Protein AF-0000000071357407 (afdb_homodimer)

Organism: NCBI:txid346377

Sequence (544 aa):
MSDFNTVFEKLPLSNAFIPGATNPLNRGLYFGDGLFETMIFMNGEIRFSAGHQQRINHGLEVLKFNTKSISKITEIERFLRSHYGIHTSLRIRWNIVRSGMGKYTPQENLSYETLHCQDITLGPKAKMEAYISETVTIGPSPWASCKTLNALPYVMANIERQEMEMDEVILTTPDGHLSEAGSANIFWQEKDTFYTPSLKANCIAGVGRKVLIDFLRINGLDIKEGLYAPQDLLKADKIFTTNITGTSYIKKIMGREFSITPIPMIERIFKIMSDFNTVFEKLPLSNAFIPGATNPLNRGLYFGDGLFETMIFMNGEIRFSAGHQQRINHGLEVLKFNTKSISKITEIERFLRSHYGIHTSLRIRWNIVRSGMGKYTPQENLSYETLHCQDITLGPKAKMEAYISETVTIGPSPWASCKTLNALPYVMANIERQEMEMDEVILTTPDGHLSEAGSANIFWQEKDTFYTPSLKANCIAGVGRKVLIDFLRINGLDIKEGLYAPQDLLKADKIFTTNITGTSYIKKIMGREFSITPIPMIERIFKI

Nearest PDB structures (foldseek):
  1i1l-assembly1_A  TM=8.555E-01  e=3.950E-21  Escherichia coli
  1a3g-assembly1_A  TM=8.479E-01  e=5.354E-21  Escherichia coli
  1i1k-assembly1_A  TM=8.499E-01  e=1.046E-20  Escherichia coli
  3lul-assembly1_A  TM=8.713E-01  e=2.822E-18  Legionella pneumophila subsp. pneumophila str. Philadelphia 1
  4jxu-assembly1_A-2  TM=7.982E-01  e=3.388E-18  Sinorhizobium meliloti 1021

Secondary structure (DSSP, 8-state):
-----EEEEE-TT--S-EE------SHHHHH--EEEEEEEEETTEETTHHHHHHHHHHHHHHTT---TTPPPHHHHHHHHHHHH-TT--EEEEEEEEE-S--SSS-S---EEEEEEEE---PPPSEES-EEEEEEEE----TTTTS-BS--HHHHHHHHHHHHTT-SEEEEE-TTS-EEEESSSEEEEEETTEEEEE-GGGT----HHHHHHHHHHHHTT-EEEEE---HHHHHT-SEEEEEETTEEEEE-EETTEE-B----HHHHHHT--/-----EEEEE-TT--S-EE------SHHHHH--EEEEEEEEETTEETTHHHHHHHHHHHHHHTT---TTPPPHHHHHHHHHHHH-TT--EEEEEEEEE-S-BSSSBS---EEEEEEEE---PPPSEES-EEEEEEEE----TTTTS-BS--HHHHHHHHHHHHTT-SEEEEE-TTS-EEEESSSEEEEEETTEEEEE-GGGT----HHHHHHHHHHHHTT-EEEEE---HHHHHT-SEEEEEETTEEEEE-EETTEE-B----HHHHHHT--

Foldseek 3Di:
DPPDWWKWKADFPGQDTDGDDPPPDWCCVQPLAWAKDKFKQAQLATQLLVLVQVQRVVLCVLSVADCVRPDGRVRVSVVCCVVPNRHDIWIKMKMWHAGDHDDPDHPGRTIMIMITIHHDDADDQAWEEEEEDPPQAQEDDSCLQGHTSPLVSLVVQVVVCVVVVGRWYWHFHPVAWTAAISPFFKWFADPQAIEGEDCVRSHHNASLVVLLVVLCVVVPGHYDYHTHHPVVRLNGQWMWTDHLQFIYTYQDYPRGGHDSDDDVVRRVSRDD/DPPAFWKWKADFPGQDTDGDDPPPDACCVVPLAWAKDKFKQAQLATQLLVLVQVQRVVLCVLSVADCVRPDGRVVVSVVCCVVPNRHDIWTKMKMWHAGDDDDPDHPGRTIMIMIGIHHDDADDQAWEEEEEDPPQAQEDDSCLQGHTSPLVSLVVQVVVCVVVVGRWYWHFHPVAWTAAISPFFKWFADPQAIEGEDCVRSHHNASLVVLLVVLCVVVPGHYDYHTHHPVVRLNGQWMWTDHLQFIYTYQDYPRGGHDSDDDVVRRVSRDD

pLDDT: mean 93.37, std 10.53, range [21.39, 98.94]

Radius of gyration: 24.29 Å; Cα contacts (8 Å, |Δi|>4): 1235; chains: 2; bounding box: 52×70×48 Å

Structure (mmCIF, N/CA/C/O backbone):
data_AF-0000000071357407-model_v1
#
loop_
_entity.id
_entity.type
_entity.pdbx_description
1 polymer '4-amino-4-deoxychorismate lyase'
#
loop_
_atom_site.group_PDB
_atom_site.id
_atom_site.type_symbol
_atom_site.label_atom_id
_atom_site.label_alt_id
_atom_site.label_comp_id
_atom_site.label_asym_id
_atom_site.label_entity_id
_atom_site.label_seq_id
_atom_site.pdbx_PDB_ins_code
_atom_site.Cartn_x
_atom_site.Cartn_y
_atom_site.Cartn_z
_atom_site.occupancy
_atom_site.B_iso_or_equiv
_atom_site.auth_seq_id
_atom_site.auth_comp_id
_atom_site.auth_asym_id
_atom_site.auth_atom_id
_atom_site.pdbx_PDB_model_num
ATOM 1 N N . MET A 1 1 ? 30.094 -18.516 1.821 1 21.39 1 MET A N 1
ATOM 2 C CA . MET A 1 1 ? 29.562 -17.594 0.823 1 21.39 1 MET A CA 1
ATOM 3 C C . MET A 1 1 ? 28.062 -17.406 0.989 1 21.39 1 MET A C 1
ATOM 5 O O . MET A 1 1 ? 27.297 -18.359 0.896 1 21.39 1 MET A O 1
ATOM 9 N N . SER A 1 2 ? 27.516 -16.719 1.92 1 30.7 2 SER A N 1
ATOM 10 C CA . SER A 1 2 ? 26.141 -16.828 2.377 1 30.7 2 SER A CA 1
ATOM 11 C C . SER A 1 2 ? 25.172 -16.922 1.199 1 30.7 2 SER A C 1
ATOM 13 O O . SER A 1 2 ? 25.359 -16.266 0.181 1 30.7 2 SER A O 1
ATOM 15 N N . ASP A 1 3 ? 24.781 -18 0.765 1 36.03 3 ASP A N 1
ATOM 16 C CA . ASP A 1 3 ? 23.984 -18.469 -0.364 1 36.03 3 ASP A CA 1
ATOM 17 C C . ASP A 1 3 ? 22.984 -17.391 -0.812 1 36.03 3 ASP A C 1
ATOM 19 O O . ASP A 1 3 ? 21.781 -17.562 -0.65 1 36.03 3 ASP A O 1
ATOM 23 N N . PHE A 1 4 ? 23.141 -16.016 -0.496 1 41.28 4 PHE A N 1
ATOM 24 C CA . PHE A 1 4 ? 22.469 -14.727 -0.443 1 41.28 4 PHE A CA 1
ATOM 25 C C . PHE A 1 4 ? 21.891 -14.359 -1.808 1 41.28 4 PHE A C 1
ATOM 27 O O . PHE A 1 4 ? 22.562 -14.539 -2.83 1 41.28 4 PHE A O 1
ATOM 34 N N . ASN A 1 5 ? 20.5 -14.234 -1.985 1 62.03 5 ASN A N 1
ATOM 35 C CA . ASN A 1 5 ? 19.625 -13.734 -3.049 1 62.03 5 ASN A CA 1
ATOM 36 C C . ASN A 1 5 ? 20.281 -12.578 -3.801 1 62.03 5 ASN A C 1
ATOM 38 O O . ASN A 1 5 ? 21.031 -11.797 -3.221 1 62.03 5 ASN A O 1
ATOM 42 N N . THR A 1 6 ? 20.609 -12.883 -4.977 1 79.19 6 THR A N 1
ATOM 43 C CA . THR A 1 6 ? 21.203 -11.945 -5.922 1 79.19 6 THR A CA 1
ATOM 44 C C . THR A 1 6 ? 20.172 -10.938 -6.41 1 79.19 6 THR A C 1
ATOM 46 O O . THR A 1 6 ? 19.062 -11.312 -6.785 1 79.19 6 THR A O 1
ATOM 49 N N . VAL A 1 7 ? 20.531 -9.789 -6.164 1 79.19 7 VAL A N 1
ATOM 50 C CA . VAL A 1 7 ? 19.656 -8.727 -6.664 1 79.19 7 VAL A CA 1
ATOM 51 C C . VAL A 1 7 ? 20.391 -7.938 -7.754 1 79.19 7 VAL A C 1
ATOM 53 O O . VAL A 1 7 ? 21.562 -7.629 -7.625 1 79.19 7 VAL A O 1
ATOM 56 N N . PHE A 1 8 ? 19.688 -7.77 -8.867 1 81.94 8 PHE A N 1
ATOM 57 C CA . PHE A 1 8 ? 20.125 -6.875 -9.93 1 81.94 8 PHE A CA 1
ATOM 58 C C . PHE A 1 8 ? 19.219 -5.652 -10.016 1 81.94 8 PHE A C 1
ATOM 60 O O . PHE A 1 8 ? 18.047 -5.715 -9.641 1 81.94 8 PHE A O 1
ATOM 67 N N . GLU A 1 9 ? 19.797 -4.551 -10.492 1 83.81 9 GLU A N 1
ATOM 68 C CA . GLU A 1 9 ? 18.984 -3.344 -10.625 1 83.81 9 GLU A CA 1
ATOM 69 C C . GLU A 1 9 ? 19.219 -2.67 -11.977 1 83.81 9 GLU A C 1
ATOM 71 O O . GLU A 1 9 ? 20.297 -2.795 -12.562 1 83.81 9 GLU A O 1
ATOM 76 N N . LYS A 1 10 ? 18.25 -2.086 -12.477 1 80.44 10 LYS A N 1
ATOM 77 C CA . LYS A 1 10 ? 18.297 -1.214 -13.648 1 80.44 10 LYS A CA 1
ATOM 78 C C . LYS A 1 10 ? 17.859 0.207 -13.289 1 80.44 10 LYS A C 1
ATOM 80 O O . LYS A 1 10 ? 16.703 0.447 -12.961 1 80.44 10 LYS A O 1
ATOM 85 N N . LEU A 1 11 ? 18.781 1.14 -13.336 1 79.94 11 LEU A N 1
ATOM 86 C CA . LEU A 1 11 ? 18.562 2.531 -12.953 1 79.94 11 LEU A CA 1
ATOM 87 C C . LEU A 1 11 ? 17.734 3.262 -14.016 1 79.94 11 LEU A C 1
ATOM 89 O O . LEU A 1 11 ? 17.672 2.822 -15.164 1 79.94 11 LEU A O 1
ATOM 93 N N . PRO A 1 12 ? 17.266 4.387 -13.484 1 76.81 12 PRO A N 1
ATOM 94 C CA . PRO A 1 12 ? 16.531 5.18 -14.477 1 76.81 12 PRO A CA 1
ATOM 95 C C . PRO A 1 12 ? 17.422 5.59 -15.656 1 76.81 12 PRO A C 1
ATOM 97 O O . PRO A 1 12 ? 18.594 5.938 -15.469 1 76.81 12 PRO A O 1
ATOM 100 N N . LEU A 1 13 ? 16.969 5.469 -16.844 1 75.31 13 LEU A N 1
ATOM 101 C CA . LEU A 1 13 ? 17.625 5.883 -18.078 1 75.31 13 LEU A CA 1
ATOM 102 C C . LEU A 1 13 ? 18.75 4.93 -18.438 1 75.31 13 LEU A C 1
ATOM 104 O O . LEU A 1 13 ? 19.562 5.227 -19.328 1 75.31 13 LEU A O 1
ATOM 108 N N . SER A 1 14 ? 18.828 3.811 -17.656 1 77.62 14 SER A N 1
ATOM 109 C CA . SER A 1 14 ? 19.781 2.771 -18.031 1 77.62 14 SER A CA 1
ATOM 110 C C . SER A 1 14 ? 19.125 1.695 -18.891 1 77.62 14 SER A C 1
ATOM 112 O O . SER A 1 14 ? 17.906 1.547 -18.875 1 77.62 14 SER A O 1
ATOM 114 N N . ASN A 1 15 ? 20.016 1.032 -19.531 1 77.25 15 ASN A N 1
ATOM 115 C CA . ASN A 1 15 ? 19.469 -0.006 -20.391 1 77.25 15 ASN A CA 1
ATOM 116 C C . ASN A 1 15 ? 19.891 -1.398 -19.938 1 77.25 15 ASN A C 1
ATOM 118 O O . ASN A 1 15 ? 19.625 -2.389 -20.625 1 77.25 15 ASN A O 1
ATOM 122 N N . ALA A 1 16 ? 20.562 -1.384 -18.781 1 81.5 16 ALA A N 1
ATOM 123 C CA . ALA A 1 16 ? 21.094 -2.693 -18.391 1 81.5 16 ALA A CA 1
ATOM 124 C C . ALA A 1 16 ? 20.922 -2.936 -16.891 1 81.5 16 ALA A C 1
ATOM 126 O O . ALA A 1 16 ? 21 -2 -16.094 1 81.5 16 ALA A O 1
ATOM 127 N N . PHE A 1 17 ? 20.734 -4.203 -16.609 1 84.06 17 PHE A N 1
ATOM 128 C CA . PHE A 1 17 ? 20.766 -4.629 -15.211 1 84.06 17 PHE A CA 1
ATOM 129 C C . PHE A 1 17 ? 22.219 -4.746 -14.727 1 84.06 17 PHE A C 1
ATOM 131 O O . PHE A 1 17 ? 23.078 -5.254 -15.445 1 84.06 17 PHE A O 1
ATOM 138 N N . ILE A 1 18 ? 22.484 -4.254 -13.586 1 80.56 18 ILE A N 1
ATOM 139 C CA . ILE A 1 18 ? 23.797 -4.363 -12.961 1 80.56 18 ILE A CA 1
ATOM 140 C C . ILE A 1 18 ? 23.641 -4.945 -11.555 1 80.56 18 ILE A C 1
ATOM 142 O O . ILE A 1 18 ? 22.562 -4.879 -10.961 1 80.56 18 ILE A O 1
ATOM 146 N N . PRO A 1 19 ? 24.734 -5.668 -11.133 1 74.44 19 PRO A N 1
ATOM 147 C CA . PRO A 1 19 ? 24.641 -6.141 -9.75 1 74.44 19 PRO A CA 1
ATOM 148 C C . PRO A 1 19 ? 24.484 -5 -8.742 1 74.44 19 PRO A C 1
ATOM 150 O O . PRO A 1 19 ? 25.109 -3.949 -8.891 1 74.44 19 PRO A O 1
ATOM 153 N N . GLY A 1 20 ? 23.734 -4.922 -7.922 1 64.38 20 GLY A N 1
ATOM 154 C CA . GLY A 1 20 ? 23.656 -3.887 -6.906 1 64.38 20 GLY A CA 1
ATOM 155 C C . GLY A 1 20 ? 22.234 -3.6 -6.457 1 64.38 20 GLY A C 1
ATOM 156 O O . GLY A 1 20 ? 21.266 -4.062 -7.078 1 64.38 20 GLY A O 1
ATOM 157 N N . ALA A 1 21 ? 21.812 -3.307 -5.074 1 58.28 21 ALA A N 1
ATOM 158 C CA . ALA A 1 21 ? 20.656 -2.76 -4.363 1 58.28 21 ALA A CA 1
ATOM 159 C C . ALA A 1 21 ? 21.062 -1.564 -3.504 1 58.28 21 ALA A C 1
ATOM 161 O O . ALA A 1 21 ? 21.344 -1.715 -2.312 1 58.28 21 ALA A O 1
ATOM 162 N N . THR A 1 22 ? 21.453 -0.444 -4.172 1 54.22 22 THR A N 1
ATOM 163 C CA . THR A 1 22 ? 22.062 0.711 -3.521 1 54.22 22 THR A CA 1
ATOM 164 C C . THR A 1 22 ? 21.016 1.78 -3.225 1 54.22 22 THR A C 1
ATOM 166 O O . THR A 1 22 ? 21.266 2.709 -2.457 1 54.22 22 THR A O 1
ATOM 169 N N . ASN A 1 23 ? 19.969 1.658 -4.02 1 56.88 23 ASN A N 1
ATOM 170 C CA . ASN A 1 23 ? 19.188 2.887 -3.885 1 56.88 23 ASN A CA 1
ATOM 171 C C . ASN A 1 23 ? 18.031 2.711 -2.91 1 56.88 23 ASN A C 1
ATOM 173 O O . ASN A 1 23 ? 16.906 2.416 -3.326 1 56.88 23 ASN A O 1
ATOM 177 N N . PRO A 1 24 ? 18.422 2.84 -1.527 1 60.69 24 PRO A N 1
ATOM 178 C CA . PRO A 1 24 ? 17.469 2.5 -0.458 1 60.69 24 PRO A CA 1
ATOM 179 C C . PRO A 1 24 ? 16.25 3.416 -0.433 1 60.69 24 PRO A C 1
ATOM 181 O O . PRO A 1 24 ? 15.195 3.025 0.063 1 60.69 24 PRO A O 1
ATOM 184 N N . LEU A 1 25 ? 16.438 4.59 -1.052 1 72.25 25 LEU A N 1
ATOM 185 C CA . LEU A 1 25 ? 15.336 5.531 -0.915 1 72.25 25 LEU A CA 1
ATOM 186 C C . LEU A 1 25 ? 14.672 5.789 -2.262 1 72.25 25 LEU A C 1
ATOM 188 O O . LEU A 1 25 ? 15.297 6.316 -3.182 1 72.25 25 LEU A O 1
ATOM 192 N N . ASN A 1 26 ? 13.609 5.203 -2.402 1 83.44 26 ASN A N 1
ATOM 193 C CA . ASN A 1 26 ? 12.82 5.371 -3.617 1 83.44 26 ASN A CA 1
ATOM 194 C C . ASN A 1 26 ? 11.328 5.434 -3.311 1 83.44 26 ASN A C 1
ATOM 196 O O . ASN A 1 26 ? 10.914 5.258 -2.162 1 83.44 26 ASN A O 1
ATOM 200 N N . ARG A 1 27 ? 10.617 5.691 -4.332 1 92.88 27 ARG A N 1
ATOM 201 C CA . ARG A 1 27 ? 9.18 5.898 -4.168 1 92.88 27 ARG A CA 1
ATOM 202 C C . ARG A 1 27 ? 8.477 4.582 -3.848 1 92.88 27 ARG A C 1
ATOM 204 O O . ARG A 1 27 ? 7.352 4.586 -3.336 1 92.88 27 ARG A O 1
ATOM 211 N N . GLY A 1 28 ? 9.117 3.412 -4.172 1 93.31 28 GLY A N 1
ATOM 212 C CA . GLY A 1 28 ? 8.578 2.139 -3.725 1 93.31 28 GLY A CA 1
ATOM 213 C C . GLY A 1 28 ? 8.562 1.999 -2.213 1 93.31 28 GLY A C 1
ATOM 214 O O . GLY A 1 28 ? 7.547 1.601 -1.635 1 93.31 28 GLY A O 1
ATOM 215 N N . LEU A 1 29 ? 9.625 2.322 -1.616 1 91.25 29 LEU A N 1
ATOM 216 C CA . LEU A 1 29 ? 9.727 2.252 -0.163 1 91.25 29 LEU A CA 1
ATOM 217 C C . LEU A 1 29 ? 8.828 3.291 0.499 1 91.25 29 LEU A C 1
ATOM 219 O O . LEU A 1 29 ? 8.164 2.998 1.496 1 91.25 29 LEU A O 1
ATOM 223 N N . TYR A 1 30 ? 8.789 4.496 -0.053 1 93.25 30 TYR A N 1
ATOM 224 C CA . TYR A 1 30 ? 8.133 5.613 0.623 1 93.25 30 TYR A CA 1
ATOM 225 C C . TYR A 1 30 ? 6.621 5.543 0.446 1 93.25 30 TYR A C 1
ATOM 227 O O . TYR A 1 30 ? 5.867 5.949 1.334 1 93.25 30 TYR A O 1
ATOM 235 N N . PHE A 1 31 ? 6.199 5.016 -0.73 1 96.94 31 PHE A N 1
ATOM 236 C CA . PHE A 1 31 ? 4.785 5.199 -1.031 1 96.94 31 PHE A CA 1
ATOM 237 C C . PHE A 1 31 ? 4.184 3.916 -1.591 1 96.94 31 PHE A C 1
ATOM 239 O O . PHE A 1 31 ? 2.98 3.855 -1.858 1 96.94 31 PHE A O 1
ATOM 246 N N . GLY A 1 32 ? 4.98 2.859 -1.789 1 96.88 32 GLY A N 1
ATOM 247 C CA . GLY A 1 32 ? 4.496 1.693 -2.514 1 96.88 32 GLY A CA 1
ATOM 248 C C . GLY A 1 32 ? 4.191 1.981 -3.971 1 96.88 32 GLY A C 1
ATOM 249 O O . GLY A 1 32 ? 3.33 1.335 -4.57 1 96.88 32 GLY A O 1
ATOM 250 N N . ASP A 1 33 ? 4.855 2.957 -4.492 1 97.56 33 ASP A N 1
ATOM 251 C CA . ASP A 1 33 ? 4.609 3.432 -5.852 1 97.56 33 ASP A CA 1
ATOM 252 C C . ASP A 1 33 ? 5.27 2.52 -6.883 1 97.56 33 ASP A C 1
ATOM 254 O O . ASP A 1 33 ? 6.273 2.889 -7.492 1 97.56 33 ASP A O 1
ATOM 258 N N . GLY A 1 34 ? 4.609 1.38 -7.098 1 97.75 34 GLY A N 1
ATOM 259 C CA . GLY A 1 34 ? 5.207 0.425 -8.016 1 97.75 34 GLY A CA 1
ATOM 260 C C . GLY A 1 34 ? 4.41 -0.858 -8.148 1 97.75 34 GLY A C 1
ATOM 261 O O . GLY A 1 34 ? 3.324 -0.983 -7.574 1 97.75 34 GLY A O 1
ATOM 262 N N . LEU A 1 35 ? 4.914 -1.722 -8.984 1 98.5 35 LEU A N 1
ATOM 263 C CA . LEU A 1 35 ? 4.371 -3.033 -9.312 1 98.5 35 LEU A CA 1
ATOM 264 C C . LEU A 1 35 ? 5.434 -4.117 -9.156 1 98.5 35 LEU A C 1
ATOM 266 O O . LEU A 1 35 ? 6.625 -3.818 -9.102 1 98.5 35 LEU A O 1
ATOM 270 N N . PHE A 1 36 ? 4.926 -5.398 -9.078 1 97.88 36 PHE A N 1
ATOM 271 C CA . PHE A 1 36 ? 5.902 -6.48 -9.125 1 97.88 36 PHE A CA 1
ATOM 272 C C . PHE A 1 36 ? 5.305 -7.723 -9.766 1 97.88 36 PHE A C 1
ATOM 274 O O . PHE A 1 36 ? 4.086 -7.828 -9.914 1 97.88 36 PHE A O 1
ATOM 281 N N . GLU A 1 37 ? 6.164 -8.555 -10.18 1 98.12 37 GLU A N 1
ATOM 282 C CA . GLU A 1 37 ? 5.848 -9.906 -10.656 1 98.12 37 GLU A CA 1
ATOM 283 C C . GLU A 1 37 ? 6.684 -10.953 -9.93 1 98.12 37 GLU A C 1
ATOM 285 O O . GLU A 1 37 ? 7.867 -10.734 -9.656 1 98.12 37 GLU A O 1
ATOM 290 N N . THR A 1 38 ? 6.086 -11.992 -9.57 1 97.12 38 THR A N 1
ATOM 291 C CA . THR A 1 38 ? 6.785 -13.219 -9.211 1 97.12 38 THR A CA 1
ATOM 292 C C . THR A 1 38 ? 6.691 -14.25 -10.336 1 97.12 38 THR A C 1
ATOM 294 O O . THR A 1 38 ? 5.594 -14.633 -10.742 1 97.12 38 THR A O 1
ATOM 297 N N . MET A 1 39 ? 7.836 -14.672 -10.805 1 97.5 39 MET A N 1
ATOM 298 C CA . MET A 1 39 ? 7.875 -15.492 -12.008 1 97.5 39 MET A CA 1
ATOM 299 C C . MET A 1 39 ? 8.773 -16.703 -11.812 1 97.5 39 MET A C 1
ATOM 301 O O . MET A 1 39 ? 9.703 -16.672 -11 1 97.5 39 MET A O 1
ATOM 305 N N . ILE A 1 40 ? 8.469 -17.766 -12.547 1 96.69 40 ILE A N 1
ATOM 306 C CA . ILE A 1 40 ? 9.297 -18.969 -12.578 1 96.69 40 ILE A CA 1
ATOM 307 C C . ILE A 1 40 ? 10.117 -19 -13.867 1 96.69 40 ILE A C 1
ATOM 309 O O . ILE A 1 40 ? 9.555 -18.969 -14.961 1 96.69 40 ILE A O 1
ATOM 313 N N . PHE A 1 41 ? 11.398 -18.938 -13.773 1 96.94 41 PHE A N 1
ATOM 314 C CA . PHE A 1 41 ? 12.328 -19.109 -14.883 1 96.94 41 PHE A CA 1
ATOM 315 C C . PHE A 1 41 ? 12.789 -20.562 -14.969 1 96.94 41 PHE A C 1
ATOM 317 O O . PHE A 1 41 ? 13.344 -21.109 -14.016 1 96.94 41 PHE A O 1
ATOM 324 N N . MET A 1 42 ? 12.492 -21.203 -16.047 1 96.38 42 MET A N 1
ATOM 325 C CA . MET A 1 42 ? 12.883 -22.578 -16.297 1 96.38 42 MET A CA 1
ATOM 326 C C . MET A 1 42 ? 13.039 -22.844 -17.781 1 96.38 42 MET A C 1
ATOM 328 O O . MET A 1 42 ? 12.289 -22.312 -18.594 1 96.38 42 MET A O 1
ATOM 332 N N . ASN A 1 43 ? 14.062 -23.672 -18.094 1 95.75 43 ASN A N 1
ATOM 333 C CA . ASN A 1 43 ? 14.352 -23.984 -19.484 1 95.75 43 ASN A CA 1
ATOM 334 C C . ASN A 1 43 ? 14.594 -22.734 -20.328 1 95.75 43 ASN A C 1
ATOM 336 O O . ASN A 1 43 ? 14.109 -22.625 -21.453 1 95.75 43 ASN A O 1
ATOM 340 N N . GLY A 1 44 ? 15.125 -21.766 -19.719 1 96.5 44 GLY A N 1
ATOM 341 C CA . GLY A 1 44 ? 15.547 -20.547 -20.391 1 96.5 44 GLY A CA 1
ATOM 342 C C . GLY A 1 44 ? 14.406 -19.578 -20.641 1 96.5 44 GLY A C 1
ATOM 343 O O . GLY A 1 44 ? 14.57 -18.594 -21.375 1 96.5 44 GLY A O 1
ATOM 344 N N . GLU A 1 45 ? 13.281 -19.875 -20.047 1 97.62 45 GLU A N 1
ATOM 345 C CA . GLU A 1 45 ? 12.109 -19.047 -20.281 1 97.62 45 GLU A CA 1
ATOM 346 C C . GLU A 1 45 ? 11.352 -18.797 -18.969 1 97.62 45 GLU A C 1
ATOM 348 O O . GLU A 1 45 ? 11.492 -19.547 -18.016 1 97.62 45 GLU A O 1
ATOM 353 N N . ILE A 1 46 ? 10.633 -17.688 -18.984 1 98.06 46 ILE A N 1
ATOM 354 C CA . ILE A 1 46 ? 9.68 -17.438 -17.906 1 98.06 46 ILE A CA 1
ATOM 355 C C . ILE A 1 46 ? 8.383 -18.203 -18.188 1 98.06 46 ILE A C 1
ATOM 357 O O . ILE A 1 46 ? 7.742 -18 -19.219 1 98.06 46 ILE A O 1
ATOM 361 N N . ARG A 1 47 ? 8.055 -19.094 -17.281 1 97.38 47 ARG A N 1
ATOM 362 C CA . ARG A 1 47 ? 6.797 -19.828 -17.406 1 97.38 47 ARG A CA 1
ATOM 363 C C . ARG A 1 47 ? 5.613 -18.859 -17.422 1 97.38 47 ARG A C 1
ATOM 365 O O . ARG A 1 47 ? 5.535 -17.938 -16.609 1 97.38 47 ARG A O 1
ATOM 372 N N . PHE A 1 48 ? 4.703 -19.016 -18.438 1 97.75 48 PHE A N 1
ATOM 373 C CA . PHE A 1 48 ? 3.52 -18.188 -18.625 1 97.75 48 PHE A CA 1
ATOM 374 C C . PHE A 1 48 ? 3.912 -16.75 -18.953 1 97.75 48 PHE A C 1
ATOM 376 O O . PHE A 1 48 ? 3.275 -15.812 -18.5 1 97.75 48 PHE A O 1
ATOM 383 N N . SER A 1 49 ? 4.938 -16.562 -19.734 1 97.81 49 SER A N 1
ATOM 384 C CA . SER A 1 49 ? 5.539 -15.266 -20.062 1 97.81 49 SER A CA 1
ATOM 385 C C . SER A 1 49 ? 4.504 -14.297 -20.609 1 97.81 49 SER A C 1
ATOM 387 O O . SER A 1 49 ? 4.477 -13.125 -20.234 1 97.81 49 SER A O 1
ATOM 389 N N . ALA A 1 50 ? 3.641 -14.758 -21.484 1 97.62 50 ALA A N 1
ATOM 390 C CA . ALA A 1 50 ? 2.627 -13.891 -22.078 1 97.62 50 ALA A CA 1
ATOM 391 C C . ALA A 1 50 ? 1.679 -13.344 -21.016 1 97.62 50 ALA A C 1
ATOM 393 O O . ALA A 1 50 ? 1.297 -12.172 -21.062 1 97.62 50 ALA A O 1
ATOM 394 N N . GLY A 1 51 ? 1.249 -14.203 -20.125 1 98.19 51 GLY A N 1
ATOM 395 C CA . GLY A 1 51 ? 0.382 -13.781 -19.031 1 98.19 51 GLY A CA 1
ATOM 396 C C . GLY A 1 51 ? 1.019 -12.734 -18.141 1 98.19 51 GLY A C 1
ATOM 397 O O . GLY A 1 51 ? 0.373 -11.758 -17.766 1 98.19 51 GLY A O 1
ATOM 398 N N . HIS A 1 52 ? 2.279 -12.961 -17.781 1 98.75 52 HIS A N 1
ATOM 399 C CA . HIS A 1 52 ? 3.006 -11.992 -16.969 1 98.75 52 HIS A CA 1
ATOM 400 C C . HIS A 1 52 ? 3.141 -10.656 -17.688 1 98.75 52 HIS A C 1
ATOM 402 O O . HIS A 1 52 ? 2.924 -9.602 -17.078 1 98.75 52 HIS A O 1
ATOM 408 N N . GLN A 1 53 ? 3.48 -10.703 -18.953 1 98.38 53 GLN A N 1
ATOM 409 C CA . GLN A 1 53 ? 3.639 -9.484 -19.734 1 98.38 53 GLN A CA 1
ATOM 410 C C . GLN A 1 53 ? 2.33 -8.703 -19.812 1 98.38 53 GLN A C 1
ATOM 412 O O . GLN A 1 53 ? 2.32 -7.48 -19.672 1 98.38 53 GLN A O 1
ATOM 417 N N . GLN A 1 54 ? 1.304 -9.422 -20.031 1 98.25 54 GLN A N 1
ATOM 418 C CA . GLN A 1 54 ? -0.004 -8.781 -20.125 1 98.25 54 GLN A CA 1
ATOM 419 C C . GLN A 1 54 ? -0.378 -8.117 -18.797 1 98.25 54 GLN A C 1
ATOM 421 O O . GLN A 1 54 ? -0.859 -6.977 -18.781 1 98.25 54 GLN A O 1
ATOM 426 N N . ARG A 1 55 ? -0.188 -8.828 -17.719 1 98.31 55 ARG A N 1
ATOM 427 C CA . ARG A 1 55 ? -0.561 -8.273 -16.422 1 98.31 55 ARG A CA 1
ATOM 428 C C . ARG A 1 55 ? 0.272 -7.039 -16.094 1 98.31 55 ARG A C 1
ATOM 430 O O . ARG A 1 55 ? -0.256 -6.039 -15.602 1 98.31 55 ARG A O 1
ATOM 437 N N . ILE A 1 56 ? 1.549 -7.121 -16.328 1 98.19 56 ILE A N 1
ATOM 438 C CA . ILE A 1 56 ? 2.402 -5.988 -15.992 1 98.19 56 ILE A CA 1
ATOM 439 C C . ILE A 1 56 ? 2.053 -4.793 -16.875 1 98.19 56 ILE A C 1
ATOM 441 O O . ILE A 1 56 ? 2.043 -3.65 -16.406 1 98.19 56 ILE A O 1
ATOM 445 N N . ASN A 1 57 ? 1.817 -5.027 -18.156 1 98.25 57 ASN A N 1
ATOM 446 C CA . ASN A 1 57 ? 1.4 -3.945 -19.047 1 98.25 57 ASN A CA 1
ATOM 447 C C . ASN A 1 57 ? 0.135 -3.262 -18.531 1 98.25 57 ASN A C 1
ATOM 449 O O . ASN A 1 57 ? 0.046 -2.031 -18.531 1 98.25 57 ASN A O 1
ATOM 453 N N . HIS A 1 58 ? -0.791 -4.07 -18.141 1 98.31 58 HIS A N 1
ATOM 454 C CA . HIS A 1 58 ? -2.029 -3.529 -17.594 1 98.31 58 HIS A CA 1
ATOM 455 C C . HIS A 1 58 ? -1.764 -2.703 -16.344 1 98.31 58 HIS A C 1
ATOM 457 O O . HIS A 1 58 ? -2.283 -1.593 -16.203 1 98.31 58 HIS A O 1
ATOM 463 N N . GLY A 1 59 ? -1.005 -3.217 -15.43 1 98.62 59 GLY A N 1
ATOM 464 C CA . GLY A 1 59 ? -0.667 -2.488 -14.211 1 98.62 59 GLY A CA 1
ATOM 465 C C . GLY A 1 59 ? 0.023 -1.164 -14.484 1 98.62 59 GLY A C 1
ATOM 466 O O . GLY A 1 59 ? -0.278 -0.157 -13.844 1 98.62 59 GLY A O 1
ATOM 467 N N . LEU A 1 60 ? 0.975 -1.196 -15.445 1 98.19 60 LEU A N 1
ATOM 468 C CA . LEU A 1 60 ? 1.702 0.012 -15.82 1 98.19 60 LEU A CA 1
ATOM 469 C C . LEU A 1 60 ? 0.751 1.07 -16.359 1 98.19 60 LEU A C 1
ATOM 471 O O . LEU A 1 60 ? 0.9 2.258 -16.062 1 98.19 60 LEU A O 1
ATOM 475 N N . GLU A 1 61 ? -0.167 0.654 -17.156 1 98.19 61 GLU A N 1
ATOM 476 C CA . GLU A 1 61 ? -1.17 1.566 -17.703 1 98.19 61 GLU A CA 1
ATOM 477 C C . GLU A 1 61 ? -2.043 2.146 -16.594 1 98.19 61 GLU A C 1
ATOM 479 O O . GLU A 1 61 ? -2.258 3.359 -16.531 1 98.19 61 GLU A O 1
ATOM 484 N N . VAL A 1 62 ? -2.521 1.306 -15.742 1 98.25 62 VAL A N 1
ATOM 485 C CA . VAL A 1 62 ? -3.43 1.704 -14.672 1 98.25 62 VAL A CA 1
ATOM 486 C C . VAL A 1 62 ? -2.729 2.691 -13.742 1 98.25 62 VAL A C 1
ATOM 488 O O . VAL A 1 62 ? -3.326 3.682 -13.312 1 98.25 62 VAL A O 1
ATOM 491 N N . LEU A 1 63 ? -1.459 2.49 -13.477 1 98.25 63 LEU A N 1
ATOM 492 C CA . LEU A 1 63 ? -0.719 3.346 -12.555 1 98.25 63 LEU A CA 1
ATOM 493 C C . LEU A 1 63 ? -0.079 4.516 -13.297 1 98.25 63 LEU A C 1
ATOM 495 O O . LEU A 1 63 ? 0.661 5.301 -12.703 1 98.25 63 LEU A O 1
ATOM 499 N N . LYS A 1 64 ? -0.227 4.578 -14.617 1 97.56 64 LYS A N 1
ATOM 500 C CA . LYS A 1 64 ? 0.182 5.711 -15.445 1 97.56 64 LYS A CA 1
ATOM 501 C C . LYS A 1 64 ? 1.702 5.832 -15.492 1 97.56 64 LYS A C 1
ATOM 503 O O . LYS A 1 64 ? 2.244 6.938 -15.398 1 97.56 64 LYS A O 1
ATOM 508 N N . PHE A 1 65 ? 2.328 4.73 -15.609 1 96.38 65 PHE A N 1
ATOM 509 C CA . PHE A 1 65 ? 3.771 4.715 -15.812 1 96.38 65 PHE A CA 1
ATOM 510 C C . PHE A 1 65 ? 4.117 5.098 -17.25 1 96.38 65 PHE A C 1
ATOM 512 O O . PHE A 1 65 ? 3.398 4.742 -18.188 1 96.38 65 PHE A O 1
ATOM 519 N N . ASN A 1 66 ? 5.223 5.793 -17.375 1 93.31 66 ASN A N 1
ATOM 520 C CA . ASN A 1 66 ? 5.875 5.832 -18.688 1 93.31 66 ASN A CA 1
ATOM 521 C C . ASN A 1 66 ? 6.52 4.492 -19.031 1 93.31 66 ASN A C 1
ATOM 523 O O . ASN A 1 66 ? 7.414 4.027 -18.312 1 93.31 66 ASN A O 1
ATOM 527 N N . THR A 1 67 ? 6.152 3.912 -20.125 1 90.94 67 THR A N 1
ATOM 528 C CA . THR A 1 67 ? 6.523 2.525 -20.375 1 90.94 67 THR A CA 1
ATOM 529 C C . THR A 1 67 ? 7.723 2.455 -21.312 1 90.94 67 THR A C 1
ATOM 531 O O . THR A 1 67 ? 8.188 1.364 -21.656 1 90.94 67 THR A O 1
ATOM 534 N N . LYS A 1 68 ? 8.273 3.586 -21.812 1 85.75 68 LYS A N 1
ATOM 535 C CA . LYS A 1 68 ? 9.281 3.629 -22.859 1 85.75 68 LYS A CA 1
ATOM 536 C C . LYS A 1 68 ? 10.547 2.885 -22.453 1 85.75 68 LYS A C 1
ATOM 538 O O . LYS A 1 68 ? 11.195 2.24 -23.266 1 85.75 68 LYS A O 1
ATOM 543 N N . SER A 1 69 ? 10.883 2.848 -21.203 1 87.19 69 SER A N 1
ATOM 544 C CA . SER A 1 69 ? 12.172 2.289 -20.812 1 87.19 69 SER A CA 1
ATOM 545 C C . SER A 1 69 ? 11.992 1.078 -19.906 1 87.19 69 SER A C 1
ATOM 547 O O . SER A 1 69 ? 12.961 0.579 -19.328 1 87.19 69 SER A O 1
ATOM 549 N N . ILE A 1 70 ? 10.82 0.62 -19.781 1 92.56 70 ILE A N 1
ATOM 550 C CA . ILE A 1 70 ? 10.578 -0.524 -18.906 1 92.56 70 ILE A CA 1
ATOM 551 C C . ILE A 1 70 ? 10.891 -1.818 -19.656 1 92.56 70 ILE A C 1
ATOM 553 O O . ILE A 1 70 ? 10.547 -1.968 -20.828 1 92.56 70 ILE A O 1
ATOM 557 N N . SER A 1 71 ? 11.523 -2.738 -19.062 1 94.88 71 SER A N 1
ATOM 558 C CA . SER A 1 71 ? 11.969 -3.994 -19.656 1 94.88 71 SER A CA 1
ATOM 559 C C . SER A 1 71 ? 10.781 -4.852 -20.094 1 94.88 71 SER A C 1
ATOM 561 O O . SER A 1 71 ? 9.758 -4.887 -19.406 1 94.88 71 SER A O 1
ATOM 563 N N . LYS A 1 72 ? 11.039 -5.57 -21.156 1 95.88 72 LYS A N 1
ATOM 564 C CA . LYS A 1 72 ? 10.125 -6.645 -21.531 1 95.88 72 LYS A CA 1
ATOM 565 C C . LYS A 1 72 ? 10.57 -7.98 -20.938 1 95.88 72 LYS A C 1
ATOM 567 O O . LYS A 1 72 ? 11.742 -8.164 -20.609 1 95.88 72 LYS A O 1
ATOM 572 N N . ILE A 1 73 ? 9.617 -8.883 -20.812 1 97.62 73 ILE A N 1
ATOM 573 C CA . ILE A 1 73 ? 9.93 -10.188 -20.234 1 97.62 73 ILE A CA 1
ATOM 574 C C . ILE A 1 73 ? 11 -10.875 -21.078 1 97.62 73 ILE A C 1
ATOM 576 O O . ILE A 1 73 ? 11.883 -11.547 -20.531 1 97.62 73 ILE A O 1
ATOM 580 N N . THR A 1 74 ? 10.977 -10.695 -22.406 1 97 74 THR A N 1
ATOM 581 C CA . THR A 1 74 ? 11.969 -11.305 -23.281 1 97 74 THR A CA 1
ATOM 582 C C . THR A 1 74 ? 13.367 -10.797 -22.953 1 97 74 THR A C 1
ATOM 584 O O . THR A 1 74 ? 14.344 -11.539 -23.062 1 97 74 THR A O 1
ATOM 587 N N . GLU A 1 75 ? 13.469 -9.555 -22.609 1 95.56 75 GLU A N 1
ATOM 588 C CA . GLU A 1 75 ? 14.758 -8.984 -22.219 1 95.56 75 GLU A CA 1
ATOM 589 C C . GLU A 1 75 ? 15.227 -9.539 -20.875 1 95.56 75 GLU A C 1
ATOM 591 O O . GLU A 1 75 ? 16.422 -9.789 -20.688 1 95.56 75 GLU A O 1
ATOM 596 N N . ILE A 1 76 ? 14.289 -9.727 -20.016 1 96.06 76 ILE A N 1
ATOM 597 C CA . ILE A 1 76 ? 14.609 -10.32 -18.734 1 96.06 76 ILE A CA 1
ATOM 598 C C . ILE A 1 76 ? 15.086 -11.758 -18.922 1 96.06 76 ILE A C 1
ATOM 600 O O . ILE A 1 76 ? 16.078 -12.18 -18.328 1 96.06 76 ILE A O 1
ATOM 604 N N . GLU A 1 77 ? 14.406 -12.484 -19.781 1 97.31 77 GLU A N 1
ATOM 605 C CA . GLU A 1 77 ? 14.812 -13.852 -20.094 1 97.31 77 GLU A CA 1
ATOM 606 C C . GLU A 1 77 ? 16.234 -13.891 -20.641 1 97.31 77 GLU A C 1
ATOM 608 O O . GLU A 1 77 ? 17.047 -14.719 -20.234 1 97.31 77 GLU A O 1
ATOM 613 N N . ARG A 1 78 ? 16.5 -13.016 -21.594 1 96.31 78 ARG A N 1
ATOM 614 C CA . ARG A 1 78 ? 17.828 -12.961 -22.188 1 96.31 78 ARG A CA 1
ATOM 615 C C . ARG A 1 78 ? 18.891 -12.695 -21.125 1 96.31 78 ARG A C 1
ATOM 617 O O . ARG A 1 78 ? 19.938 -13.344 -21.109 1 96.31 78 ARG A O 1
ATOM 624 N N . PHE A 1 79 ? 18.562 -11.789 -20.297 1 94.75 79 PHE A N 1
ATOM 625 C CA . PHE A 1 79 ? 19.469 -11.469 -19.219 1 94.75 79 PHE A CA 1
ATOM 626 C C . PHE A 1 79 ? 19.703 -12.688 -18.328 1 94.75 79 PHE A C 1
ATOM 628 O O . PHE A 1 79 ? 20.844 -13.023 -18 1 94.75 79 PHE A O 1
ATOM 635 N N . LEU A 1 80 ? 18.641 -13.367 -17.922 1 93.81 80 LEU A N 1
ATOM 636 C CA . LEU A 1 80 ? 18.719 -14.516 -17.016 1 93.81 80 LEU A CA 1
ATOM 637 C C . LEU A 1 80 ? 19.469 -15.672 -17.672 1 93.81 80 LEU A C 1
ATOM 639 O O . LEU A 1 80 ? 20.25 -16.359 -17.016 1 93.81 80 LEU A O 1
ATOM 643 N N . ARG A 1 81 ? 19.219 -15.922 -18.969 1 96.25 81 ARG A N 1
ATOM 644 C CA . ARG A 1 81 ? 19.938 -16.953 -19.688 1 96.25 81 ARG A CA 1
ATOM 645 C C . ARG A 1 81 ? 21.438 -16.688 -19.672 1 96.25 81 ARG A C 1
ATOM 647 O O . ARG A 1 81 ? 22.234 -17.594 -19.469 1 96.25 81 ARG A O 1
ATOM 654 N N . SER A 1 82 ? 21.766 -15.461 -19.906 1 94 82 SER A N 1
ATOM 655 C CA . SER A 1 82 ? 23.172 -15.094 -19.969 1 94 82 SER A CA 1
ATOM 656 C C . SER A 1 82 ? 23.859 -15.234 -18.609 1 94 82 SER A C 1
ATOM 658 O O . SER A 1 82 ? 25.031 -15.57 -18.531 1 94 82 SER A O 1
ATOM 660 N N . HIS A 1 83 ? 23.125 -15.016 -17.562 1 90.75 83 HIS A N 1
ATOM 661 C CA . HIS A 1 83 ? 23.719 -14.984 -16.234 1 90.75 83 HIS A CA 1
ATOM 662 C C . HIS A 1 83 ? 23.656 -16.344 -15.562 1 90.75 83 HIS A C 1
ATOM 664 O O . HIS A 1 83 ? 24.562 -16.719 -14.805 1 90.75 83 HIS A O 1
ATOM 670 N N . TYR A 1 84 ? 22.547 -17.109 -15.797 1 92.88 84 TYR A N 1
ATOM 671 C CA . TYR A 1 84 ? 22.328 -18.328 -15.031 1 92.88 84 TYR A CA 1
ATOM 672 C C . TYR A 1 84 ? 22.312 -19.547 -15.945 1 92.88 84 TYR A C 1
ATOM 674 O O . TYR A 1 84 ? 22.391 -20.688 -15.477 1 92.88 84 TYR A O 1
ATOM 682 N N . GLY A 1 85 ? 22.234 -19.344 -17.188 1 93.81 85 GLY A N 1
ATOM 683 C CA . GLY A 1 85 ? 22.141 -20.453 -18.125 1 93.81 85 GLY A CA 1
ATOM 684 C C . GLY A 1 85 ? 20.703 -20.922 -18.359 1 93.81 85 GLY A C 1
ATOM 685 O O . GLY A 1 85 ? 19.812 -20.578 -17.578 1 93.81 85 GLY A O 1
ATOM 686 N N . ILE A 1 86 ? 20.484 -21.766 -19.375 1 94.19 86 ILE A N 1
ATOM 687 C CA . ILE A 1 86 ? 19.156 -22.156 -19.812 1 94.19 86 ILE A CA 1
ATOM 688 C C . ILE A 1 86 ? 18.641 -23.312 -18.953 1 94.19 86 ILE A C 1
ATOM 690 O O . ILE A 1 86 ? 17.438 -23.594 -18.922 1 94.19 86 ILE A O 1
ATOM 694 N N . HIS A 1 87 ? 19.469 -24.047 -18.203 1 94.19 87 HIS A N 1
ATOM 695 C CA . HIS A 1 87 ? 19.062 -25.266 -17.484 1 94.19 87 HIS A CA 1
ATOM 696 C C . HIS A 1 87 ? 18.766 -24.953 -16.016 1 94.19 87 HIS A C 1
ATOM 698 O O . HIS A 1 87 ? 18.344 -25.844 -15.273 1 94.19 87 HIS A O 1
ATOM 704 N N . THR A 1 88 ? 18.969 -23.703 -15.641 1 93.56 88 THR A N 1
ATOM 705 C CA . THR A 1 88 ? 18.703 -23.312 -14.258 1 93.56 88 THR A CA 1
ATOM 706 C C . THR A 1 88 ? 17.234 -22.969 -14.055 1 93.56 88 THR A C 1
ATOM 708 O O . THR A 1 88 ? 16.594 -22.391 -14.938 1 93.56 88 THR A O 1
ATOM 711 N N . SER A 1 89 ? 16.719 -23.391 -12.922 1 94.56 89 SER A N 1
ATOM 712 C CA . SER A 1 89 ? 15.375 -22.984 -12.523 1 94.56 89 SER A CA 1
ATOM 713 C C . SER A 1 89 ? 15.414 -22.016 -11.344 1 94.56 89 SER A C 1
ATOM 715 O O . SER A 1 89 ? 16.109 -22.266 -10.352 1 94.56 89 SER A O 1
ATOM 717 N N . LEU A 1 90 ? 14.688 -20.875 -11.492 1 94.75 90 LEU A N 1
ATOM 718 C CA . LEU A 1 90 ? 14.719 -19.828 -10.484 1 94.75 90 LEU A CA 1
ATOM 719 C C . LEU A 1 90 ? 13.328 -19.234 -10.258 1 94.75 90 LEU A C 1
ATOM 721 O O . LEU A 1 90 ? 12.492 -19.266 -11.164 1 94.75 90 LEU A O 1
ATOM 725 N N . ARG A 1 91 ? 13.07 -18.812 -9.047 1 94.56 91 ARG A N 1
ATOM 726 C CA . ARG A 1 91 ? 11.992 -17.875 -8.75 1 94.56 91 ARG A CA 1
ATOM 727 C C . ARG A 1 91 ? 12.477 -16.422 -8.867 1 94.56 91 ARG A C 1
ATOM 729 O O . ARG A 1 91 ? 13.422 -16.031 -8.18 1 94.56 91 ARG A O 1
ATOM 736 N N . ILE A 1 92 ? 11.852 -15.648 -9.742 1 94.38 92 ILE A N 1
ATOM 737 C CA . ILE A 1 92 ? 12.266 -14.273 -10.016 1 94.38 92 ILE A CA 1
ATOM 738 C C . ILE A 1 92 ? 11.203 -13.305 -9.5 1 94.38 92 ILE A C 1
ATOM 740 O O . ILE A 1 92 ? 10.039 -13.383 -9.898 1 94.38 92 ILE A O 1
ATOM 744 N N . ARG A 1 93 ? 11.594 -12.453 -8.602 1 94.81 93 ARG A N 1
ATOM 745 C CA . ARG A 1 93 ? 10.742 -11.305 -8.305 1 94.81 93 ARG A CA 1
ATOM 746 C C . ARG A 1 93 ? 11.211 -10.07 -9.062 1 94.81 93 ARG A C 1
ATOM 748 O O . ARG A 1 93 ? 12.344 -9.617 -8.875 1 94.81 93 ARG A O 1
ATOM 755 N N . TRP A 1 94 ? 10.43 -9.555 -9.945 1 95.25 94 TRP A N 1
ATOM 756 C CA . TRP A 1 94 ? 10.68 -8.352 -10.734 1 95.25 94 TRP A CA 1
ATOM 757 C C . TRP A 1 94 ? 9.883 -7.172 -10.188 1 95.25 94 TRP A C 1
ATOM 759 O O . TRP A 1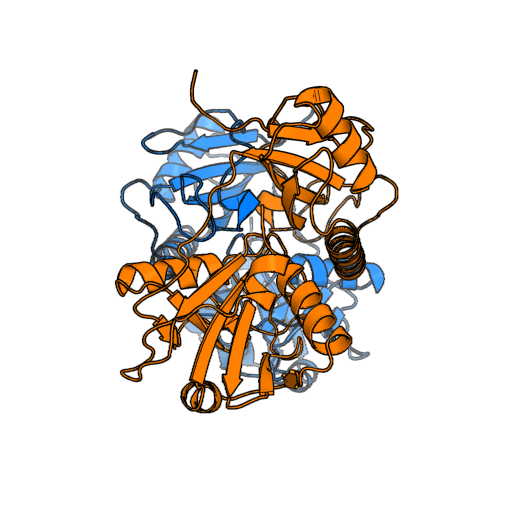 94 ? 8.648 -7.172 -10.227 1 95.25 94 TRP A O 1
ATOM 769 N N . ASN A 1 95 ? 10.586 -6.188 -9.609 1 94.38 95 ASN A N 1
ATOM 770 C CA . ASN A 1 95 ? 9.961 -4.957 -9.125 1 94.38 95 ASN A CA 1
ATOM 771 C C . ASN A 1 95 ? 10.148 -3.811 -10.117 1 94.38 95 ASN A C 1
ATOM 773 O O . ASN A 1 95 ? 11.234 -3.646 -10.688 1 94.38 95 ASN A O 1
ATOM 777 N N . ILE A 1 96 ? 9.125 -3.018 -10.32 1 95 96 ILE A N 1
ATOM 778 C CA . ILE A 1 96 ? 9.156 -1.775 -11.086 1 95 96 ILE A CA 1
ATOM 779 C C . ILE A 1 96 ? 8.672 -0.62 -10.211 1 95 96 ILE A C 1
ATOM 781 O O . ILE A 1 96 ? 7.52 -0.612 -9.773 1 95 96 ILE A O 1
ATOM 785 N N . VAL A 1 97 ? 9.508 0.316 -9.977 1 93.75 97 VAL A N 1
ATOM 786 C CA . VAL A 1 97 ? 9.227 1.442 -9.094 1 93.75 97 VAL A CA 1
ATOM 787 C C . VAL A 1 97 ? 9.328 2.75 -9.875 1 93.75 97 VAL A C 1
ATOM 789 O O . VAL A 1 97 ? 10.25 2.926 -10.688 1 93.75 97 VAL A O 1
ATOM 792 N N . ARG A 1 98 ? 8.352 3.652 -9.688 1 94.5 98 ARG A N 1
ATOM 793 C CA . ARG A 1 98 ? 8.484 4.965 -10.312 1 94.5 98 ARG A CA 1
ATOM 794 C C . ARG A 1 98 ? 9.719 5.695 -9.789 1 94.5 98 ARG A C 1
ATOM 796 O O . ARG A 1 98 ? 10.008 5.664 -8.594 1 94.5 98 ARG A O 1
ATOM 803 N N . SER A 1 99 ? 10.477 6.266 -10.672 1 86.88 99 SER A N 1
ATOM 804 C CA . SER A 1 99 ? 11.719 6.945 -10.312 1 86.88 99 SER A CA 1
ATOM 805 C C . SER A 1 99 ? 11.438 8.297 -9.656 1 86.88 99 SER A C 1
ATOM 807 O O . SER A 1 99 ? 10.305 8.781 -9.68 1 86.88 99 SER A O 1
ATOM 809 N N . GLY A 1 100 ? 12.508 8.812 -9.07 1 83.19 100 GLY A N 1
ATOM 810 C CA . GLY A 1 100 ? 12.406 10.109 -8.43 1 83.19 100 GLY A CA 1
ATOM 811 C C . GLY A 1 100 ? 11.961 10.031 -6.984 1 83.19 100 GLY A C 1
ATOM 812 O O . GLY A 1 100 ? 11.922 8.945 -6.398 1 83.19 100 GLY A O 1
ATOM 813 N N . MET A 1 101 ? 11.766 11.18 -6.398 1 83.69 101 MET A N 1
ATOM 814 C CA . MET A 1 101 ? 11.312 11.273 -5.012 1 83.69 101 MET A CA 1
ATOM 815 C C . MET A 1 101 ? 9.977 12.008 -4.926 1 83.69 101 MET A C 1
ATOM 817 O O . MET A 1 101 ? 8.961 11.516 -5.418 1 83.69 101 MET A O 1
ATOM 821 N N . GLY A 1 102 ? 10.109 13.297 -4.523 1 84.62 102 GLY A N 1
ATOM 822 C CA . GLY A 1 102 ? 8.859 14.008 -4.309 1 84.62 102 GLY A CA 1
ATOM 823 C C . GLY A 1 102 ? 8.109 13.531 -3.078 1 84.62 102 GLY A C 1
ATOM 824 O O . GLY A 1 102 ? 8.695 12.922 -2.186 1 84.62 102 GLY A O 1
ATOM 825 N N . LYS A 1 103 ? 6.906 14.031 -2.982 1 92.94 103 LYS A N 1
ATOM 826 C CA . LYS A 1 103 ? 5.98 13.547 -1.966 1 92.94 103 LYS A CA 1
ATOM 827 C C . LYS A 1 103 ? 4.945 12.602 -2.57 1 92.94 103 LYS A C 1
ATOM 829 O O . LYS A 1 103 ? 5.301 11.672 -3.297 1 92.94 103 LYS A O 1
ATOM 834 N N . TYR A 1 104 ? 3.711 12.734 -2.295 1 96.12 104 TYR A N 1
ATOM 835 C CA . TYR A 1 104 ? 2.727 11.875 -2.945 1 96.12 104 TYR A CA 1
ATOM 836 C C . TYR A 1 104 ? 2.666 12.156 -4.441 1 96.12 104 TYR A C 1
ATOM 838 O O . TYR A 1 104 ? 2.402 11.25 -5.238 1 96.12 104 TYR A O 1
ATOM 846 N N . THR A 1 105 ? 2.982 13.359 -4.828 1 95.62 105 THR A N 1
ATOM 847 C CA . THR A 1 105 ? 3.051 13.711 -6.242 1 95.62 105 THR A CA 1
ATOM 848 C C . THR A 1 105 ? 4.406 13.336 -6.828 1 95.62 105 THR A C 1
ATOM 850 O O . THR A 1 105 ? 5.438 13.883 -6.426 1 95.62 105 THR A O 1
ATOM 853 N N . PRO A 1 106 ? 4.418 12.523 -7.855 1 94.31 106 PRO A N 1
ATOM 854 C CA . PRO A 1 106 ? 5.703 12.203 -8.477 1 94.31 106 PRO A CA 1
ATOM 855 C C . PRO A 1 106 ? 6.305 13.383 -9.234 1 94.31 106 PRO A C 1
ATOM 857 O O . PRO A 1 106 ? 5.578 14.164 -9.859 1 94.31 106 PRO A O 1
ATOM 860 N N . GLN A 1 107 ? 7.613 13.469 -9.203 1 91.38 107 GLN A N 1
ATOM 861 C CA . GLN A 1 107 ? 8.328 14.531 -9.906 1 91.38 107 GLN A CA 1
ATOM 862 C C . GLN A 1 107 ? 8.82 14.047 -11.266 1 91.38 107 GLN A C 1
ATOM 864 O O . GLN A 1 107 ? 9.133 14.852 -12.141 1 91.38 107 GLN A O 1
ATOM 869 N N . GLU A 1 108 ? 8.969 12.758 -11.312 1 90.25 108 GLU A N 1
ATOM 870 C CA . GLU A 1 108 ? 9.383 12.07 -12.531 1 90.25 108 GLU A CA 1
ATOM 871 C C . GLU A 1 108 ? 8.484 10.867 -12.82 1 90.25 108 GLU A C 1
ATOM 873 O O . GLU A 1 108 ? 7.699 10.453 -11.961 1 90.25 108 GLU A O 1
ATOM 878 N N . ASN A 1 109 ? 8.586 10.375 -14 1 92.62 109 ASN A N 1
ATOM 879 C CA . ASN A 1 109 ? 7.781 9.203 -14.336 1 92.62 109 ASN A CA 1
ATOM 880 C C . ASN A 1 109 ? 8.609 8.133 -15.039 1 92.62 109 ASN A C 1
ATOM 882 O O . ASN A 1 109 ? 8.078 7.34 -15.82 1 92.62 109 ASN A O 1
ATOM 886 N N . LEU A 1 110 ? 9.875 8.156 -14.805 1 90.31 110 LEU A N 1
ATOM 887 C CA . LEU A 1 110 ? 10.711 7.047 -15.25 1 90.31 110 LEU A CA 1
ATOM 888 C C . LEU A 1 110 ? 10.594 5.859 -14.297 1 90.31 110 LEU A C 1
ATOM 890 O O . LEU A 1 110 ? 9.727 5.848 -13.422 1 90.31 110 LEU A O 1
ATOM 894 N N . SER A 1 111 ? 11.406 4.812 -14.578 1 90.62 111 SER A N 1
ATOM 895 C CA . SER A 1 111 ? 11.258 3.621 -13.75 1 90.62 111 SER A CA 1
ATOM 896 C C . SER A 1 111 ? 12.609 3.146 -13.219 1 90.62 111 SER A C 1
ATOM 898 O O . SER A 1 111 ? 13.641 3.365 -13.844 1 90.62 111 SER A O 1
ATOM 900 N N . TYR A 1 112 ? 12.57 2.607 -12.062 1 88.19 112 TYR A N 1
ATOM 901 C CA . TYR A 1 112 ? 13.609 1.824 -11.406 1 88.19 112 TYR A CA 1
ATOM 902 C C . TYR A 1 112 ? 13.188 0.368 -11.258 1 88.19 112 TYR A C 1
ATOM 904 O O . TYR A 1 112 ? 12.094 0.08 -10.758 1 88.19 112 TYR A O 1
ATOM 912 N N . GLU A 1 113 ? 14.055 -0.568 -11.805 1 90.94 113 GLU A N 1
ATOM 913 C CA . GLU A 1 113 ? 13.68 -1.979 -11.781 1 90.94 113 GLU A CA 1
ATOM 914 C C . GLU A 1 113 ? 14.672 -2.797 -10.953 1 90.94 113 GLU A C 1
ATOM 916 O O . GLU A 1 113 ? 15.875 -2.525 -10.969 1 90.94 113 GLU A O 1
ATOM 921 N N . THR A 1 114 ? 14.18 -3.801 -10.211 1 89.88 114 THR A N 1
ATOM 922 C CA . THR A 1 114 ? 15.039 -4.781 -9.547 1 89.88 114 THR A CA 1
ATOM 923 C C . THR A 1 114 ? 14.594 -6.199 -9.891 1 89.88 114 THR A C 1
ATOM 925 O O . THR A 1 114 ? 13.398 -6.469 -10.039 1 89.88 114 THR A O 1
ATOM 928 N N . LEU A 1 115 ? 15.555 -7.105 -10.07 1 91.5 115 LEU A N 1
ATOM 929 C CA . LEU A 1 115 ? 15.344 -8.547 -10.18 1 91.5 115 LEU A CA 1
ATOM 930 C C . LEU A 1 115 ? 15.93 -9.266 -8.969 1 91.5 115 LEU A C 1
ATOM 932 O O . LEU A 1 115 ? 17.141 -9.266 -8.758 1 91.5 115 LEU A O 1
ATOM 936 N N . HIS A 1 116 ? 15.07 -9.805 -8.203 1 91.5 116 HIS A N 1
ATOM 937 C CA . HIS A 1 116 ? 15.484 -10.664 -7.102 1 91.5 116 HIS A CA 1
ATOM 938 C C . HIS A 1 116 ? 15.398 -12.133 -7.488 1 91.5 116 HIS A C 1
ATOM 940 O O . HIS A 1 116 ? 14.305 -12.672 -7.668 1 91.5 116 HIS A O 1
ATOM 946 N N . CYS A 1 117 ? 16.516 -12.789 -7.633 1 91.69 117 CYS A N 1
ATOM 947 C CA . CYS A 1 117 ? 16.609 -14.164 -8.102 1 91.69 117 CYS A CA 1
ATOM 948 C C . CYS A 1 117 ? 16.812 -15.125 -6.941 1 91.69 117 CYS A C 1
ATOM 950 O O . CYS A 1 117 ? 17.781 -15.008 -6.191 1 91.69 117 CYS A O 1
ATOM 952 N N . GLN A 1 118 ? 15.891 -16.094 -6.848 1 91.62 118 GLN A N 1
ATOM 953 C CA . GLN A 1 118 ? 15.898 -17.047 -5.738 1 91.62 118 GLN A CA 1
ATOM 954 C C . GLN A 1 118 ? 15.641 -18.469 -6.227 1 91.62 118 GLN A C 1
ATOM 956 O O . GLN A 1 118 ? 15.172 -18.672 -7.348 1 91.62 118 GLN A O 1
ATOM 961 N N . ASP A 1 119 ? 15.961 -19.422 -5.324 1 91.19 119 ASP A N 1
ATOM 962 C CA . ASP A 1 119 ? 15.578 -20.812 -5.609 1 91.19 119 ASP A CA 1
ATOM 963 C C . ASP A 1 119 ? 14.062 -20.969 -5.559 1 91.19 119 ASP A C 1
ATOM 965 O O . ASP A 1 119 ? 13.383 -20.312 -4.773 1 91.19 119 ASP A O 1
ATOM 969 N N . ILE A 1 120 ? 13.594 -21.875 -6.355 1 90.81 120 ILE A N 1
ATOM 970 C CA . ILE A 1 120 ? 12.164 -22.172 -6.34 1 90.81 120 ILE A CA 1
ATOM 971 C C . ILE A 1 120 ? 11.805 -22.922 -5.062 1 90.81 120 ILE A C 1
ATOM 973 O O . ILE A 1 120 ? 12.469 -23.891 -4.695 1 90.81 120 ILE A O 1
ATOM 977 N N . THR A 1 121 ? 10.852 -22.391 -4.43 1 85.81 121 THR A N 1
ATOM 978 C CA . THR A 1 121 ? 10.242 -23.078 -3.301 1 85.81 121 THR A CA 1
ATOM 979 C C . THR A 1 121 ? 8.758 -23.312 -3.561 1 85.81 121 THR A C 1
ATOM 981 O O . THR A 1 121 ? 8.008 -22.375 -3.852 1 85.81 121 THR A O 1
ATOM 984 N N . LEU A 1 122 ? 8.391 -24.578 -3.434 1 86.81 122 LEU A N 1
ATOM 985 C CA . LEU A 1 122 ? 7 -24.922 -3.689 1 86.81 122 LEU A CA 1
ATOM 986 C C . LEU A 1 122 ? 6.203 -24.984 -2.389 1 86.81 122 LEU A C 1
ATOM 988 O O . LEU A 1 122 ? 6.73 -25.391 -1.353 1 86.81 122 LEU A O 1
ATOM 992 N N . GLY A 1 123 ? 4.992 -24.516 -2.469 1 84.69 123 GLY A N 1
ATOM 993 C CA . GLY A 1 123 ? 4.098 -24.656 -1.33 1 84.69 123 GLY A CA 1
ATOM 994 C C . GLY A 1 123 ? 3.557 -26.062 -1.162 1 84.69 123 GLY A C 1
ATOM 995 O O . GLY A 1 123 ? 3.758 -26.922 -2.025 1 84.69 123 GLY A O 1
ATOM 996 N N . PRO A 1 124 ? 2.91 -26.281 -0.045 1 91.69 124 PRO A N 1
ATOM 997 C CA . PRO A 1 124 ? 2.309 -27.594 0.176 1 91.69 124 PRO A CA 1
ATOM 998 C C . PRO A 1 124 ? 1.175 -27.891 -0.802 1 91.69 124 PRO A C 1
ATOM 1000 O O . PRO A 1 124 ? 0.44 -26.984 -1.201 1 91.69 124 PRO A O 1
ATOM 1003 N N . LYS A 1 125 ? 1.025 -29.156 -1.098 1 92.88 125 LYS A N 1
ATOM 1004 C CA . LYS A 1 125 ? -0.031 -29.578 -2.01 1 92.88 125 LYS A CA 1
ATOM 1005 C C . LYS A 1 125 ? -1.398 -29.516 -1.333 1 92.88 125 LYS A C 1
ATOM 1007 O O . LYS A 1 125 ? -2.422 -29.375 -2.004 1 92.88 125 LYS A O 1
ATOM 1012 N N . ALA A 1 126 ? -1.275 -29.656 -0.067 1 96.94 126 ALA A N 1
ATOM 1013 C CA . ALA A 1 126 ? -2.514 -29.609 0.705 1 96.94 126 ALA A CA 1
ATOM 1014 C C . ALA A 1 126 ? -2.35 -28.75 1.956 1 96.94 126 ALA A C 1
ATOM 1016 O O . ALA A 1 126 ? -1.308 -28.797 2.613 1 96.94 126 ALA A O 1
ATOM 1017 N N . LYS A 1 127 ? -3.367 -27.953 2.221 1 98 127 LYS A N 1
ATOM 1018 C CA . LYS A 1 127 ? -3.502 -27.188 3.453 1 98 127 LYS A CA 1
ATOM 1019 C C . LYS A 1 127 ? -4.633 -27.719 4.32 1 98 127 LYS A C 1
ATOM 1021 O O . LYS A 1 127 ? -5.773 -27.828 3.865 1 98 127 LYS A O 1
ATOM 1026 N N . MET A 1 128 ? -4.344 -28.016 5.516 1 97.88 128 MET A N 1
ATOM 1027 C CA . MET A 1 128 ? -5.238 -28.812 6.348 1 97.88 128 MET A CA 1
ATOM 1028 C C . MET A 1 128 ? -6.398 -27.969 6.867 1 97.88 128 MET A C 1
ATOM 1030 O O . MET A 1 128 ? -7.539 -28.422 6.906 1 97.88 128 MET A O 1
ATOM 1034 N N . GLU A 1 129 ? -6.082 -26.75 7.281 1 98.44 129 GLU A N 1
ATOM 1035 C CA . GLU A 1 129 ? -7.129 -25.922 7.867 1 98.44 129 GLU A CA 1
ATOM 1036 C C . GLU A 1 129 ? -7.02 -24.469 7.395 1 98.44 129 GLU A C 1
ATOM 1038 O O . GLU A 1 129 ? -5.945 -23.875 7.477 1 98.44 129 GLU A O 1
ATOM 1043 N N . ALA A 1 130 ? -8.141 -23.969 6.914 1 98.62 130 ALA A N 1
ATOM 1044 C CA . ALA A 1 130 ? -8.266 -22.578 6.5 1 98.62 130 ALA A CA 1
ATOM 1045 C C . ALA A 1 130 ? -9.43 -21.891 7.219 1 98.62 130 ALA A C 1
ATOM 1047 O O . ALA A 1 130 ? -10.219 -22.562 7.898 1 98.62 130 ALA A O 1
ATOM 1048 N N . TYR A 1 131 ? -9.508 -20.594 7.172 1 98.62 131 TYR A N 1
ATOM 1049 C CA . TYR A 1 131 ? -10.602 -19.812 7.73 1 98.62 131 TYR A CA 1
ATOM 1050 C C . TYR A 1 131 ? -10.875 -18.578 6.879 1 98.62 131 TYR A C 1
ATOM 1052 O O . TYR A 1 131 ? -10.078 -18.234 6 1 98.62 131 TYR A O 1
ATOM 1060 N N . ILE A 1 132 ? -11.992 -18.016 7.047 1 98.69 132 ILE A N 1
ATOM 1061 C CA . ILE A 1 132 ? -12.352 -16.766 6.383 1 98.69 132 ILE A CA 1
ATOM 1062 C C . ILE A 1 132 ? -12.148 -15.586 7.34 1 98.69 132 ILE A C 1
ATOM 1064 O O . ILE A 1 132 ? -12.75 -15.547 8.414 1 98.69 132 ILE A O 1
ATOM 1068 N N . SER A 1 133 ? -11.289 -14.656 7 1 98.69 133 SER A N 1
ATOM 1069 C CA . SER A 1 133 ? -10.977 -13.531 7.879 1 98.69 133 SER A CA 1
ATOM 1070 C C . SER A 1 133 ? -12.188 -12.633 8.094 1 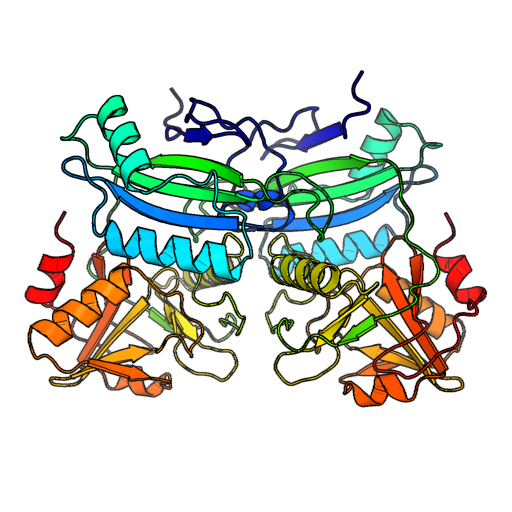98.69 133 SER A C 1
ATOM 1072 O O . SER A 1 133 ? -12.914 -12.328 7.145 1 98.69 133 SER A O 1
ATOM 1074 N N . GLU A 1 134 ? -12.367 -12.188 9.273 1 96.69 134 GLU A N 1
ATOM 1075 C CA . GLU A 1 134 ? -13.414 -11.219 9.602 1 96.69 134 GLU A CA 1
ATOM 1076 C C . GLU A 1 134 ? -12.828 -9.828 9.797 1 96.69 134 GLU A C 1
ATOM 1078 O O . GLU A 1 134 ? -13.57 -8.859 9.992 1 96.69 134 GLU A O 1
ATOM 1083 N N . THR A 1 135 ? -11.531 -9.688 9.719 1 97.25 135 THR A N 1
ATOM 1084 C CA . THR A 1 135 ? -10.867 -8.438 10.07 1 97.25 135 THR A CA 1
ATOM 1085 C C . THR A 1 135 ? -10.219 -7.805 8.844 1 97.25 135 THR A C 1
ATOM 1087 O O . THR A 1 135 ? -10.281 -6.586 8.672 1 97.25 135 THR A O 1
ATOM 1090 N N . VAL A 1 136 ? -9.602 -8.633 8 1 98.5 136 VAL A N 1
ATOM 1091 C CA . VAL A 1 136 ? -8.898 -8.117 6.828 1 98.5 136 VAL A CA 1
ATOM 1092 C C . VAL A 1 136 ? -9.75 -8.328 5.578 1 98.5 136 VAL A C 1
ATOM 1094 O O . VAL A 1 136 ? -10.18 -9.453 5.297 1 98.5 136 VAL A O 1
ATOM 1097 N N . THR A 1 137 ? -10.023 -7.293 4.867 1 98.44 137 THR A N 1
ATOM 1098 C CA . THR A 1 137 ? -10.773 -7.352 3.617 1 98.44 137 THR A CA 1
ATOM 1099 C C . THR A 1 137 ? -9.992 -6.68 2.488 1 98.44 137 THR A C 1
ATOM 1101 O O . THR A 1 137 ? -9.047 -5.93 2.74 1 98.44 137 THR A O 1
ATOM 1104 N N . ILE A 1 138 ? -10.352 -7.012 1.267 1 98.44 138 ILE A N 1
ATOM 1105 C CA . ILE A 1 138 ? -9.742 -6.418 0.082 1 98.44 138 ILE A CA 1
ATOM 1106 C C . ILE A 1 138 ? -10.688 -5.383 -0.521 1 98.44 138 ILE A C 1
ATOM 1108 O O . ILE A 1 138 ? -11.719 -5.734 -1.095 1 98.44 138 ILE A O 1
ATOM 1112 N N . GLY A 1 139 ? -10.328 -4.133 -0.396 1 96.69 139 GLY A N 1
ATOM 1113 C CA . GLY A 1 139 ? -11.18 -3.051 -0.858 1 96.69 139 GLY A CA 1
ATOM 1114 C C . GLY A 1 139 ? -11.055 -2.781 -2.346 1 96.69 139 GLY A C 1
ATOM 1115 O O . GLY A 1 139 ? -10.078 -3.207 -2.975 1 96.69 139 GLY A O 1
ATOM 1116 N N . PRO A 1 140 ? -12.008 -2.043 -2.861 1 96.94 140 PRO A N 1
ATOM 1117 C CA . PRO A 1 140 ? -11.969 -1.71 -4.289 1 96.94 140 PRO A CA 1
ATOM 1118 C C . PRO A 1 140 ? -10.977 -0.597 -4.609 1 96.94 140 PRO A C 1
ATOM 1120 O O . PRO A 1 140 ? -10.734 0.279 -3.777 1 96.94 140 PRO A O 1
ATOM 1123 N N . SER A 1 141 ? -10.438 -0.595 -5.754 1 97.56 141 SER A N 1
ATOM 1124 C CA . SER A 1 141 ? -9.641 0.451 -6.387 1 97.56 141 SER A CA 1
ATOM 1125 C C . SER A 1 141 ? -9.477 0.191 -7.883 1 97.56 141 SER A C 1
ATOM 1127 O O . SER A 1 141 ? -9.656 -0.938 -8.344 1 97.56 141 SER A O 1
ATOM 1129 N N . PRO A 1 142 ? -9.133 1.229 -8.625 1 97.62 142 PRO A N 1
ATOM 1130 C CA . PRO A 1 142 ? -8.844 0.999 -10.047 1 97.62 142 PRO A CA 1
ATOM 1131 C C . PRO A 1 142 ? -7.676 0.037 -10.266 1 97.62 142 PRO A C 1
ATOM 1133 O O . PRO A 1 142 ? -7.535 -0.53 -11.352 1 97.62 142 PRO A O 1
ATOM 1136 N N . TRP A 1 143 ? -6.852 -0.167 -9.227 1 98.38 143 TRP A N 1
ATOM 1137 C CA . TRP A 1 143 ? -5.68 -1.024 -9.367 1 98.38 143 TRP A CA 1
ATOM 1138 C C . TRP A 1 143 ? -5.824 -2.287 -8.531 1 98.38 143 TRP A C 1
ATOM 1140 O O . TRP A 1 143 ? -4.832 -2.951 -8.219 1 98.38 143 TRP A O 1
ATOM 1150 N N . ALA A 1 144 ? -7.004 -2.658 -8.141 1 97.94 144 ALA A N 1
ATOM 1151 C CA . ALA A 1 144 ? -7.215 -3.787 -7.238 1 97.94 144 ALA A CA 1
ATOM 1152 C C . ALA A 1 144 ? -6.695 -5.086 -7.852 1 97.94 144 ALA A C 1
ATOM 1154 O O . ALA A 1 144 ? -6.184 -5.953 -7.141 1 97.94 144 ALA A O 1
ATOM 1155 N N . SER A 1 145 ? -6.809 -5.191 -9.172 1 98.25 145 SER A N 1
ATOM 1156 C CA . SER A 1 145 ? -6.422 -6.441 -9.82 1 98.25 145 SER A CA 1
ATOM 1157 C C . SER A 1 145 ? -4.938 -6.449 -10.164 1 98.25 145 SER A C 1
ATOM 1159 O O . SER A 1 145 ? -4.414 -7.445 -10.664 1 98.25 145 SER A O 1
ATOM 1161 N N . CYS A 1 146 ? -4.277 -5.309 -9.953 1 98.69 146 CYS A N 1
ATOM 1162 C CA . CYS A 1 146 ? -2.842 -5.207 -10.195 1 98.69 146 CYS A CA 1
ATOM 1163 C C . CYS A 1 146 ? -2.049 -5.738 -9.008 1 98.69 146 CYS A C 1
ATOM 1165 O O . CYS A 1 146 ? -2.498 -5.641 -7.867 1 98.69 146 CYS A O 1
ATOM 1167 N N . LYS A 1 147 ? -0.971 -6.34 -9.281 1 98.62 147 LYS A N 1
ATOM 1168 C CA . LYS A 1 147 ? -0.049 -6.77 -8.234 1 98.62 147 LYS A CA 1
ATOM 1169 C C . LYS A 1 147 ? 0.919 -5.648 -7.863 1 98.62 147 LYS A C 1
ATOM 1171 O O . LYS A 1 147 ? 1.986 -5.52 -8.469 1 98.62 147 LYS A O 1
ATOM 1176 N N . THR A 1 148 ? 0.549 -4.859 -6.848 1 98.69 148 THR A N 1
ATOM 1177 C CA . THR A 1 148 ? 1.271 -3.637 -6.516 1 98.69 148 THR A CA 1
ATOM 1178 C C . THR A 1 148 ? 2.168 -3.85 -5.297 1 98.69 148 THR A C 1
ATOM 1180 O O . THR A 1 148 ? 2.119 -4.906 -4.664 1 98.69 148 THR A O 1
ATOM 1183 N N . LEU A 1 149 ? 2.957 -2.814 -5.012 1 97.56 149 LEU A N 1
ATOM 1184 C CA . LEU A 1 149 ? 3.826 -2.834 -3.84 1 97.56 149 LEU A CA 1
ATOM 1185 C C . LEU A 1 149 ? 3.064 -2.408 -2.59 1 97.56 149 LEU A C 1
ATOM 1187 O O . LEU A 1 149 ? 3.633 -2.365 -1.495 1 97.56 149 LEU A O 1
ATOM 1191 N N . ASN A 1 150 ? 1.814 -2.055 -2.68 1 98.31 150 ASN A N 1
ATOM 1192 C CA . ASN A 1 150 ? 0.918 -1.851 -1.547 1 98.31 150 ASN A CA 1
ATOM 1193 C C . ASN A 1 150 ? 0.273 -3.158 -1.099 1 98.31 150 ASN A C 1
ATOM 1195 O O . ASN A 1 150 ? -0.898 -3.41 -1.387 1 98.31 150 ASN A O 1
ATOM 1199 N N . ALA A 1 151 ? 1.008 -3.916 -0.331 1 98.38 151 ALA A N 1
ATOM 1200 C CA . ALA A 1 151 ? 0.595 -5.289 -0.047 1 98.38 151 ALA A CA 1
ATOM 1201 C C . ALA A 1 151 ? 0.312 -5.48 1.44 1 98.38 151 ALA A C 1
ATOM 1203 O O . ALA A 1 151 ? 0.302 -6.609 1.937 1 98.38 151 ALA A O 1
ATOM 1204 N N . LEU A 1 152 ? 0.073 -4.406 2.109 1 98.38 152 LEU A N 1
ATOM 1205 C CA . LEU A 1 152 ? -0.153 -4.48 3.549 1 98.38 152 LEU A CA 1
ATOM 1206 C C . LEU A 1 152 ? -1.348 -5.371 3.869 1 98.38 152 LEU A C 1
ATOM 1208 O O . LEU A 1 152 ? -1.327 -6.113 4.855 1 98.38 152 LEU A O 1
ATOM 1212 N N . PRO A 1 153 ? -2.463 -5.379 3.127 1 98.56 153 PRO A N 1
ATOM 1213 C CA . PRO A 1 153 ? -3.564 -6.293 3.438 1 98.56 153 PRO A CA 1
ATOM 1214 C C . PRO A 1 153 ? -3.123 -7.758 3.48 1 98.56 153 PRO A C 1
ATOM 1216 O O . PRO A 1 153 ? -3.568 -8.516 4.344 1 98.56 153 PRO A O 1
ATOM 1219 N N . TYR A 1 154 ? -2.225 -8.102 2.617 1 98.75 154 TYR A N 1
ATOM 1220 C CA . TYR A 1 154 ? -1.773 -9.484 2.568 1 98.75 154 TYR A CA 1
ATOM 1221 C C . TYR A 1 154 ? -0.81 -9.789 3.709 1 98.75 154 TYR A C 1
ATOM 1223 O O . TYR A 1 154 ? -0.816 -10.891 4.262 1 98.75 154 TYR A O 1
ATOM 1231 N N . VAL A 1 155 ? 0.021 -8.789 4.023 1 98.69 155 VAL A N 1
ATOM 1232 C CA . VAL A 1 155 ? 0.897 -8.938 5.18 1 98.69 155 VAL A CA 1
ATOM 1233 C C . VAL A 1 155 ? 0.06 -9.148 6.441 1 98.69 155 VAL A C 1
ATOM 1235 O O . VAL A 1 155 ? 0.29 -10.094 7.195 1 98.69 155 VAL A O 1
ATOM 1238 N N . MET A 1 156 ? -0.931 -8.32 6.633 1 98.75 156 MET A N 1
ATOM 1239 C CA . MET A 1 156 ? -1.766 -8.375 7.832 1 98.75 156 MET A CA 1
ATOM 1240 C C . MET A 1 156 ? -2.592 -9.656 7.855 1 98.75 156 MET A C 1
ATOM 1242 O O . MET A 1 156 ? -2.777 -10.258 8.914 1 98.75 156 MET A O 1
ATOM 1246 N N . ALA A 1 157 ? -3.105 -10.078 6.738 1 98.81 157 ALA A N 1
ATOM 1247 C CA . ALA A 1 157 ? -3.852 -11.336 6.641 1 98.81 157 ALA A CA 1
ATOM 1248 C C . ALA A 1 157 ? -2.984 -12.523 7.051 1 98.81 157 ALA A C 1
ATOM 1250 O O . ALA A 1 157 ? -3.451 -13.43 7.746 1 98.81 157 ALA A O 1
ATOM 1251 N N . ASN A 1 158 ? -1.753 -12.484 6.617 1 98.62 158 ASN A N 1
ATOM 1252 C CA . ASN A 1 158 ? -0.894 -13.625 6.902 1 98.62 158 ASN A CA 1
ATOM 1253 C C . ASN A 1 158 ? -0.358 -13.586 8.336 1 98.62 158 ASN A C 1
ATOM 1255 O O . ASN A 1 158 ? -0.101 -14.625 8.938 1 98.62 158 ASN A O 1
ATOM 1259 N N . ILE A 1 159 ? -0.188 -12.414 8.883 1 98.44 159 ILE A N 1
ATOM 1260 C CA . ILE A 1 159 ? 0.086 -12.32 10.312 1 98.44 159 ILE A CA 1
ATOM 1261 C C . ILE A 1 159 ? -1.076 -12.922 11.102 1 98.44 159 ILE A C 1
ATOM 1263 O O . ILE A 1 159 ? -0.866 -13.727 12.016 1 98.44 159 ILE A O 1
ATOM 1267 N N . GLU A 1 160 ? -2.322 -12.578 10.758 1 98.56 160 GLU A N 1
ATOM 1268 C CA . GLU A 1 160 ? -3.52 -13.133 11.383 1 98.56 160 GLU A CA 1
ATOM 1269 C C . GLU A 1 160 ? -3.559 -14.648 11.258 1 98.56 160 GLU A C 1
ATOM 1271 O O . GLU A 1 160 ? -3.848 -15.352 12.227 1 98.56 160 GLU A O 1
ATOM 1276 N N . ARG A 1 161 ? -3.314 -15.125 10.086 1 98.56 161 ARG A N 1
ATOM 1277 C CA . ARG A 1 161 ? -3.289 -16.562 9.82 1 98.56 161 ARG A CA 1
ATOM 1278 C C . ARG A 1 161 ? -2.334 -17.281 10.773 1 98.56 161 ARG A C 1
ATOM 1280 O O . ARG A 1 161 ? -2.674 -18.312 11.328 1 98.56 161 ARG A O 1
ATOM 1287 N N . GLN A 1 162 ? -1.112 -16.703 10.922 1 97.75 162 GLN A N 1
ATOM 1288 C CA . GLN A 1 162 ? -0.115 -17.281 11.82 1 97.75 162 GLN A CA 1
ATOM 1289 C C . GLN A 1 162 ? -0.6 -17.266 13.266 1 97.75 162 GLN A C 1
ATOM 1291 O O . GLN A 1 162 ? -0.443 -18.25 13.992 1 97.75 162 GLN A O 1
ATOM 1296 N N . GLU A 1 163 ? -1.137 -16.141 13.688 1 97.5 163 GLU A N 1
ATOM 1297 C CA . GLU A 1 163 ? -1.638 -16 15.055 1 97.5 163 GLU A CA 1
ATOM 1298 C C . GLU A 1 163 ? -2.73 -17.016 15.344 1 97.5 163 GLU A C 1
ATOM 1300 O O . GLU A 1 163 ? -2.834 -17.516 16.469 1 97.5 163 GLU A O 1
ATOM 1305 N N . MET A 1 164 ? -3.5 -17.344 14.352 1 97.69 164 MET A N 1
ATOM 1306 C CA . MET A 1 164 ? -4.605 -18.297 14.508 1 97.69 164 MET A CA 1
ATOM 1307 C C . MET A 1 164 ? -4.133 -19.719 14.305 1 97.69 164 MET A C 1
ATOM 1309 O O . MET A 1 164 ? -4.918 -20.672 14.43 1 97.69 164 MET A O 1
ATOM 1313 N N . GLU A 1 165 ? -2.846 -19.922 13.93 1 97.69 165 GLU A N 1
ATOM 1314 C CA . GLU A 1 165 ? -2.248 -21.219 13.672 1 97.69 165 GLU A CA 1
ATOM 1315 C C . GLU A 1 165 ? -3.014 -21.969 12.586 1 97.69 165 GLU A C 1
ATOM 1317 O O . GLU A 1 165 ? -3.334 -23.156 12.75 1 97.69 165 GLU A O 1
ATOM 1322 N N . MET A 1 166 ? -3.396 -21.297 11.547 1 98.38 166 MET A N 1
ATOM 1323 C CA . MET A 1 166 ? -4.082 -21.859 10.383 1 98.38 166 MET A CA 1
ATOM 1324 C C . MET A 1 166 ? -3.135 -21.969 9.195 1 98.38 166 MET A C 1
ATOM 1326 O O . MET A 1 166 ? -2.08 -21.344 9.172 1 98.38 166 MET A O 1
ATOM 1330 N N . ASP A 1 167 ? -3.514 -22.781 8.258 1 98.31 167 ASP A N 1
ATOM 1331 C CA . ASP A 1 167 ? -2.66 -23.016 7.094 1 98.31 167 ASP A CA 1
ATOM 1332 C C . ASP A 1 167 ? -2.963 -22 5.984 1 98.31 167 ASP A C 1
ATOM 1334 O O . ASP A 1 167 ? -2.105 -21.719 5.145 1 98.31 167 ASP A O 1
ATOM 1338 N N . GLU A 1 168 ? -4.203 -21.5 5.961 1 98.62 168 GLU A N 1
ATOM 1339 C CA . GLU A 1 168 ? -4.617 -20.562 4.922 1 98.62 168 GLU A CA 1
ATOM 1340 C C . GLU A 1 168 ? -5.68 -19.594 5.438 1 98.62 168 GLU A C 1
ATOM 1342 O O . GLU A 1 168 ? -6.438 -19.922 6.352 1 98.62 168 GLU A O 1
ATOM 1347 N N . VAL A 1 169 ? -5.648 -18.438 4.902 1 98.88 169 VAL A N 1
ATOM 1348 C CA . VAL A 1 169 ? -6.684 -17.438 5.156 1 98.88 169 VAL A CA 1
ATOM 1349 C C . VAL A 1 169 ? -7.414 -17.094 3.859 1 98.88 169 VAL A C 1
ATOM 1351 O O . VAL A 1 169 ? -6.793 -16.984 2.801 1 98.88 169 VAL A O 1
ATOM 1354 N N . ILE A 1 170 ? -8.703 -17.047 3.916 1 98.88 170 ILE A N 1
ATOM 1355 C CA . ILE A 1 170 ? -9.547 -16.594 2.814 1 98.88 170 ILE A CA 1
ATOM 1356 C C . ILE A 1 170 ? -10.055 -15.18 3.092 1 98.88 170 ILE A C 1
ATOM 1358 O O . ILE A 1 170 ? -10.547 -14.898 4.188 1 98.88 170 ILE A O 1
ATOM 1362 N N . LEU A 1 171 ? -9.945 -14.32 2.121 1 98.88 171 LEU A N 1
ATOM 1363 C CA . LEU A 1 171 ? -10.297 -12.914 2.266 1 98.88 171 LEU A CA 1
ATOM 1364 C C . LEU A 1 171 ? -11.57 -12.586 1.49 1 98.88 171 LEU A C 1
ATOM 1366 O O . LEU A 1 171 ? -11.859 -13.211 0.471 1 98.88 171 LEU A O 1
ATOM 1370 N N . THR A 1 172 ? -12.266 -11.602 1.973 1 98.81 172 THR A N 1
ATOM 1371 C CA . THR A 1 172 ? -13.5 -11.141 1.347 1 98.81 172 THR A CA 1
ATOM 1372 C C . THR A 1 172 ? -13.414 -9.656 1.016 1 98.81 172 THR A C 1
ATOM 1374 O O . THR A 1 172 ? -12.492 -8.969 1.449 1 98.81 172 THR A O 1
ATOM 1377 N N . THR A 1 173 ? -14.289 -9.227 0.161 1 98.31 173 THR A N 1
ATOM 1378 C CA . THR A 1 173 ? -14.5 -7.789 -0.009 1 98.31 173 THR A CA 1
ATOM 1379 C C . THR A 1 173 ? -15.172 -7.191 1.221 1 98.31 173 THR A C 1
ATOM 1381 O O . THR A 1 173 ? -15.75 -7.918 2.035 1 98.31 173 THR A O 1
ATOM 1384 N N . PRO A 1 174 ? -15.102 -5.867 1.326 1 96.88 174 PRO A N 1
ATOM 1385 C CA . PRO A 1 174 ? -15.758 -5.246 2.48 1 96.88 174 PRO A CA 1
ATOM 1386 C C . PRO A 1 174 ? -17.25 -5.531 2.527 1 96.88 174 PRO A C 1
ATOM 1388 O O . PRO A 1 174 ? -17.844 -5.566 3.609 1 96.88 174 PRO A O 1
ATOM 1391 N N . ASP A 1 175 ? -17.812 -5.801 1.383 1 96.06 175 ASP A N 1
ATOM 1392 C CA . ASP A 1 175 ? -19.25 -6.07 1.34 1 96.06 175 ASP A CA 1
ATOM 1393 C C . ASP A 1 175 ? -19.531 -7.566 1.453 1 96.06 175 ASP A C 1
ATOM 1395 O O . ASP A 1 175 ? -20.672 -7.996 1.337 1 96.06 175 ASP A O 1
ATOM 1399 N N . GLY A 1 176 ? -18.5 -8.43 1.592 1 97.69 176 GLY A N 1
ATOM 1400 C CA . GLY A 1 176 ? -18.703 -9.781 2.09 1 97.69 176 GLY A CA 1
ATOM 1401 C C . GLY A 1 176 ? -18.562 -10.844 1.015 1 97.69 176 GLY A C 1
ATOM 1402 O O . GLY A 1 176 ? -18.828 -12.016 1.258 1 97.69 176 GLY A O 1
ATOM 1403 N N . HIS A 1 177 ? -18.141 -10.5 -0.159 1 98.69 177 HIS A N 1
ATOM 1404 C CA . HIS A 1 177 ? -17.922 -11.484 -1.213 1 98.69 177 HIS A CA 1
ATOM 1405 C C . HIS A 1 177 ? -16.531 -12.102 -1.126 1 98.69 177 HIS A C 1
ATOM 1407 O O . HIS A 1 177 ? -15.57 -11.422 -0.758 1 98.69 177 HIS A O 1
ATOM 1413 N N . LEU A 1 178 ? -16.438 -13.352 -1.529 1 98.88 178 LEU A N 1
ATOM 1414 C CA . LEU A 1 178 ? -15.133 -14.008 -1.611 1 98.88 178 LEU A CA 1
ATOM 1415 C C . LEU A 1 178 ? -14.219 -13.289 -2.602 1 98.88 178 LEU A C 1
ATOM 1417 O O . LEU A 1 178 ? -14.656 -12.922 -3.695 1 98.88 178 LEU A O 1
ATOM 1421 N N . SER A 1 179 ? -13.047 -13.062 -2.205 1 98.81 179 SER A N 1
ATOM 1422 C CA . SER A 1 179 ? -12.086 -12.383 -3.07 1 98.81 179 SER A CA 1
ATOM 1423 C C . SER A 1 179 ? -10.945 -13.312 -3.477 1 98.81 179 SER A C 1
ATOM 1425 O O . SER A 1 179 ? -10.859 -13.734 -4.633 1 98.81 179 SER A O 1
ATOM 1427 N N . GLU A 1 180 ? -10.117 -13.68 -2.537 1 98.88 180 GLU A N 1
ATOM 1428 C CA . GLU A 1 180 ? -8.953 -14.516 -2.783 1 98.88 180 GLU A CA 1
ATOM 1429 C C . GLU A 1 180 ? -8.352 -15.031 -1.477 1 98.88 180 GLU A C 1
ATOM 1431 O O . GLU A 1 180 ? -8.953 -14.875 -0.411 1 98.88 180 GLU A O 1
ATOM 1436 N N . ALA A 1 181 ? -7.266 -15.812 -1.551 1 98.75 181 ALA A N 1
ATOM 1437 C CA . ALA A 1 181 ? -6.562 -16.328 -0.377 1 98.75 181 ALA A CA 1
ATOM 1438 C C . ALA A 1 181 ? -5.43 -15.391 0.036 1 98.75 181 ALA A C 1
ATOM 1440 O O . ALA A 1 181 ? -5.344 -14.258 -0.444 1 98.75 181 ALA A O 1
ATOM 1441 N N . GLY A 1 182 ? -4.664 -15.773 1.006 1 98.31 182 GLY A N 1
ATOM 1442 C CA . GLY A 1 182 ? -3.635 -14.938 1.597 1 98.31 182 GLY A CA 1
ATOM 1443 C C . GLY A 1 182 ? -2.521 -14.586 0.628 1 98.31 182 GLY A C 1
ATOM 1444 O O . GLY A 1 182 ? -1.855 -13.562 0.783 1 98.31 182 GLY A O 1
ATOM 1445 N N . SER A 1 183 ? -2.258 -15.398 -0.335 1 97.81 183 SER A N 1
ATOM 1446 C CA . SER A 1 183 ? -1.186 -15.141 -1.291 1 97.81 183 SER A CA 1
ATOM 1447 C C . SER A 1 183 ? -1.477 -15.797 -2.639 1 97.81 183 SER A C 1
ATOM 1449 O O . SER A 1 183 ? -0.553 -16.156 -3.373 1 97.81 183 SER A O 1
ATOM 1451 N N . ALA A 1 184 ? -2.787 -16.047 -2.92 1 98.38 184 ALA A N 1
ATOM 1452 C CA . ALA A 1 184 ? -3.205 -16.781 -4.109 1 98.38 184 ALA A CA 1
ATOM 1453 C C . ALA A 1 184 ? -4.672 -16.516 -4.43 1 98.38 184 ALA A C 1
ATOM 1455 O O . ALA A 1 184 ? -5.414 -15.992 -3.598 1 98.38 184 ALA A O 1
ATOM 1456 N N . ASN A 1 185 ? -5.027 -16.844 -5.676 1 98.81 185 ASN A N 1
ATOM 1457 C CA . ASN A 1 185 ? -6.449 -16.891 -6.008 1 98.81 185 ASN A CA 1
ATOM 1458 C C . ASN A 1 185 ? -7.105 -18.156 -5.477 1 98.81 185 ASN A C 1
ATOM 1460 O O . ASN A 1 185 ? -6.418 -19.125 -5.129 1 98.81 185 ASN A O 1
ATOM 1464 N N . ILE A 1 186 ? -8.43 -18.141 -5.402 1 98.88 186 ILE A N 1
ATOM 1465 C CA . ILE A 1 186 ? -9.141 -19.297 -4.859 1 98.88 186 ILE A CA 1
ATOM 1466 C C . ILE A 1 186 ? -10.109 -19.844 -5.902 1 98.88 186 ILE A C 1
ATOM 1468 O O . ILE A 1 186 ? -10.742 -19.078 -6.637 1 98.88 186 ILE A O 1
ATOM 1472 N N . PHE A 1 187 ? -10.195 -21.156 -5.996 1 98.88 187 PHE A N 1
ATOM 1473 C CA . PHE A 1 187 ? -11.117 -21.922 -6.84 1 98.88 187 PHE A CA 1
ATOM 1474 C C . PHE A 1 187 ? -11.836 -22.984 -6.031 1 98.88 187 PHE A C 1
ATOM 1476 O O . PHE A 1 187 ? -11.328 -23.453 -5.004 1 98.88 187 PHE A O 1
ATOM 1483 N N . TRP A 1 188 ? -12.984 -23.312 -6.512 1 98.75 188 TRP A N 1
ATOM 1484 C CA . TRP A 1 188 ? -13.617 -24.516 -5.957 1 98.75 188 TRP A CA 1
ATOM 1485 C C . TRP A 1 188 ? -14.453 -25.219 -7.012 1 98.75 188 TRP A C 1
ATOM 1487 O O . TRP A 1 188 ? -14.75 -24.656 -8.062 1 98.75 188 TRP A O 1
ATOM 1497 N N . GLN A 1 189 ? -14.648 -26.5 -6.758 1 98.44 189 GLN A N 1
ATOM 1498 C CA . GLN A 1 189 ? -15.422 -27.359 -7.645 1 98.44 189 GLN A CA 1
ATOM 1499 C C . GLN A 1 189 ? -16.688 -27.859 -6.957 1 98.44 189 GLN A C 1
ATOM 1501 O O . GLN A 1 189 ? -16.641 -28.297 -5.805 1 98.44 189 GLN A O 1
ATOM 1506 N N . GLU A 1 190 ? -17.75 -27.688 -7.52 1 97.56 190 GLU A N 1
ATOM 1507 C CA . GLU A 1 190 ? -19.031 -28.297 -7.145 1 97.56 190 GLU A CA 1
ATOM 1508 C C . GLU A 1 190 ? -19.578 -29.156 -8.281 1 97.56 190 GLU A C 1
ATOM 1510 O O . GLU A 1 190 ? -19.969 -28.641 -9.328 1 97.56 190 GLU A O 1
ATOM 1515 N N . LYS A 1 191 ? -19.578 -30.453 -8.039 1 94.88 191 LYS A N 1
ATOM 1516 C CA . LYS A 1 191 ? -19.906 -31.406 -9.109 1 94.88 191 LYS A CA 1
ATOM 1517 C C . LYS A 1 191 ? -18.984 -31.219 -10.305 1 94.88 191 LYS A C 1
ATOM 1519 O O . LYS A 1 191 ? -17.75 -31.266 -10.156 1 94.88 191 LYS A O 1
ATOM 1524 N N . ASP A 1 192 ? -19.516 -30.828 -11.461 1 94.5 192 ASP A N 1
ATOM 1525 C CA . ASP A 1 192 ? -18.672 -30.766 -12.641 1 94.5 192 ASP A CA 1
ATOM 1526 C C . ASP A 1 192 ? -18.359 -29.312 -13.016 1 94.5 192 ASP A C 1
ATOM 1528 O O . ASP A 1 192 ? -17.844 -29.047 -14.109 1 94.5 192 ASP A O 1
ATOM 1532 N N . THR A 1 193 ? -18.656 -28.453 -12.086 1 98.12 193 THR A N 1
ATOM 1533 C CA . THR A 1 193 ? -18.469 -27.047 -12.383 1 98.12 193 THR A CA 1
ATOM 1534 C C . THR A 1 193 ? -17.422 -26.422 -11.461 1 98.12 193 THR A C 1
ATOM 1536 O O . THR A 1 193 ? -17.422 -26.672 -10.258 1 98.12 193 THR A O 1
ATOM 1539 N N . PHE A 1 194 ? -16.516 -25.672 -12.078 1 98.69 194 PHE A N 1
ATOM 1540 C CA . PHE A 1 194 ? -15.547 -24.891 -11.312 1 98.69 194 PHE A CA 1
ATOM 1541 C C . PHE A 1 194 ? -16.031 -23.469 -11.102 1 98.69 194 PHE A C 1
ATOM 1543 O O . PHE A 1 194 ? -16.766 -22.922 -11.93 1 98.69 194 PHE A O 1
ATOM 1550 N N . TYR A 1 195 ? -15.625 -22.891 -9.961 1 98.88 195 TYR A N 1
ATOM 1551 C CA . TYR A 1 195 ? -15.961 -21.516 -9.609 1 98.88 195 TYR A CA 1
ATOM 1552 C C . TYR A 1 195 ? -14.727 -20.75 -9.133 1 98.88 195 TYR A C 1
ATOM 1554 O O . TYR A 1 195 ? -13.82 -21.344 -8.539 1 98.88 195 TYR A O 1
ATOM 1562 N N . THR A 1 196 ? -14.703 -19.484 -9.398 1 98.94 196 THR A N 1
ATOM 1563 C CA . THR A 1 196 ? -13.711 -18.578 -8.844 1 98.94 196 THR A CA 1
ATOM 1564 C C . THR A 1 196 ? -14.266 -17.156 -8.773 1 98.94 196 THR A C 1
ATOM 1566 O O . THR A 1 196 ? -15.094 -16.766 -9.602 1 98.94 196 THR A O 1
ATOM 1569 N N . PRO A 1 197 ? -13.898 -16.391 -7.84 1 98.88 197 PRO A N 1
ATOM 1570 C CA . PRO A 1 197 ? -14.344 -14.992 -7.816 1 98.88 197 PRO A CA 1
ATOM 1571 C C . PRO A 1 197 ? -13.945 -14.227 -9.078 1 98.88 197 PRO A C 1
ATOM 1573 O O . PRO A 1 197 ? -12.852 -14.43 -9.609 1 98.88 197 PRO A O 1
ATOM 1576 N N . SER A 1 198 ? -14.883 -13.367 -9.578 1 98.69 198 SER A N 1
ATOM 1577 C CA . SER A 1 198 ? -14.5 -12.469 -10.656 1 98.69 198 SER A CA 1
ATOM 1578 C C . SER A 1 198 ? -13.555 -11.375 -10.156 1 98.69 198 SER A C 1
ATOM 1580 O O . SER A 1 198 ? -13.375 -11.219 -8.945 1 98.69 198 SER A O 1
ATOM 1582 N N . LEU A 1 199 ? -12.945 -10.633 -11.055 1 98.56 199 LEU A N 1
ATOM 1583 C CA . LEU A 1 199 ? -12.039 -9.555 -10.68 1 98.56 199 LEU A CA 1
ATOM 1584 C C . LEU A 1 199 ? -12.805 -8.398 -10.047 1 98.56 199 LEU A C 1
ATOM 1586 O O . LEU A 1 199 ? -12.211 -7.527 -9.414 1 98.56 199 LEU A O 1
ATOM 1590 N N . LYS A 1 200 ? -14.133 -8.398 -10.141 1 98.25 200 LYS A N 1
ATOM 1591 C CA . LYS A 1 200 ? -14.969 -7.406 -9.469 1 98.25 200 LYS A CA 1
ATOM 1592 C C . LYS A 1 200 ? -14.938 -7.605 -7.953 1 98.25 200 LYS A C 1
ATOM 1594 O O . LYS A 1 200 ? -15.375 -6.73 -7.199 1 98.25 200 LYS A O 1
ATOM 1599 N N . ALA A 1 201 ? -14.438 -8.734 -7.566 1 98.69 201 ALA A N 1
ATOM 1600 C CA . ALA A 1 201 ? -14.289 -9.016 -6.141 1 98.69 201 ALA A CA 1
ATOM 1601 C C . ALA A 1 201 ? -12.93 -8.547 -5.625 1 98.69 201 ALA A C 1
ATOM 1603 O O . ALA A 1 201 ? -12.461 -9.008 -4.586 1 98.69 201 ALA A O 1
ATOM 1604 N N . ASN A 1 202 ? -12.297 -7.734 -6.328 1 98.5 202 ASN A N 1
ATOM 1605 C CA . ASN A 1 202 ? -11.094 -6.996 -5.934 1 98.5 202 ASN A CA 1
ATOM 1606 C C . ASN A 1 202 ? -9.883 -7.918 -5.809 1 98.5 202 ASN A C 1
ATOM 1608 O O . ASN A 1 202 ? -8.891 -7.562 -5.176 1 98.5 202 ASN A O 1
ATOM 1612 N N . CYS A 1 203 ? -9.93 -9.148 -6.297 1 98.81 203 CYS A N 1
ATOM 1613 C CA . CYS A 1 203 ? -8.766 -10.031 -6.234 1 98.81 203 CYS A CA 1
ATOM 1614 C C . CYS A 1 203 ? -7.75 -9.672 -7.309 1 98.81 203 CYS A C 1
ATOM 1616 O O . CYS A 1 203 ? -8.094 -9.047 -8.312 1 98.81 203 CYS A O 1
ATOM 1618 N N . ILE A 1 204 ? -6.531 -10 -7.086 1 98.81 204 ILE A N 1
ATOM 1619 C CA . ILE A 1 204 ? -5.473 -9.805 -8.07 1 98.81 204 ILE A CA 1
ATOM 1620 C C . ILE A 1 204 ? -5.754 -10.664 -9.305 1 98.81 204 ILE A C 1
ATOM 1622 O O . ILE A 1 204 ? -6.23 -11.797 -9.188 1 98.81 204 ILE A O 1
ATOM 1626 N N . ALA A 1 205 ? -5.441 -10.086 -10.453 1 98.81 205 ALA A N 1
ATOM 1627 C CA . ALA A 1 205 ? -5.531 -10.859 -11.688 1 98.81 205 ALA A CA 1
ATOM 1628 C C . ALA A 1 205 ? -4.344 -11.812 -11.828 1 98.81 205 ALA A C 1
ATOM 1630 O O . ALA A 1 205 ? -3.461 -11.594 -12.656 1 98.81 205 ALA A O 1
ATOM 1631 N N . GLY A 1 206 ? -4.383 -12.852 -11.07 1 98.69 206 GLY A N 1
ATOM 1632 C CA . GLY A 1 206 ? -3.27 -13.781 -11.047 1 98.69 206 GLY A CA 1
ATOM 1633 C C . GLY A 1 206 ? -2.996 -14.422 -12.391 1 98.69 206 GLY A C 1
ATOM 1634 O O . GLY A 1 206 ? -3.928 -14.766 -13.125 1 98.69 206 GLY A O 1
ATOM 1635 N N . VAL A 1 207 ? -1.746 -14.625 -12.68 1 98.56 207 VAL A N 1
ATOM 1636 C CA . VAL A 1 207 ? -1.356 -15.281 -13.922 1 98.56 207 VAL A CA 1
ATOM 1637 C C . VAL A 1 207 ? -1.756 -16.75 -13.875 1 98.56 207 VAL A C 1
ATOM 1639 O O . VAL A 1 207 ? -2.295 -17.281 -14.852 1 98.56 207 VAL A O 1
ATOM 1642 N N . GLY A 1 208 ? -1.493 -17.406 -12.758 1 97.62 208 GLY A N 1
ATOM 1643 C CA . GLY A 1 208 ? -1.967 -18.781 -12.578 1 97.62 208 GLY A CA 1
ATOM 1644 C C . GLY A 1 208 ? -3.471 -18.906 -12.734 1 97.62 208 GLY A C 1
ATOM 1645 O O . GLY A 1 208 ? -3.955 -19.875 -13.328 1 97.62 208 GLY A O 1
ATOM 1646 N N . ARG A 1 209 ? -4.207 -18 -12.172 1 98.5 209 ARG A N 1
ATOM 1647 C CA . ARG A 1 209 ? -5.66 -17.953 -12.312 1 98.5 209 ARG A CA 1
ATOM 1648 C C . ARG A 1 209 ? -6.066 -17.906 -13.781 1 98.5 209 ARG A C 1
ATOM 1650 O O . ARG A 1 209 ? -6.934 -18.672 -14.211 1 98.5 209 ARG A O 1
ATOM 1657 N N . LYS A 1 210 ? -5.453 -16.984 -14.539 1 98.31 210 LYS A N 1
ATOM 1658 C CA . LYS A 1 210 ? -5.773 -16.844 -15.953 1 98.31 210 LYS A CA 1
ATOM 1659 C C . LYS A 1 210 ? -5.484 -18.125 -16.719 1 98.31 210 LYS A C 1
ATOM 1661 O O . LYS A 1 210 ? -6.301 -18.562 -17.531 1 98.31 210 LYS A O 1
ATOM 1666 N N . VAL A 1 211 ? -4.355 -18.703 -16.531 1 97.62 211 VAL A N 1
ATOM 1667 C CA . VAL A 1 211 ? -3.936 -19.922 -17.219 1 97.62 211 VAL A CA 1
ATOM 1668 C C . VAL A 1 211 ? -4.918 -21.047 -16.922 1 97.62 211 VAL A C 1
ATOM 1670 O O . VAL A 1 211 ? -5.312 -21.797 -17.812 1 97.62 211 VAL A O 1
ATOM 1673 N N . LEU A 1 212 ? -5.324 -21.141 -15.688 1 98.12 212 LEU A N 1
ATOM 1674 C CA . LEU A 1 212 ? -6.246 -22.188 -15.281 1 98.12 212 LEU A CA 1
ATOM 1675 C C . LEU A 1 212 ? -7.621 -21.984 -15.906 1 98.12 212 LEU A C 1
ATOM 1677 O O . LEU A 1 212 ? -8.219 -22.938 -16.438 1 98.12 212 LEU A O 1
ATOM 1681 N N . ILE A 1 213 ? -8.133 -20.797 -15.875 1 98.56 213 ILE A N 1
ATOM 1682 C CA . ILE A 1 213 ? -9.43 -20.484 -16.469 1 98.56 213 ILE A CA 1
ATOM 1683 C C . ILE A 1 213 ? -9.398 -20.828 -17.969 1 98.56 213 ILE A C 1
ATOM 1685 O O . ILE A 1 213 ? -10.305 -21.516 -18.469 1 98.56 213 ILE A O 1
ATOM 1689 N N . ASP A 1 214 ? -8.367 -20.391 -18.672 1 97.94 214 ASP A N 1
ATOM 1690 C CA . ASP A 1 214 ? -8.227 -20.672 -20.109 1 97.94 214 ASP A CA 1
ATOM 1691 C C . ASP A 1 214 ? -8.164 -22.172 -20.375 1 97.94 214 ASP A C 1
ATOM 1693 O O . ASP A 1 214 ? -8.797 -22.672 -21.297 1 97.94 214 ASP A O 1
ATOM 1697 N N . PHE A 1 215 ? -7.383 -22.859 -19.578 1 97.38 215 PHE A N 1
ATOM 1698 C CA . PHE A 1 215 ? -7.238 -24.297 -19.719 1 97.38 215 PHE A CA 1
ATOM 1699 C C . PHE A 1 215 ? -8.586 -25 -19.578 1 97.38 215 PHE A C 1
ATOM 1701 O O . PHE A 1 215 ? -8.93 -25.859 -20.391 1 97.38 215 PHE A O 1
ATOM 1708 N N . LEU A 1 216 ? -9.344 -24.609 -18.516 1 97.81 216 LEU A N 1
ATOM 1709 C CA . LEU A 1 216 ? -10.648 -25.219 -18.281 1 97.81 216 LEU A CA 1
ATOM 1710 C C . LEU A 1 216 ? -11.586 -24.984 -19.453 1 97.81 216 LEU A C 1
ATOM 1712 O O . LEU A 1 216 ? -12.25 -25.906 -19.922 1 97.81 216 LEU A O 1
ATOM 1716 N N . ARG A 1 217 ? -11.547 -23.812 -19.969 1 97.62 217 ARG A N 1
ATOM 1717 C CA . ARG A 1 217 ? -12.414 -23.453 -21.094 1 97.62 217 ARG A CA 1
ATOM 1718 C C . ARG A 1 217 ? -12.023 -24.234 -22.344 1 97.62 217 ARG A C 1
ATOM 1720 O O . ARG A 1 217 ? -12.891 -24.781 -23.031 1 97.62 217 ARG A O 1
ATOM 1727 N N . ILE A 1 218 ? -10.789 -24.312 -22.641 1 96.81 218 ILE A N 1
ATOM 1728 C CA . ILE A 1 218 ? -10.281 -24.969 -23.844 1 96.81 218 ILE A CA 1
ATOM 1729 C C . ILE A 1 218 ? -10.609 -26.453 -23.797 1 96.81 218 ILE A C 1
ATOM 1731 O O . ILE A 1 218 ? -10.883 -27.062 -24.828 1 96.81 218 ILE A O 1
ATOM 1735 N N . ASN A 1 219 ? -10.641 -27 -22.578 1 96 219 ASN A N 1
ATOM 1736 C CA . ASN A 1 219 ? -10.883 -28.438 -22.438 1 96 219 ASN A CA 1
ATOM 1737 C C . ASN A 1 219 ? -12.359 -28.734 -22.188 1 96 219 ASN A C 1
ATOM 1739 O O . ASN A 1 219 ? -12.711 -29.844 -21.812 1 96 219 ASN A O 1
ATOM 1743 N N . GLY A 1 220 ? -13.242 -27.75 -22.281 1 95.62 220 GLY A N 1
ATOM 1744 C CA . GLY A 1 220 ? -14.688 -27.938 -22.25 1 95.62 220 GLY A CA 1
ATOM 1745 C C . GLY A 1 220 ? -15.219 -28.125 -20.844 1 95.62 220 GLY A C 1
ATOM 1746 O O . GLY A 1 220 ? -16.297 -28.703 -20.656 1 95.62 220 GLY A O 1
ATOM 1747 N N . LEU A 1 221 ? -14.453 -27.766 -19.859 1 96.25 221 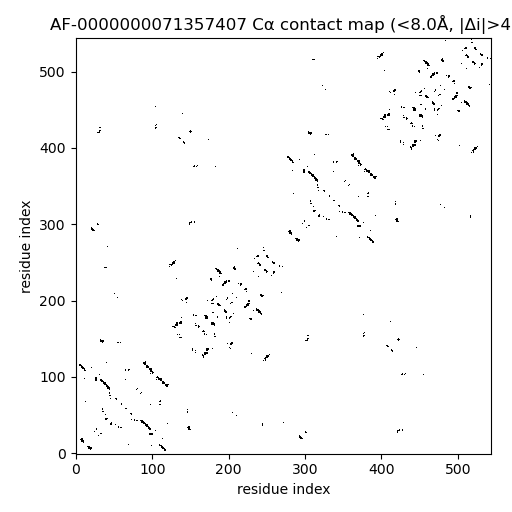LEU A N 1
ATOM 1748 C CA . LEU A 1 221 ? -14.906 -27.844 -18.484 1 96.25 221 LEU A CA 1
ATOM 1749 C C . LEU A 1 221 ? -15.57 -26.531 -18.062 1 96.25 221 LEU A C 1
ATOM 1751 O O . LEU A 1 221 ? -15.125 -25.453 -18.438 1 96.25 221 LEU A O 1
ATOM 1755 N N . ASP A 1 222 ? -16.656 -26.625 -17.328 1 97.75 222 ASP A N 1
ATOM 1756 C CA . ASP A 1 222 ? -17.438 -25.453 -16.938 1 97.75 222 ASP A CA 1
ATOM 1757 C C . ASP A 1 222 ? -16.719 -24.641 -15.852 1 97.75 222 ASP A C 1
ATOM 1759 O O . ASP A 1 222 ? -16.297 -25.203 -14.844 1 97.75 222 ASP A O 1
ATOM 1763 N N . ILE A 1 223 ? -16.578 -23.406 -16.094 1 98.69 223 ILE A N 1
ATOM 1764 C CA . ILE A 1 223 ? -15.992 -22.469 -15.133 1 98.69 223 ILE A CA 1
ATOM 1765 C C . ILE A 1 223 ? -16.828 -21.188 -15.078 1 98.69 223 ILE A C 1
ATOM 1767 O O . ILE A 1 223 ? -17.156 -20.609 -16.109 1 98.69 223 ILE A O 1
ATOM 1771 N N . LYS A 1 224 ? -17.188 -20.781 -13.898 1 98.75 224 LYS A N 1
ATOM 1772 C CA . LYS A 1 224 ? -17.969 -19.562 -13.672 1 98.75 224 LYS A CA 1
ATOM 1773 C C . LYS A 1 224 ? -17.219 -18.578 -12.797 1 98.75 224 LYS A C 1
ATOM 1775 O O . LYS A 1 224 ? -16.641 -18.953 -11.781 1 98.75 224 LYS A O 1
ATOM 1780 N N . GLU A 1 225 ? -17.156 -17.375 -13.273 1 98.81 225 GLU A N 1
ATOM 1781 C CA . GLU A 1 225 ? -16.656 -16.25 -12.492 1 98.81 225 GLU A CA 1
ATOM 1782 C C . GLU A 1 225 ? -17.797 -15.391 -11.969 1 98.81 225 GLU A C 1
ATOM 1784 O O . GLU A 1 225 ? -18.781 -15.164 -12.672 1 98.81 225 GLU A O 1
ATOM 1789 N N . GLY A 1 226 ? -17.703 -14.945 -10.688 1 98.75 226 GLY A N 1
ATOM 1790 C CA . GLY A 1 226 ? -18.766 -14.109 -10.164 1 98.75 226 GLY A CA 1
ATOM 1791 C C . GLY A 1 226 ? -18.5 -13.594 -8.766 1 98.75 226 GLY A C 1
ATOM 1792 O O . GLY A 1 226 ? -17.375 -13.719 -8.258 1 98.75 226 GLY A O 1
ATOM 1793 N N . LEU A 1 227 ? -19.438 -12.914 -8.273 1 98.81 227 LEU A N 1
ATOM 1794 C CA . LEU A 1 227 ? -19.469 -12.5 -6.875 1 98.81 227 LEU A CA 1
ATOM 1795 C C . LEU A 1 227 ? -20.172 -13.555 -6.02 1 98.81 227 LEU A C 1
ATOM 1797 O O . LEU A 1 227 ? -21.359 -13.828 -6.215 1 98.81 227 LEU A O 1
ATOM 1801 N N . TYR A 1 228 ? -19.422 -14.172 -5.129 1 98.81 228 TYR A N 1
ATOM 1802 C CA . TYR A 1 228 ? -19.922 -15.289 -4.336 1 98.81 228 TYR A CA 1
ATOM 1803 C C . TYR A 1 228 ? -19.828 -14.984 -2.846 1 98.81 228 TYR A C 1
ATOM 1805 O O . TYR A 1 228 ? -18.922 -14.273 -2.404 1 98.81 228 TYR A O 1
ATOM 1813 N N . ALA A 1 229 ? -20.734 -15.555 -2.098 1 98.44 229 ALA A N 1
ATOM 1814 C CA . ALA A 1 229 ? -20.703 -15.477 -0.64 1 98.44 229 ALA A CA 1
ATOM 1815 C C . ALA A 1 229 ? -19.875 -16.609 -0.047 1 98.44 229 ALA A C 1
ATOM 1817 O O . ALA A 1 229 ? -19.688 -17.641 -0.689 1 98.44 229 ALA A O 1
ATOM 1818 N N . PRO A 1 230 ? -19.391 -16.406 1.159 1 97.69 230 PRO A N 1
ATOM 1819 C CA . PRO A 1 230 ? -18.641 -17.469 1.835 1 97.69 230 PRO A CA 1
ATOM 1820 C C . PRO A 1 230 ? -19.391 -18.797 1.874 1 97.69 230 PRO A C 1
ATOM 1822 O O . PRO A 1 230 ? -18.797 -19.859 1.765 1 97.69 230 PRO A O 1
ATOM 1825 N N . GLN A 1 231 ? -20.656 -18.734 1.941 1 96.75 231 GLN A N 1
ATOM 1826 C CA . GLN A 1 231 ? -21.484 -19.938 2.018 1 96.75 231 GLN A CA 1
ATOM 1827 C C . GLN A 1 231 ? -21.391 -20.766 0.73 1 96.75 231 GLN A C 1
ATOM 1829 O O . GLN A 1 231 ? -21.547 -21.984 0.75 1 96.75 231 GLN A O 1
ATOM 1834 N N . ASP A 1 232 ? -21.156 -20.109 -0.354 1 97.06 232 ASP A N 1
ATOM 1835 C CA . ASP A 1 232 ? -21 -20.797 -1.63 1 97.06 232 ASP A CA 1
ATOM 1836 C C . ASP A 1 232 ? -19.766 -21.703 -1.614 1 97.06 232 ASP A C 1
ATOM 1838 O O . ASP A 1 232 ? -19.781 -22.781 -2.215 1 97.06 232 ASP A O 1
ATOM 1842 N N . LEU A 1 233 ? -18.797 -21.281 -0.946 1 96.75 233 LEU A N 1
ATOM 1843 C CA . LEU A 1 233 ? -17.547 -22.031 -0.811 1 96.75 233 LEU A CA 1
ATOM 1844 C C . LEU A 1 233 ? -17.781 -23.328 -0.029 1 96.75 233 LEU A C 1
ATOM 1846 O O . LEU A 1 233 ? -17.188 -24.359 -0.327 1 96.75 233 LEU A O 1
ATOM 1850 N N . LEU A 1 234 ? -18.703 -23.266 0.883 1 95.38 234 LEU A N 1
ATOM 1851 C CA . LEU A 1 234 ? -18.938 -24.375 1.795 1 95.38 234 LEU A CA 1
ATOM 1852 C C . LEU A 1 234 ? -19.719 -25.484 1.108 1 95.38 234 LEU A C 1
ATOM 1854 O O . LEU A 1 234 ? -19.781 -26.609 1.608 1 95.38 234 LEU A O 1
ATOM 1858 N N . LYS A 1 235 ? -20.25 -25.234 -0.052 1 96 235 LYS A N 1
ATOM 1859 C CA . LYS A 1 235 ? -21 -26.219 -0.829 1 96 235 LYS A CA 1
ATOM 1860 C C . LYS A 1 235 ? -20.062 -27.016 -1.736 1 96 235 LYS A C 1
ATOM 1862 O O . LYS A 1 235 ? -20.484 -27.969 -2.387 1 96 235 LYS A O 1
ATOM 1867 N N . ALA A 1 236 ? -18.875 -26.734 -1.732 1 98.19 236 ALA A N 1
ATOM 1868 C CA . ALA A 1 236 ? -17.906 -27.266 -2.691 1 98.19 236 ALA A CA 1
ATOM 1869 C C . ALA A 1 236 ? -17.547 -28.719 -2.369 1 98.19 236 ALA A C 1
ATOM 1871 O O . ALA A 1 236 ? -17.641 -29.141 -1.218 1 98.19 236 ALA A O 1
ATOM 1872 N N . ASP A 1 237 ? -17.156 -29.453 -3.402 1 98.31 237 ASP A N 1
ATOM 1873 C CA . ASP A 1 237 ? -16.531 -30.766 -3.248 1 98.31 237 ASP A CA 1
ATOM 1874 C C . ASP A 1 237 ? -15.039 -30.641 -2.969 1 98.31 237 ASP A C 1
ATOM 1876 O O . ASP A 1 237 ? -14.484 -31.406 -2.189 1 98.31 237 ASP A O 1
ATOM 1880 N N . LYS A 1 238 ? -14.438 -29.656 -3.67 1 98.31 238 LYS A N 1
ATOM 1881 C CA . LYS A 1 238 ? -13.016 -29.359 -3.578 1 98.31 238 LYS A CA 1
ATOM 1882 C C . LYS A 1 238 ? -12.766 -27.859 -3.553 1 98.31 238 LYS A C 1
ATOM 1884 O O . LYS A 1 238 ? -13.453 -27.094 -4.238 1 98.31 238 LYS A O 1
ATOM 1889 N N . ILE A 1 239 ? -11.844 -27.484 -2.746 1 98.75 239 ILE A N 1
ATOM 1890 C CA . ILE A 1 239 ? -11.375 -26.109 -2.709 1 98.75 239 ILE A CA 1
ATOM 1891 C C . ILE A 1 239 ? -9.852 -26.078 -2.865 1 98.75 239 ILE A C 1
ATOM 1893 O O . ILE A 1 239 ? -9.141 -26.875 -2.254 1 98.75 239 ILE A O 1
ATOM 1897 N N . PHE A 1 240 ? -9.367 -25.188 -3.732 1 98.56 240 PHE A N 1
ATOM 1898 C CA . PHE A 1 240 ? -7.922 -25.062 -3.848 1 98.56 240 PHE A CA 1
ATOM 1899 C C . PHE A 1 240 ? -7.531 -23.625 -4.191 1 98.56 240 PHE A C 1
ATOM 1901 O O . PHE A 1 240 ? -8.344 -22.859 -4.703 1 98.56 240 PHE A O 1
ATOM 1908 N N . THR A 1 241 ? -6.359 -23.25 -3.854 1 98.38 241 THR A N 1
ATOM 1909 C CA . THR A 1 241 ? -5.766 -21.984 -4.227 1 98.38 241 THR A CA 1
ATOM 1910 C C . THR A 1 241 ? -4.754 -22.156 -5.355 1 98.38 241 THR A C 1
ATOM 1912 O O . THR A 1 241 ? -4.262 -23.266 -5.582 1 98.38 241 THR A O 1
ATOM 1915 N N . THR A 1 242 ? -4.531 -21.062 -6.078 1 97.31 242 THR A N 1
ATOM 1916 C CA . THR A 1 242 ? -3.562 -21.156 -7.164 1 97.31 242 THR A CA 1
ATOM 1917 C C . THR A 1 242 ? -2.74 -19.875 -7.262 1 97.31 242 THR A C 1
ATOM 1919 O O . THR A 1 242 ? -3.264 -18.781 -7.055 1 97.31 242 THR A O 1
ATOM 1922 N N . ASN A 1 243 ? -1.499 -20.016 -7.477 1 95.44 243 ASN A N 1
ATOM 1923 C CA . ASN A 1 243 ? -0.581 -18.969 -7.922 1 95.44 243 ASN A CA 1
ATOM 1924 C C . ASN A 1 243 ? 0.446 -19.516 -8.914 1 95.44 243 ASN A C 1
ATOM 1926 O O . ASN A 1 243 ? 0.257 -20.594 -9.477 1 95.44 243 ASN A O 1
ATOM 1930 N N . ILE A 1 244 ? 1.513 -18.797 -9.188 1 93.94 244 ILE A N 1
ATOM 1931 C CA . ILE A 1 244 ? 2.414 -19.156 -10.281 1 93.94 244 ILE A CA 1
ATOM 1932 C C . ILE A 1 244 ? 3.146 -20.453 -9.945 1 93.94 244 ILE A C 1
ATOM 1934 O O . ILE A 1 244 ? 3.639 -21.141 -10.844 1 93.94 244 ILE A O 1
ATOM 1938 N N . THR A 1 245 ? 3.131 -20.828 -8.688 1 91.69 245 THR A N 1
ATOM 1939 C CA . THR A 1 245 ? 3.877 -22.016 -8.289 1 91.69 245 THR A CA 1
ATOM 1940 C C . THR A 1 245 ? 3.006 -23.266 -8.398 1 91.69 245 THR A C 1
ATOM 1942 O O . THR A 1 245 ? 3.518 -24.391 -8.422 1 91.69 245 THR A O 1
ATOM 1945 N N . GLY A 1 246 ? 1.706 -23.078 -8.336 1 94 246 GLY A N 1
ATOM 1946 C CA . GLY A 1 246 ? 0.853 -24.25 -8.461 1 94 246 GLY A CA 1
ATOM 1947 C C . GLY A 1 246 ? -0.438 -24.141 -7.672 1 94 246 GLY A C 1
ATOM 1948 O O . GLY A 1 246 ? -0.991 -23.047 -7.535 1 94 246 GLY A O 1
ATOM 1949 N N . THR A 1 247 ? -0.936 -25.328 -7.355 1 96.38 247 THR A N 1
ATOM 1950 C CA . THR A 1 247 ? -2.193 -25.422 -6.617 1 96.38 247 THR A CA 1
ATOM 1951 C C . THR A 1 247 ? -1.96 -25.953 -5.207 1 96.38 247 THR A C 1
ATOM 1953 O O . THR A 1 247 ? -0.988 -26.672 -4.961 1 96.38 247 THR A O 1
ATOM 1956 N N . SER A 1 248 ? -2.771 -25.547 -4.312 1 97.81 248 SER A N 1
ATOM 1957 C CA . SER A 1 248 ? -2.84 -26.094 -2.959 1 97.81 248 SER A CA 1
ATOM 1958 C C . SER A 1 248 ? -4.281 -26.359 -2.543 1 97.81 248 SER A C 1
ATOM 1960 O O . SER A 1 248 ? -5.105 -25.453 -2.506 1 97.81 248 SER A O 1
ATOM 1962 N N . TYR A 1 249 ? -4.57 -27.609 -2.264 1 98.62 249 TYR A N 1
ATOM 1963 C CA . TYR A 1 249 ? -5.926 -28 -1.901 1 98.62 249 TYR A CA 1
ATOM 1964 C C . TYR A 1 249 ? -6.184 -27.766 -0.417 1 98.62 249 TYR A C 1
ATOM 1966 O O . TYR A 1 249 ? -5.273 -27.906 0.405 1 98.62 249 TYR A O 1
ATOM 1974 N N . ILE A 1 250 ? -7.41 -27.422 -0.034 1 98.69 250 ILE A N 1
ATOM 1975 C CA . ILE A 1 250 ? -7.77 -27.141 1.349 1 98.69 250 ILE A CA 1
ATOM 1976 C C . ILE A 1 250 ? -8.656 -28.25 1.898 1 98.69 250 ILE A C 1
ATOM 1978 O O . ILE A 1 250 ? -9.688 -28.578 1.304 1 98.69 250 ILE A O 1
ATOM 1982 N N . LYS A 1 251 ? -8.32 -28.766 3.027 1 98.69 251 LYS A N 1
ATOM 1983 C CA . LYS A 1 251 ? -9.016 -29.922 3.594 1 98.69 251 LYS A CA 1
ATOM 1984 C C . LYS A 1 251 ? -10.219 -29.484 4.422 1 98.69 251 LYS A C 1
ATOM 1986 O O . LYS A 1 251 ? -11.242 -30.172 4.441 1 98.69 251 LYS A O 1
ATOM 1991 N N . LYS A 1 252 ? -10.062 -28.359 5.203 1 98.56 252 LYS A N 1
ATOM 1992 C CA . LYS A 1 252 ? -11.109 -28 6.152 1 98.56 252 LYS A CA 1
ATOM 1993 C C . LYS A 1 252 ? -11.25 -26.484 6.254 1 98.56 252 LYS A C 1
ATOM 1995 O O . LYS A 1 252 ? -10.25 -25.766 6.332 1 98.56 252 LYS A O 1
ATOM 2000 N N . ILE A 1 253 ? -12.5 -26.016 6.188 1 98.06 253 ILE A N 1
ATOM 2001 C CA . ILE A 1 253 ? -12.867 -24.641 6.465 1 98.06 253 ILE A CA 1
ATOM 2002 C C . ILE A 1 253 ? -14.086 -24.594 7.387 1 98.06 253 ILE A C 1
ATOM 2004 O O . ILE A 1 253 ? -15.117 -25.219 7.094 1 98.06 253 ILE A O 1
ATOM 2008 N N . MET A 1 254 ? -13.945 -23.906 8.438 1 94.38 254 MET A N 1
ATOM 2009 C CA . MET A 1 254 ? -15.055 -23.703 9.367 1 94.38 254 MET A CA 1
ATOM 2010 C C . MET A 1 254 ? -15.711 -25.047 9.711 1 94.38 254 MET A C 1
ATOM 2012 O O . MET A 1 254 ? -16.938 -25.188 9.633 1 94.38 254 MET A O 1
ATOM 2016 N N . GLY A 1 255 ? -14.953 -26.047 9.883 1 93.94 255 GLY A N 1
ATOM 2017 C CA . GLY A 1 255 ? -15.438 -27.328 10.375 1 93.94 255 GLY A CA 1
ATOM 2018 C C . GLY A 1 255 ? -15.891 -28.25 9.266 1 93.94 255 GLY A C 1
ATOM 2019 O O . GLY A 1 255 ? -16.141 -29.438 9.5 1 93.94 255 GLY A O 1
ATOM 2020 N N . ARG A 1 256 ? -16.031 -27.812 8.078 1 97.12 256 ARG A N 1
ATOM 2021 C CA . ARG A 1 256 ? -16.422 -28.641 6.941 1 97.12 256 ARG A CA 1
ATOM 2022 C C . ARG A 1 256 ? -15.203 -29.188 6.219 1 97.12 256 ARG A C 1
ATOM 2024 O O . ARG A 1 256 ? -14.219 -28.469 6.016 1 97.12 256 ARG A O 1
ATOM 2031 N N . GLU A 1 257 ? -15.305 -30.453 5.77 1 98.12 257 GLU A N 1
ATOM 2032 C CA . GLU A 1 257 ? -14.18 -31.094 5.102 1 98.12 257 GLU A CA 1
ATOM 2033 C C . GLU A 1 257 ? -14.406 -31.156 3.592 1 98.12 257 GLU A C 1
ATOM 2035 O O . GLU A 1 257 ? -15.539 -31.328 3.131 1 98.12 257 GLU A O 1
ATOM 2040 N N . PHE A 1 258 ? -13.344 -31.125 2.861 1 98.5 258 PHE A N 1
ATOM 2041 C CA . PHE A 1 258 ? -13.336 -31.188 1.404 1 98.5 258 PHE A CA 1
ATOM 2042 C C . PHE A 1 258 ? -12.289 -32.188 0.91 1 98.5 258 PHE A C 1
ATOM 2044 O O . PHE A 1 258 ? -11.352 -32.531 1.633 1 98.5 258 PHE A O 1
ATOM 2051 N N . SER A 1 259 ? -12.516 -32.688 -0.297 1 98.12 259 SER A N 1
ATOM 2052 C CA . SER A 1 259 ? -11.531 -33.594 -0.88 1 98.12 259 SER A CA 1
ATOM 2053 C C . SER A 1 259 ? -10.234 -32.875 -1.199 1 98.12 259 SER A C 1
ATOM 2055 O O . SER A 1 259 ? -10.25 -31.766 -1.725 1 98.12 259 SER A O 1
ATOM 2057 N N . ILE A 1 260 ? -9.125 -33.5 -0.932 1 97.81 260 ILE A N 1
ATOM 2058 C CA . ILE A 1 260 ? -7.832 -32.906 -1.254 1 97.81 260 ILE A CA 1
ATOM 2059 C C . ILE A 1 260 ? -7.137 -33.75 -2.322 1 97.81 260 ILE A C 1
ATOM 2061 O O . ILE A 1 260 ? -5.918 -33.656 -2.506 1 97.81 260 ILE A O 1
ATOM 2065 N N . THR A 1 261 ? -7.891 -34.656 -2.916 1 96.94 261 THR A N 1
ATOM 2066 C CA . THR A 1 261 ? -7.34 -35.406 -4.031 1 96.94 261 THR A CA 1
ATOM 2067 C C . THR A 1 261 ? -7.027 -34.5 -5.211 1 96.94 261 THR A C 1
ATOM 2069 O O . THR A 1 261 ? -7.91 -33.812 -5.707 1 96.94 261 THR A O 1
ATOM 2072 N N . PRO A 1 262 ? -5.863 -34.531 -5.645 1 95.56 262 PRO A N 1
ATOM 2073 C CA . PRO A 1 262 ? -5.508 -33.625 -6.734 1 95.56 262 PRO A CA 1
ATOM 2074 C C . PRO A 1 262 ? -6.289 -33.906 -8.016 1 95.56 262 PRO A C 1
ATOM 2076 O O . PRO A 1 262 ? -6.738 -35.031 -8.234 1 95.56 262 PRO A O 1
ATOM 2079 N N . ILE A 1 263 ? -6.469 -32.875 -8.719 1 94.38 263 ILE A N 1
ATOM 2080 C CA . ILE A 1 263 ? -7.027 -33 -10.062 1 94.38 263 ILE A CA 1
ATOM 2081 C C . ILE A 1 263 ? -5.895 -33.062 -11.086 1 94.38 263 ILE A C 1
ATOM 2083 O O . ILE A 1 263 ? -5.273 -32.031 -11.406 1 94.38 263 ILE A O 1
ATOM 2087 N N . PRO A 1 264 ? -5.621 -34.156 -11.648 1 94.12 264 PRO A N 1
ATOM 2088 C CA . PRO A 1 264 ? -4.402 -34.375 -12.43 1 94.12 264 PRO A CA 1
ATOM 2089 C C . PRO A 1 264 ? -4.254 -33.375 -13.586 1 94.12 264 PRO A C 1
ATOM 2091 O O . PRO A 1 264 ? -3.162 -32.875 -13.828 1 94.12 264 PRO A O 1
ATOM 2094 N N . MET A 1 265 ? -5.297 -33.156 -14.305 1 93.69 265 MET A N 1
ATOM 2095 C CA . MET A 1 265 ? -5.195 -32.281 -15.469 1 93.69 265 MET A CA 1
ATOM 2096 C C . MET A 1 265 ? -4.777 -30.859 -15.055 1 93.69 265 MET A C 1
ATOM 2098 O O . MET A 1 265 ? -4.066 -30.172 -15.797 1 93.69 265 MET A O 1
ATOM 2102 N N . ILE A 1 266 ? -5.199 -30.406 -13.898 1 94.31 266 ILE A N 1
ATOM 2103 C CA . ILE A 1 266 ? -4.848 -29.078 -13.398 1 94.31 266 ILE A CA 1
ATOM 2104 C C . ILE A 1 266 ? -3.4 -29.078 -12.922 1 94.31 266 ILE A C 1
ATOM 2106 O O . ILE A 1 266 ? -2.66 -28.125 -13.164 1 94.31 266 ILE A O 1
ATOM 2110 N N . GLU A 1 267 ? -2.971 -30.141 -12.297 1 93.81 267 GLU A N 1
ATOM 2111 C CA . GLU A 1 267 ? -1.604 -30.25 -11.797 1 93.81 267 GLU A CA 1
ATOM 2112 C C . GLU A 1 267 ? -0.591 -30.188 -12.938 1 93.81 267 GLU A C 1
ATOM 2114 O O . GLU A 1 267 ? 0.514 -29.672 -12.758 1 93.81 267 GLU A O 1
ATOM 2119 N N . ARG A 1 268 ? -0.944 -30.656 -14.039 1 92.88 268 ARG A N 1
ATOM 2120 C CA . ARG A 1 268 ? -0.053 -30.703 -15.195 1 92.88 268 ARG A CA 1
ATOM 2121 C C . ARG A 1 268 ? 0.244 -29.297 -15.711 1 92.88 268 ARG A C 1
ATOM 2123 O O . ARG A 1 268 ? 1.31 -29.047 -16.281 1 92.88 268 ARG A O 1
ATOM 2130 N N . ILE A 1 269 ? -0.709 -28.375 -15.461 1 93.56 269 ILE A N 1
ATOM 2131 C CA . ILE A 1 269 ? -0.56 -27 -15.922 1 93.56 269 ILE A CA 1
ATOM 2132 C C . ILE A 1 269 ? 0.676 -26.375 -15.281 1 93.56 269 ILE A C 1
ATOM 2134 O O . ILE A 1 269 ? 1.376 -25.578 -15.906 1 93.56 269 ILE A O 1
ATOM 2138 N N . PHE A 1 270 ? 0.982 -26.812 -14.023 1 91.31 270 PHE A N 1
ATOM 2139 C CA . PHE A 1 270 ? 1.977 -26.094 -13.234 1 91.31 270 PHE A CA 1
ATOM 2140 C C . PHE A 1 270 ? 3.221 -26.953 -13.023 1 91.31 270 PHE A C 1
ATOM 2142 O O . PHE A 1 270 ? 4.047 -26.656 -12.164 1 91.31 270 PHE A O 1
ATOM 2149 N N . LYS A 1 271 ? 3.287 -28 -13.758 1 85.25 271 LYS A N 1
ATOM 2150 C CA . LYS A 1 271 ? 4.434 -28.891 -13.594 1 85.25 271 LYS A CA 1
ATOM 2151 C C . LYS A 1 271 ? 5.742 -28.172 -13.883 1 85.25 271 LYS A C 1
ATOM 2153 O O . LYS A 1 271 ? 5.863 -27.484 -14.898 1 85.25 271 LYS A O 1
ATOM 2158 N N . ILE A 1 272 ? 6.609 -28.156 -12.914 1 74.12 272 ILE A N 1
ATOM 2159 C CA . ILE A 1 272 ? 7.945 -27.578 -13.031 1 74.12 272 ILE A CA 1
ATOM 2160 C C . ILE A 1 272 ? 8.961 -28.688 -13.305 1 74.12 272 ILE A C 1
ATOM 2162 O O . ILE A 1 272 ? 8.844 -29.797 -12.75 1 74.12 272 ILE A O 1
ATOM 2166 N N . MET B 1 1 ? 28.141 18.031 -4.867 1 22.06 1 MET B N 1
ATOM 2167 C CA . MET B 1 1 ? 27.625 17.516 -3.596 1 22.06 1 MET B CA 1
ATOM 2168 C C . MET B 1 1 ? 26.156 17.156 -3.715 1 22.06 1 MET B C 1
ATOM 2170 O O . MET B 1 1 ? 25.297 18.031 -3.885 1 22.06 1 MET B O 1
ATOM 2174 N N . SER B 1 2 ? 25.734 16.203 -4.387 1 31.03 2 SER B N 1
ATOM 2175 C CA . SER B 1 2 ? 24.344 16.078 -4.797 1 31.03 2 SER B CA 1
ATOM 2176 C C . SER B 1 2 ? 23.406 16.375 -3.639 1 31.03 2 SER B C 1
ATOM 2178 O O . SER B 1 2 ? 23.703 16.062 -2.486 1 31.03 2 SER B O 1
ATOM 2180 N N . ASP B 1 3 ? 22.812 17.422 -3.609 1 35.31 3 ASP B N 1
ATOM 2181 C CA . ASP B 1 3 ? 21.938 18.031 -2.611 1 35.31 3 ASP B CA 1
ATOM 2182 C C . ASP B 1 3 ? 21.094 16.984 -1.889 1 35.31 3 ASP B C 1
ATOM 2184 O O . ASP B 1 3 ? 19.906 17.188 -1.649 1 35.31 3 ASP B O 1
ATOM 2188 N N . PHE B 1 4 ? 21.359 15.766 -2.17 1 44.56 4 PHE B N 1
ATOM 2189 C CA . PHE B 1 4 ? 20.578 14.672 -1.583 1 44.56 4 PHE B CA 1
ATOM 2190 C C . PHE B 1 4 ? 20.547 14.797 -0.064 1 44.56 4 PHE B C 1
ATOM 2192 O O . PHE B 1 4 ? 21.562 15.07 0.568 1 44.56 4 PHE B O 1
ATOM 2199 N N . ASN B 1 5 ? 19.375 15.141 0.551 1 62 5 ASN B N 1
ATOM 2200 C CA . ASN B 1 5 ? 18.922 15.086 1.938 1 62 5 ASN B CA 1
ATOM 2201 C C . ASN B 1 5 ? 19.562 13.922 2.691 1 62 5 ASN B C 1
ATOM 2203 O O . ASN B 1 5 ? 20.141 13.023 2.078 1 62 5 ASN B O 1
ATOM 2207 N N . THR B 1 6 ? 20.016 14.195 3.805 1 78.38 6 THR B N 1
ATOM 2208 C CA . THR B 1 6 ? 20.719 13.328 4.746 1 78.38 6 THR B CA 1
ATOM 2209 C C . THR B 1 6 ? 19.781 12.242 5.277 1 78.38 6 THR B C 1
ATOM 2211 O O . THR B 1 6 ? 18.656 12.531 5.688 1 78.38 6 THR B O 1
ATOM 2214 N N . VAL B 1 7 ? 20.172 11.062 4.949 1 79.31 7 VAL B N 1
ATOM 2215 C CA . VAL B 1 7 ? 19.406 9.945 5.496 1 79.31 7 VAL B CA 1
ATOM 2216 C C . VAL B 1 7 ? 20.234 9.211 6.543 1 79.31 7 VAL B C 1
ATOM 2218 O O . VAL B 1 7 ? 21.438 8.984 6.344 1 79.31 7 VAL B O 1
ATOM 2221 N N . PHE B 1 8 ? 19.609 8.977 7.68 1 81.88 8 PHE B N 1
ATOM 2222 C CA . PHE B 1 8 ? 20.172 8.109 8.719 1 81.88 8 PHE B CA 1
ATOM 2223 C C . PHE B 1 8 ? 19.359 6.832 8.852 1 81.88 8 PHE B C 1
ATOM 2225 O O . PHE B 1 8 ? 18.156 6.816 8.539 1 81.88 8 PHE B O 1
ATOM 2232 N N . GLU B 1 9 ? 20.031 5.766 9.266 1 83.94 9 GLU B N 1
ATOM 2233 C CA . GLU B 1 9 ? 19.312 4.504 9.438 1 83.94 9 GLU B CA 1
ATOM 2234 C C . GLU B 1 9 ? 19.672 3.848 10.773 1 83.94 9 GLU B C 1
ATOM 2236 O O . GLU B 1 9 ? 20.766 4.047 11.297 1 83.94 9 GLU B O 1
ATOM 2241 N N . LYS B 1 10 ? 18.766 3.213 11.352 1 80.38 10 LYS B N 1
ATOM 2242 C CA . LYS B 1 10 ? 18.938 2.342 12.508 1 80.38 10 LYS B CA 1
ATOM 2243 C C . LYS B 1 10 ? 18.578 0.896 12.164 1 80.38 10 LYS B C 1
ATOM 2245 O O . LYS B 1 10 ? 17.422 0.578 11.906 1 80.38 10 LYS B O 1
ATOM 2250 N N . LEU B 1 11 ? 19.562 0.014 12.148 1 80.19 11 LEU B N 1
ATOM 2251 C CA . LEU B 1 11 ? 19.422 -1.391 11.781 1 80.19 11 LEU B CA 1
ATOM 2252 C C . LEU B 1 11 ? 18.703 -2.172 12.883 1 80.19 11 LEU B C 1
ATOM 2254 O O . LEU B 1 11 ? 18.672 -1.736 14.031 1 80.19 11 LEU B O 1
ATOM 2258 N N . PRO B 1 12 ? 18.297 -3.328 12.367 1 76.75 12 PRO B N 1
ATOM 2259 C CA . PRO B 1 12 ? 17.672 -4.164 13.406 1 76.75 12 PRO B CA 1
ATOM 2260 C C . PRO B 1 12 ? 18.656 -4.512 14.531 1 76.75 12 PRO B C 1
ATOM 2262 O O . PRO B 1 12 ? 19.828 -4.781 14.281 1 76.75 12 PRO B O 1
ATOM 2265 N N . LEU B 1 13 ? 18.266 -4.441 15.742 1 75.62 13 LEU B N 1
ATOM 2266 C CA . LEU B 1 13 ? 19.016 -4.812 16.938 1 75.62 13 LEU B CA 1
ATOM 2267 C C . LEU B 1 13 ? 20.094 -3.779 17.234 1 75.62 13 LEU B C 1
ATOM 2269 O O . LEU B 1 13 ? 20.969 -4.02 18.078 1 75.62 13 LEU B O 1
ATOM 2273 N N . SER B 1 14 ? 20.047 -2.646 16.438 1 77.75 14 SER B N 1
ATOM 2274 C CA . SER B 1 14 ? 20.953 -1.542 16.766 1 77.75 14 SER B CA 1
ATOM 2275 C C . SER B 1 14 ? 20.266 -0.512 17.656 1 77.75 14 SER B C 1
ATOM 2277 O O . SER B 1 14 ? 19.031 -0.444 17.703 1 77.75 14 SER B O 1
ATOM 2279 N N . ASN B 1 15 ? 21.125 0.212 18.25 1 77.25 15 ASN B N 1
ATOM 2280 C CA . ASN B 1 15 ? 20.562 1.215 19.156 1 77.25 15 ASN B CA 1
ATOM 2281 C C . ASN B 1 15 ? 20.875 2.631 18.672 1 77.25 15 ASN B C 1
ATOM 2283 O O . ASN B 1 15 ? 20.547 3.605 19.359 1 77.25 15 ASN B O 1
ATOM 2287 N N . ALA B 1 16 ? 21.484 2.67 17.484 1 81.19 16 ALA B N 1
ATOM 2288 C CA . ALA B 1 16 ? 21.906 4.008 17.078 1 81.19 16 ALA B CA 1
ATOM 2289 C C . ALA B 1 16 ? 21.625 4.242 15.594 1 81.19 16 ALA B C 1
ATOM 2291 O O . ALA B 1 16 ? 21.719 3.314 14.789 1 81.19 16 ALA B O 1
ATOM 2292 N N . PHE B 1 17 ? 21.328 5.492 15.312 1 84.25 17 PHE B N 1
ATOM 2293 C CA . PHE B 1 17 ? 21.266 5.922 13.922 1 84.25 17 PHE B CA 1
ATOM 2294 C C . PHE B 1 17 ? 22.656 6.133 13.352 1 84.25 17 PHE B C 1
ATOM 2296 O O . PHE B 1 17 ? 23.531 6.703 14.016 1 84.25 17 PHE B O 1
ATOM 2303 N N . ILE B 1 18 ? 22.906 5.668 12.211 1 80.44 18 ILE B N 1
ATOM 2304 C CA . ILE B 1 18 ? 24.172 5.863 11.508 1 80.44 18 ILE B CA 1
ATOM 2305 C C . ILE B 1 18 ? 23.906 6.434 10.117 1 80.44 18 ILE B C 1
ATOM 2307 O O . ILE B 1 18 ? 22.797 6.293 9.586 1 80.44 18 ILE B O 1
ATOM 2311 N N . PRO B 1 19 ? 24.922 7.242 9.641 1 74 19 PRO B N 1
ATOM 2312 C CA . PRO B 1 19 ? 24.719 7.707 8.266 1 74 19 PRO B CA 1
ATOM 2313 C C . PRO B 1 19 ? 24.562 6.559 7.27 1 74 19 PRO B C 1
ATOM 2315 O O . PRO B 1 19 ? 25.281 5.555 7.359 1 74 19 PRO B O 1
ATOM 2318 N N . GLY B 1 20 ? 23.766 6.41 6.52 1 64.94 20 GLY B N 1
ATOM 2319 C CA . GLY B 1 20 ? 23.703 5.344 5.539 1 64.94 20 GLY B CA 1
ATOM 2320 C C . GLY B 1 20 ? 22.281 4.996 5.121 1 64.94 20 GLY B C 1
ATOM 2321 O O . GLY B 1 20 ? 21.312 5.477 5.715 1 64.94 20 GLY B O 1
ATOM 2322 N N . ALA B 1 21 ? 21.828 4.629 3.76 1 58.25 21 ALA B N 1
ATOM 2323 C CA . ALA B 1 21 ? 20.703 3.99 3.084 1 58.25 21 ALA B CA 1
ATOM 2324 C C . ALA B 1 21 ? 21.172 2.816 2.227 1 58.25 21 ALA B C 1
ATOM 2326 O O . ALA B 1 21 ? 21.438 2.979 1.031 1 58.25 21 ALA B O 1
ATOM 2327 N N . THR B 1 22 ? 21.609 1.715 2.906 1 54.28 22 THR B N 1
ATOM 2328 C CA . THR B 1 22 ? 22.281 0.588 2.264 1 54.28 22 THR B CA 1
ATOM 2329 C C . THR B 1 22 ? 21.281 -0.534 1.972 1 54.28 22 THR B C 1
ATOM 2331 O O . THR B 1 22 ? 21.578 -1.425 1.168 1 54.28 22 THR B O 1
ATOM 2334 N N . ASN B 1 23 ? 20.266 -0.49 2.801 1 56.84 23 ASN B N 1
ATOM 2335 C CA . ASN B 1 23 ? 19.562 -1.76 2.684 1 56.84 23 ASN B CA 1
ATOM 2336 C C . ASN B 1 23 ? 18.328 -1.636 1.783 1 56.84 23 ASN B C 1
ATOM 2338 O O . ASN B 1 23 ? 17.219 -1.398 2.268 1 56.84 23 ASN B O 1
ATOM 2342 N N . PRO B 1 24 ? 18.641 -1.745 0.382 1 60.62 24 PRO B N 1
ATOM 2343 C CA . PRO B 1 24 ? 17.609 -1.455 -0.621 1 60.62 24 PRO B CA 1
ATOM 2344 C C . PRO B 1 24 ? 16.453 -2.449 -0.582 1 60.62 24 PRO B C 1
ATOM 2346 O O . PRO B 1 24 ? 15.336 -2.121 -0.997 1 60.62 24 PRO B O 1
ATOM 2349 N N . LEU B 1 25 ? 16.75 -3.611 0.022 1 72.75 25 LEU B N 1
ATOM 2350 C CA . LEU B 1 25 ? 15.711 -4.625 -0.059 1 72.75 25 LEU B CA 1
ATOM 2351 C C . LEU B 1 25 ? 15.133 -4.922 1.321 1 72.75 25 LEU B C 1
ATOM 2353 O O . LEU B 1 25 ? 15.844 -5.41 2.203 1 72.75 25 LEU B O 1
ATOM 2357 N N . ASN B 1 26 ? 14.055 -4.395 1.532 1 83.75 26 ASN B N 1
ATOM 2358 C CA . ASN B 1 26 ? 13.344 -4.621 2.787 1 83.75 26 ASN B CA 1
ATOM 2359 C C . ASN B 1 26 ? 11.844 -4.785 2.562 1 83.75 26 ASN B C 1
ATOM 2361 O O . ASN B 1 26 ? 11.359 -4.641 1.438 1 83.75 26 ASN B O 1
ATOM 2365 N N . ARG B 1 27 ? 11.211 -5.098 3.619 1 92.94 27 ARG B N 1
ATOM 2366 C CA . ARG B 1 27 ? 9.789 -5.402 3.537 1 92.94 27 ARG B CA 1
ATOM 2367 C C . ARG B 1 27 ? 8.977 -4.141 3.256 1 92.94 27 ARG B C 1
ATOM 2369 O O . ARG B 1 27 ? 7.828 -4.223 2.807 1 92.94 27 ARG B O 1
ATOM 2376 N N . GLY B 1 28 ? 9.547 -2.926 3.551 1 93.38 28 GLY B N 1
ATOM 2377 C CA . GLY B 1 28 ? 8.898 -1.69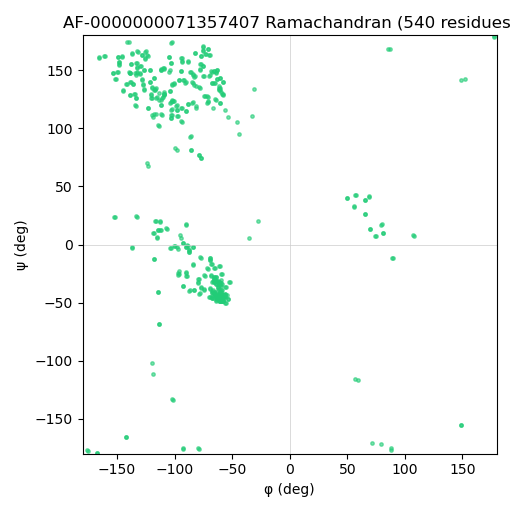2 3.133 1 93.38 28 GLY B CA 1
ATOM 2378 C C . GLY B 1 28 ? 8.789 -1.56 1.625 1 93.38 28 GLY B C 1
ATOM 2379 O O . GLY B 1 28 ? 7.719 -1.231 1.105 1 93.38 28 GLY B O 1
ATOM 2380 N N . LEU B 1 29 ? 9.844 -1.811 0.967 1 91.25 29 LEU B N 1
ATOM 2381 C CA . LEU B 1 29 ? 9.859 -1.735 -0.49 1 91.25 29 LEU B CA 1
ATOM 2382 C C . LEU B 1 29 ? 9 -2.834 -1.102 1 91.25 29 LEU B C 1
ATOM 2384 O O . LEU B 1 29 ? 8.258 -2.59 -2.061 1 91.25 29 LEU B O 1
ATOM 2388 N N . TYR B 1 30 ? 9.078 -4.035 -0.547 1 93.25 30 TYR B N 1
ATOM 2389 C CA . TYR B 1 30 ? 8.461 -5.195 -1.186 1 93.25 30 TYR B CA 1
ATOM 2390 C C . TYR B 1 30 ? 6.957 -5.23 -0.918 1 93.25 30 TYR B C 1
ATOM 2392 O O . TYR B 1 30 ? 6.18 -5.684 -1.762 1 93.25 30 TYR B O 1
ATOM 2400 N N . PHE B 1 31 ? 6.566 -4.73 0.279 1 96.94 31 PHE B N 1
ATOM 2401 C CA . PHE B 1 31 ? 5.188 -5.008 0.663 1 96.94 31 PHE B CA 1
ATOM 2402 C C . PHE B 1 31 ? 4.535 -3.768 1.264 1 96.94 31 PHE B C 1
ATOM 2404 O O . PHE B 1 31 ? 3.352 -3.789 1.608 1 96.94 31 PHE B O 1
ATOM 2411 N N . GLY B 1 32 ? 5.27 -2.662 1.409 1 96.81 32 GLY B N 1
ATOM 2412 C CA . GLY B 1 32 ? 4.754 -1.53 2.162 1 96.81 32 GLY B CA 1
ATOM 2413 C C . GLY B 1 32 ? 4.551 -1.835 3.633 1 96.81 32 GLY B C 1
ATOM 2414 O O . GLY B 1 32 ? 3.682 -1.245 4.281 1 96.81 32 GLY B O 1
ATOM 2415 N N . ASP B 1 33 ? 5.305 -2.762 4.117 1 97.56 33 ASP B N 1
ATOM 2416 C CA . ASP B 1 33 ? 5.168 -3.25 5.484 1 97.56 33 ASP B CA 1
ATOM 2417 C C . ASP B 1 33 ? 5.824 -2.293 6.477 1 97.56 33 ASP B C 1
ATOM 2419 O O . ASP B 1 33 ? 6.887 -2.592 7.027 1 97.56 33 ASP B O 1
ATOM 2423 N N . GLY B 1 34 ? 5.098 -1.196 6.73 1 97.75 34 GLY B N 1
ATOM 2424 C CA . GLY B 1 34 ? 5.684 -0.201 7.617 1 97.75 34 GLY B CA 1
ATOM 2425 C C . GLY B 1 34 ? 4.812 1.027 7.793 1 97.75 34 GLY B C 1
ATOM 2426 O O . GLY B 1 34 ? 3.691 1.078 7.281 1 97.75 34 GLY B O 1
ATOM 2427 N N . LEU B 1 35 ? 5.305 1.923 8.594 1 98.5 35 LEU B N 1
ATOM 2428 C CA . LEU B 1 35 ? 4.691 3.195 8.961 1 98.5 35 LEU B CA 1
ATOM 2429 C C . LEU B 1 35 ? 5.668 4.348 8.742 1 98.5 35 LEU B C 1
ATOM 2431 O O . LEU B 1 35 ? 6.875 4.133 8.617 1 98.5 35 LEU B O 1
ATOM 2435 N N . PHE B 1 36 ? 5.074 5.598 8.703 1 97.94 36 PHE B N 1
ATOM 2436 C CA . PHE B 1 36 ? 5.977 6.746 8.695 1 97.94 36 PHE B CA 1
ATOM 2437 C C . PHE B 1 36 ? 5.332 7.945 9.383 1 97.94 36 PHE B C 1
ATOM 2439 O O . PHE B 1 36 ? 4.117 7.965 9.594 1 97.94 36 PHE B O 1
ATOM 2446 N N . GLU B 1 37 ? 6.145 8.836 9.75 1 98.12 37 GLU B N 1
ATOM 2447 C CA . GLU B 1 37 ? 5.762 10.156 10.242 1 98.12 37 GLU B CA 1
ATOM 2448 C C . GLU B 1 37 ? 6.484 11.258 9.477 1 98.12 37 GLU B C 1
ATOM 2450 O O . GLU B 1 37 ? 7.66 11.117 9.133 1 98.12 37 GLU B O 1
ATOM 2455 N N . THR B 1 38 ? 5.809 12.266 9.156 1 97.12 38 THR B N 1
ATOM 2456 C CA . THR B 1 38 ? 6.398 13.539 8.758 1 97.12 38 THR B CA 1
ATOM 2457 C C . THR B 1 38 ? 6.301 14.555 9.883 1 97.12 38 THR B C 1
ATOM 2459 O O . THR B 1 38 ? 5.203 14.867 10.352 1 97.12 38 THR B O 1
ATOM 2462 N N . MET B 1 39 ? 7.438 15.047 10.281 1 97.44 39 MET B N 1
ATOM 2463 C CA . MET B 1 39 ? 7.492 15.867 11.484 1 97.44 39 MET B CA 1
ATOM 2464 C C . MET B 1 39 ? 8.289 17.141 11.242 1 97.44 39 MET B C 1
ATOM 2466 O O . MET B 1 39 ? 9.164 17.188 10.375 1 97.44 39 MET B O 1
ATOM 2470 N N . ILE B 1 40 ? 7.949 18.172 11.992 1 96.75 40 ILE B N 1
ATOM 2471 C CA . ILE B 1 40 ? 8.695 19.438 11.984 1 96.75 40 ILE B CA 1
ATOM 2472 C C . ILE B 1 40 ? 9.586 19.516 13.219 1 96.75 40 ILE B C 1
ATOM 2474 O O . ILE B 1 40 ? 9.094 19.453 14.352 1 96.75 40 ILE B O 1
ATOM 2478 N N . PHE B 1 41 ? 10.852 19.562 13.055 1 96.94 41 PHE B N 1
ATOM 2479 C CA . PHE B 1 41 ? 11.828 19.797 14.109 1 96.94 41 PHE B CA 1
ATOM 2480 C C . PHE B 1 41 ? 12.195 21.281 14.18 1 96.94 41 PHE B C 1
ATOM 2482 O O . PHE B 1 41 ? 12.656 21.859 13.195 1 96.94 41 PHE B O 1
ATOM 2489 N N . MET B 1 42 ? 11.906 21.891 15.273 1 96.44 42 MET B N 1
ATOM 2490 C CA . MET B 1 42 ? 12.219 23.297 15.508 1 96.44 42 MET B CA 1
ATOM 2491 C C . MET B 1 42 ? 12.438 23.578 16.984 1 96.44 42 MET B C 1
ATOM 2493 O O . MET B 1 42 ? 11.766 22.984 17.844 1 96.44 42 MET B O 1
ATOM 2497 N N . ASN B 1 43 ? 13.414 24.469 17.25 1 95.81 43 ASN B N 1
ATOM 2498 C CA . ASN B 1 43 ? 13.758 24.812 18.625 1 95.81 43 ASN B CA 1
ATOM 2499 C C . ASN B 1 43 ? 14.125 23.562 19.438 1 95.81 43 ASN B C 1
ATOM 2501 O O . ASN B 1 43 ? 13.719 23.438 20.594 1 95.81 43 ASN B O 1
ATOM 2505 N N . GLY B 1 44 ? 14.695 22.641 18.797 1 96.5 44 GLY B N 1
ATOM 2506 C CA . GLY B 1 44 ? 15.242 21.469 19.453 1 96.5 44 GLY B CA 1
ATOM 2507 C C . GLY B 1 44 ? 14.188 20.422 19.766 1 96.5 44 GLY B C 1
ATOM 2508 O O . GLY B 1 44 ? 14.461 19.453 20.469 1 96.5 44 GLY B O 1
ATOM 2509 N N . GLU B 1 45 ? 13.016 20.641 19.234 1 97.62 45 GLU B N 1
ATOM 2510 C CA . GLU B 1 45 ? 11.922 19.719 19.516 1 97.62 45 GLU B CA 1
ATOM 2511 C C . GLU B 1 45 ? 11.109 19.406 18.266 1 97.62 45 GLU B C 1
ATOM 2513 O O . GLU B 1 45 ? 11.141 20.172 17.297 1 97.62 45 GLU B O 1
ATOM 2518 N N . ILE B 1 46 ? 10.477 18.266 18.312 1 98.06 46 ILE B N 1
ATOM 2519 C CA . ILE B 1 46 ? 9.484 17.938 17.297 1 98.06 46 ILE B CA 1
ATOM 2520 C C . ILE B 1 46 ? 8.156 18.609 17.641 1 98.06 46 ILE B C 1
ATOM 2522 O O . ILE B 1 46 ? 7.586 18.359 18.703 1 98.06 46 ILE B O 1
ATOM 2526 N N . ARG B 1 47 ? 7.715 19.5 16.75 1 97.38 47 ARG B N 1
ATOM 2527 C CA . ARG B 1 47 ? 6.418 20.125 16.953 1 97.38 47 ARG B CA 1
ATOM 2528 C C . ARG B 1 47 ? 5.305 19.094 17.031 1 97.38 47 ARG B C 1
ATOM 2530 O O . ARG B 1 47 ? 5.242 18.172 16.219 1 97.38 47 ARG B O 1
ATOM 2537 N N . PHE B 1 48 ? 4.441 19.188 18.094 1 97.75 48 PHE B N 1
ATOM 2538 C CA . PHE B 1 48 ? 3.332 18.266 18.344 1 97.75 48 PHE B CA 1
ATOM 2539 C C . PHE B 1 48 ? 3.842 16.875 18.656 1 97.75 48 PHE B C 1
ATOM 2541 O O . PHE B 1 48 ? 3.246 15.875 18.234 1 97.75 48 PHE B O 1
ATOM 2548 N N . SER B 1 49 ? 4.918 16.75 19.391 1 97.75 49 SER B N 1
ATOM 2549 C CA . SER B 1 49 ? 5.621 15.5 19.656 1 97.75 49 SER B CA 1
ATOM 2550 C C . SER B 1 49 ? 4.688 14.461 20.266 1 97.75 49 SER B C 1
ATOM 2552 O O . SER B 1 49 ? 4.723 13.289 19.891 1 97.75 49 SER B O 1
ATOM 2554 N N . ALA B 1 50 ? 3.85 14.859 21.188 1 97.62 50 ALA B N 1
ATOM 2555 C CA . ALA B 1 50 ? 2.932 13.93 21.844 1 97.62 50 ALA B CA 1
ATOM 2556 C C . ALA B 1 50 ? 1.966 13.32 20.828 1 97.62 50 ALA B C 1
ATOM 2558 O O . ALA B 1 50 ? 1.666 12.125 20.891 1 97.62 50 ALA B O 1
ATOM 2559 N N . GLY B 1 51 ? 1.425 14.141 19.969 1 98.12 51 GLY B N 1
ATOM 2560 C CA . GLY B 1 51 ? 0.531 13.656 18.922 1 98.12 51 GLY B CA 1
ATOM 2561 C C . GLY B 1 51 ? 1.188 12.664 17.984 1 98.12 51 GLY B C 1
ATOM 2562 O O . GLY B 1 51 ? 0.591 11.633 17.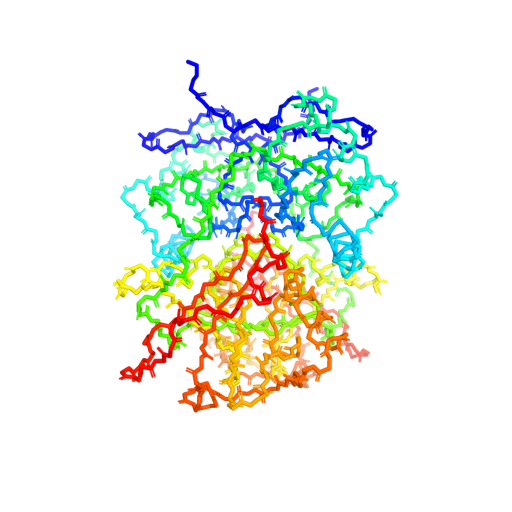641 1 98.12 51 GLY B O 1
ATOM 2563 N N . HIS B 1 52 ? 2.41 12.969 17.562 1 98.75 52 HIS B N 1
ATOM 2564 C CA . HIS B 1 52 ? 3.156 12.055 16.703 1 98.75 52 HIS B CA 1
ATOM 2565 C C . HIS B 1 52 ? 3.418 10.727 17.406 1 98.75 52 HIS B C 1
ATOM 2567 O O . HIS B 1 52 ? 3.242 9.656 16.812 1 98.75 52 HIS B O 1
ATOM 2573 N N . GLN B 1 53 ? 3.826 10.805 18.672 1 98.38 53 GLN B N 1
ATOM 2574 C CA . GLN B 1 53 ? 4.109 9.602 19.438 1 98.38 53 GLN B CA 1
ATOM 2575 C C . GLN B 1 53 ? 2.863 8.734 19.578 1 98.38 53 GLN B C 1
ATOM 2577 O O . GLN B 1 53 ? 2.93 7.512 19.422 1 98.38 53 GLN B O 1
ATOM 2582 N N . GLN B 1 54 ? 1.8 9.375 19.875 1 98.25 54 GLN B N 1
ATOM 2583 C CA . GLN B 1 54 ? 0.546 8.641 20.031 1 98.25 54 GLN B CA 1
ATOM 2584 C C . GLN B 1 54 ? 0.144 7.953 18.734 1 98.25 54 GLN B C 1
ATOM 2586 O O . GLN B 1 54 ? -0.262 6.789 18.734 1 98.25 54 GLN B O 1
ATOM 2591 N N . ARG B 1 55 ? 0.225 8.672 17.641 1 98.25 55 ARG B N 1
ATOM 2592 C CA . ARG B 1 55 ? -0.183 8.094 16.359 1 98.25 55 ARG B CA 1
ATOM 2593 C C . ARG B 1 55 ? 0.714 6.918 15.984 1 98.25 55 ARG B C 1
ATOM 2595 O O . ARG B 1 55 ? 0.23 5.883 15.523 1 98.25 55 ARG B O 1
ATOM 2602 N N . ILE B 1 56 ? 1.993 7.09 16.141 1 98.19 56 ILE B N 1
ATOM 2603 C CA . ILE B 1 56 ? 2.9 6.016 15.758 1 98.19 56 ILE B CA 1
ATOM 2604 C C . ILE B 1 56 ? 2.682 4.805 16.656 1 98.19 56 ILE B C 1
ATOM 2606 O O . ILE B 1 56 ? 2.729 3.662 16.188 1 98.19 56 ILE B O 1
ATOM 2610 N N . ASN B 1 57 ? 2.51 5.027 17.969 1 98.25 57 ASN B N 1
ATOM 2611 C CA . ASN B 1 57 ? 2.215 3.918 18.859 1 98.25 57 ASN B CA 1
ATOM 2612 C C . ASN B 1 57 ? 0.974 3.15 18.422 1 98.25 57 ASN B C 1
ATOM 2614 O O . ASN B 1 57 ? 0.968 1.917 18.422 1 98.25 57 ASN B O 1
ATOM 2618 N N . HIS B 1 58 ? -0.025 3.893 18.078 1 98.31 58 HIS B N 1
ATOM 2619 C CA . HIS B 1 58 ? -1.253 3.266 17.609 1 98.31 58 HIS B CA 1
ATOM 2620 C C . HIS B 1 58 ? -1.003 2.457 16.344 1 98.31 58 HIS B C 1
ATOM 2622 O O . HIS B 1 58 ? -1.455 1.316 16.234 1 98.31 58 HIS B O 1
ATOM 2628 N N . GLY B 1 59 ? -0.339 3.021 15.375 1 98.62 59 GLY B N 1
ATOM 2629 C CA . GLY B 1 59 ? -0.019 2.314 14.148 1 98.62 59 GLY B CA 1
ATOM 2630 C C . GLY B 1 59 ? 0.773 1.042 14.375 1 98.62 59 GLY B C 1
ATOM 2631 O O . GLY B 1 59 ? 0.505 0.015 13.75 1 98.62 59 GLY B O 1
ATOM 2632 N N . LEU B 1 60 ? 1.778 1.145 15.281 1 98.25 60 LEU B N 1
ATOM 2633 C CA . LEU B 1 60 ? 2.605 -0.011 15.609 1 98.25 60 LEU B CA 1
ATOM 2634 C C . LEU B 1 60 ? 1.762 -1.13 16.203 1 98.25 60 LEU B C 1
ATOM 2636 O O . LEU B 1 60 ? 1.974 -2.307 15.898 1 98.25 60 LEU B O 1
ATOM 2640 N N . GLU B 1 61 ? 0.86 -0.774 17.047 1 98.19 61 GLU B N 1
ATOM 2641 C CA . GLU B 1 61 ? -0.046 -1.752 17.641 1 98.19 61 GLU B CA 1
ATOM 2642 C C . GLU B 1 61 ? -0.937 -2.395 16.578 1 98.19 61 GLU B C 1
ATOM 2644 O O . GLU B 1 61 ? -1.071 -3.619 16.531 1 98.19 61 GLU B O 1
ATOM 2649 N N . VAL B 1 62 ? -1.521 -1.597 15.766 1 98.25 62 VAL B N 1
ATOM 2650 C CA . VAL B 1 62 ? -2.457 -2.061 14.742 1 98.25 62 VAL B CA 1
ATOM 2651 C C . VAL B 1 62 ? -1.741 -2.998 13.773 1 98.25 62 VAL B C 1
ATOM 2653 O O . VAL B 1 62 ? -2.291 -4.027 13.375 1 98.25 62 VAL B O 1
ATOM 2656 N N . LEU B 1 63 ? -0.507 -2.703 13.438 1 98.25 63 LEU B N 1
ATOM 2657 C CA . LEU B 1 63 ? 0.238 -3.508 12.477 1 98.25 63 LEU B CA 1
ATOM 2658 C C . LEU B 1 63 ? 0.996 -4.633 13.18 1 98.25 63 LEU B C 1
ATOM 2660 O O . LEU B 1 63 ? 1.756 -5.363 12.539 1 98.25 63 LEU B O 1
ATOM 2664 N N . LYS B 1 64 ? 0.931 -4.707 14.508 1 97.62 64 LYS B N 1
ATOM 2665 C CA . LYS B 1 64 ? 1.461 -5.805 15.305 1 97.62 64 LYS B CA 1
ATOM 2666 C C . LYS B 1 64 ? 2.986 -5.824 15.273 1 97.62 64 LYS B C 1
ATOM 2668 O O . LYS B 1 64 ? 3.598 -6.887 15.156 1 97.62 64 LYS B O 1
ATOM 2673 N N . PHE B 1 65 ? 3.537 -4.688 15.344 1 96.44 65 PHE B N 1
ATOM 2674 C CA . PHE B 1 65 ? 4.984 -4.57 15.469 1 96.44 65 PHE B CA 1
ATOM 2675 C C . PHE B 1 65 ? 5.438 -4.93 16.875 1 96.44 65 PHE B C 1
ATOM 2677 O O . PHE B 1 65 ? 4.754 -4.621 17.859 1 96.44 65 PHE B O 1
ATOM 2684 N N . ASN B 1 66 ? 6.594 -5.543 16.953 1 93.5 66 ASN B N 1
ATOM 2685 C CA . ASN B 1 66 ? 7.32 -5.531 18.219 1 93.5 66 ASN B CA 1
ATOM 2686 C C . ASN B 1 66 ? 7.891 -4.152 18.531 1 93.5 66 ASN B C 1
ATOM 2688 O O . ASN B 1 66 ? 8.711 -3.627 17.766 1 93.5 66 ASN B O 1
ATOM 2692 N N . THR B 1 67 ? 7.547 -3.604 19.641 1 91 67 THR B N 1
ATOM 2693 C CA . THR B 1 67 ? 7.836 -2.193 19.875 1 91 67 THR B CA 1
ATOM 2694 C C . THR B 1 67 ? 9.078 -2.035 20.75 1 91 67 THR B C 1
ATOM 2696 O O . THR B 1 67 ? 9.492 -0.913 21.047 1 91 67 THR B O 1
ATOM 2699 N N . LYS B 1 68 ? 9.719 -3.102 21.203 1 85.44 68 LYS B N 1
ATOM 2700 C CA . LYS B 1 68 ? 10.789 -3.068 22.203 1 85.44 68 LYS B CA 1
ATOM 2701 C C . LYS B 1 68 ? 11.969 -2.24 21.719 1 85.44 68 LYS B C 1
ATOM 2703 O O . LYS B 1 68 ? 12.617 -1.548 22.5 1 85.44 68 LYS B O 1
ATOM 2708 N N . SER B 1 69 ? 12.242 -2.207 20.469 1 87.19 69 SER B N 1
ATOM 2709 C CA . SER B 1 69 ? 13.469 -1.561 20.016 1 87.19 69 SER B CA 1
ATOM 2710 C C . SER B 1 69 ? 13.156 -0.367 19.109 1 87.19 69 SER B C 1
ATOM 2712 O O . SER B 1 69 ? 14.055 0.2 18.484 1 87.19 69 SER B O 1
ATOM 2714 N N . ILE B 1 70 ? 11.953 0.001 19.047 1 92.62 70 ILE B N 1
ATOM 2715 C CA . ILE B 1 70 ? 11.578 1.123 18.203 1 92.62 70 ILE B CA 1
ATOM 2716 C C . ILE B 1 70 ? 11.852 2.438 18.922 1 92.62 70 ILE B C 1
ATOM 2718 O O . ILE B 1 70 ? 11.562 2.566 20.109 1 92.62 70 ILE B O 1
ATOM 2722 N N . SER B 1 71 ? 12.391 3.396 18.297 1 94.94 71 SER B N 1
ATOM 2723 C CA . SER B 1 71 ? 12.781 4.68 18.875 1 94.94 71 SER B CA 1
ATOM 2724 C C . SER B 1 71 ? 11.57 5.453 19.375 1 94.94 71 SER B C 1
ATOM 2726 O O . SER B 1 71 ? 10.5 5.414 18.75 1 94.94 71 SER B O 1
ATOM 2728 N N . LYS B 1 72 ? 11.836 6.195 20.406 1 95.94 72 LYS B N 1
ATOM 2729 C CA . LYS B 1 72 ? 10.875 7.207 20.844 1 95.94 72 LYS B CA 1
ATOM 2730 C C . LYS B 1 72 ? 11.188 8.562 20.219 1 95.94 72 LYS B C 1
ATOM 2732 O O . LYS B 1 72 ? 12.328 8.828 19.828 1 95.94 72 LYS B O 1
ATOM 2737 N N . ILE B 1 73 ? 10.172 9.406 20.172 1 97.62 73 ILE B N 1
ATOM 2738 C CA . ILE B 1 73 ? 10.359 10.727 19.578 1 97.62 73 ILE B CA 1
ATOM 2739 C C . ILE B 1 73 ? 11.422 11.492 20.359 1 97.62 73 ILE B C 1
ATOM 2741 O O . ILE B 1 73 ? 12.227 12.227 19.766 1 97.62 73 ILE B O 1
ATOM 2745 N N . THR B 1 74 ? 11.492 11.312 21.672 1 97.06 74 THR B N 1
ATOM 2746 C CA . THR B 1 74 ? 12.484 11.992 22.5 1 97.06 74 THR B CA 1
ATOM 2747 C C . THR B 1 74 ? 13.891 11.578 22.094 1 97.06 74 THR B C 1
ATOM 2749 O O . THR B 1 74 ? 14.82 12.391 22.141 1 97.06 74 THR B O 1
ATOM 2752 N N . GLU B 1 75 ? 14.062 10.352 21.734 1 95.62 75 GLU B N 1
ATOM 2753 C CA . GLU B 1 75 ? 15.359 9.867 21.281 1 95.62 75 GLU B CA 1
ATOM 2754 C C . GLU B 1 75 ? 15.719 10.461 19.922 1 95.62 75 GLU B C 1
ATOM 2756 O O . GLU B 1 75 ? 16.875 10.789 19.656 1 95.62 75 GLU B O 1
ATOM 2761 N N . ILE B 1 76 ? 14.719 10.578 19.109 1 96.12 76 ILE B N 1
ATOM 2762 C CA . ILE B 1 76 ? 14.93 11.195 17.812 1 96.12 76 ILE B CA 1
ATOM 2763 C C . ILE B 1 76 ? 15.312 12.664 17.984 1 96.12 76 ILE B C 1
ATOM 2765 O O . ILE B 1 76 ? 16.234 13.148 17.328 1 96.12 76 ILE B O 1
ATOM 2769 N N . GLU B 1 77 ? 14.633 13.336 18.891 1 97.31 77 GLU B N 1
ATOM 2770 C CA . GLU B 1 77 ? 14.969 14.727 19.188 1 97.31 77 GLU B CA 1
ATOM 2771 C C . GLU B 1 77 ? 16.422 14.867 19.641 1 97.31 77 GLU B C 1
ATOM 2773 O O . GLU B 1 77 ? 17.141 15.75 19.188 1 97.31 77 GLU B O 1
ATOM 2778 N N . ARG B 1 78 ? 16.781 14.016 20.578 1 96.38 78 ARG B N 1
ATOM 2779 C CA . ARG B 1 78 ? 18.141 14.047 21.078 1 96.38 78 ARG B CA 1
ATOM 2780 C C . ARG B 1 78 ? 19.156 13.859 19.953 1 96.38 78 ARG B C 1
ATOM 2782 O O . ARG B 1 78 ? 20.156 14.578 19.875 1 96.38 78 ARG B O 1
ATOM 2789 N N . PHE B 1 79 ? 18.844 12.93 19.156 1 94.75 79 PHE B N 1
ATOM 2790 C CA . PHE B 1 79 ? 19.719 12.672 18.016 1 94.75 79 PHE B CA 1
ATOM 2791 C C . PHE B 1 79 ? 19.812 13.898 17.125 1 94.75 79 PHE B C 1
ATOM 2793 O O . PHE B 1 79 ? 20.906 14.312 16.734 1 94.75 79 PHE B O 1
ATOM 2800 N N . LEU B 1 80 ? 18.672 14.508 16.766 1 93.94 80 LEU B N 1
ATOM 2801 C CA . LEU B 1 80 ? 18.625 15.648 15.867 1 93.94 80 LEU B CA 1
ATOM 2802 C C . LEU B 1 80 ? 19.328 16.859 16.484 1 93.94 80 LEU B C 1
ATOM 2804 O O . LEU B 1 80 ? 20.031 17.594 15.789 1 93.94 80 LEU B O 1
ATOM 2808 N N . ARG B 1 81 ? 19.141 17.094 17.797 1 96.31 81 ARG B N 1
ATOM 2809 C CA . ARG B 1 81 ? 19.844 18.172 18.484 1 96.31 81 ARG B CA 1
ATOM 2810 C C . ARG B 1 81 ? 21.344 18 18.375 1 96.31 81 ARG B C 1
ATOM 2812 O O . ARG B 1 81 ? 22.078 18.969 18.141 1 96.31 81 ARG B O 1
ATOM 2819 N N . SER B 1 82 ? 21.766 16.812 18.578 1 93.88 82 SER B N 1
ATOM 2820 C CA . SER B 1 82 ? 23.203 16.547 18.562 1 93.88 82 SER B CA 1
ATOM 2821 C C . SER B 1 82 ? 23.797 16.734 17.172 1 93.88 82 SER B C 1
ATOM 2823 O O . SER B 1 82 ? 24.938 17.156 17.031 1 93.88 82 SER B O 1
ATOM 2825 N N . HIS B 1 83 ? 23.031 16.453 16.172 1 90.88 83 HIS B N 1
ATOM 2826 C CA . HIS B 1 83 ? 23.562 16.469 14.812 1 90.88 83 HIS B CA 1
ATOM 2827 C C . HIS B 1 83 ? 23.359 17.828 14.148 1 90.88 83 HIS B C 1
ATOM 2829 O O . HIS B 1 83 ? 24.188 18.25 13.352 1 90.88 83 HIS B O 1
ATOM 2835 N N . TYR B 1 84 ? 22.203 18.5 14.453 1 92.81 84 TYR B N 1
ATOM 2836 C CA . TYR B 1 84 ? 21.859 19.703 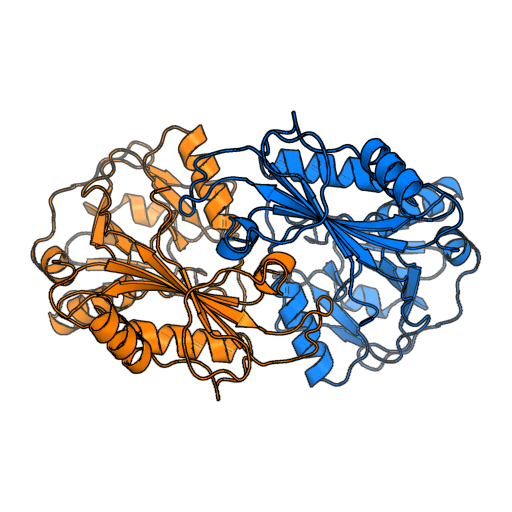13.703 1 92.81 84 TYR B CA 1
ATOM 2837 C C . TYR B 1 84 ? 21.812 20.922 14.617 1 92.81 84 TYR B C 1
ATOM 2839 O O . TYR B 1 84 ? 21.797 22.047 14.141 1 92.81 84 TYR B O 1
ATOM 2847 N N . GLY B 1 85 ? 21.828 20.719 15.875 1 93.81 85 GLY B N 1
ATOM 2848 C CA . GLY B 1 85 ? 21.688 21.812 16.828 1 93.81 85 GLY B CA 1
ATOM 2849 C C . GLY B 1 85 ? 20.25 22.172 17.125 1 93.81 85 GLY B C 1
ATOM 2850 O O . GLY B 1 85 ? 19.344 21.797 16.391 1 93.81 85 GLY B O 1
ATOM 2851 N N . ILE B 1 86 ? 20.016 23 18.156 1 94.12 86 ILE B N 1
ATOM 2852 C CA . ILE B 1 86 ? 18.688 23.312 18.672 1 94.12 86 ILE B CA 1
ATOM 2853 C C . ILE B 1 86 ? 18.062 24.422 17.844 1 94.12 86 ILE B C 1
ATOM 2855 O O . ILE B 1 86 ? 16.844 24.609 17.859 1 94.12 86 ILE B O 1
ATOM 2859 N N . HIS B 1 87 ? 18.797 25.219 17.047 1 94.19 87 HIS B N 1
ATOM 2860 C CA . HIS B 1 87 ? 18.281 26.391 16.359 1 94.19 87 HIS B CA 1
ATOM 2861 C C . HIS B 1 87 ? 17.906 26.062 14.906 1 94.19 87 HIS B C 1
ATOM 2863 O O . HIS B 1 87 ? 17.391 26.922 14.188 1 94.19 87 HIS B O 1
ATOM 2869 N N . THR B 1 88 ? 18.172 24.828 14.508 1 93.56 88 THR B N 1
ATOM 2870 C CA . THR B 1 88 ? 17.875 24.406 13.148 1 93.56 88 THR B CA 1
ATOM 2871 C C . THR B 1 88 ? 16.406 23.969 13.023 1 93.56 88 THR B C 1
ATOM 2873 O O . THR B 1 88 ? 15.867 23.359 13.945 1 93.56 88 THR B O 1
ATOM 2876 N N . SER B 1 89 ? 15.805 24.359 11.922 1 94.56 89 SER B N 1
ATOM 2877 C CA . SER B 1 89 ? 14.461 23.875 11.594 1 94.56 89 SER B CA 1
ATOM 2878 C C . SER B 1 89 ? 14.5 22.906 10.414 1 94.56 89 SER B C 1
ATOM 2880 O O . SER B 1 89 ? 15.117 23.188 9.391 1 94.56 89 SER B O 1
ATOM 2882 N N . LEU B 1 90 ? 13.867 21.719 10.609 1 94.75 90 LEU B N 1
ATOM 2883 C CA . LEU B 1 90 ? 13.914 20.656 9.594 1 94.75 90 LEU B CA 1
ATOM 2884 C C . LEU B 1 90 ? 12.555 19.984 9.453 1 94.75 90 LEU B C 1
ATOM 2886 O O . LEU B 1 90 ? 11.773 19.938 10.406 1 94.75 90 LEU B O 1
ATOM 2890 N N . ARG B 1 91 ? 12.258 19.547 8.25 1 94.56 91 ARG B N 1
ATOM 2891 C CA . ARG B 1 91 ? 11.234 18.531 8.008 1 94.56 91 ARG B CA 1
ATOM 2892 C C . ARG B 1 91 ? 11.82 17.125 8.094 1 94.56 91 ARG B C 1
ATOM 2894 O O . ARG B 1 91 ? 12.758 16.797 7.359 1 94.56 91 ARG B O 1
ATOM 2901 N N . ILE B 1 92 ? 11.305 16.297 9 1 94.44 92 ILE B N 1
ATOM 2902 C CA . ILE B 1 92 ? 11.828 14.961 9.242 1 94.44 92 ILE B CA 1
ATOM 2903 C C . ILE B 1 92 ? 10.805 13.922 8.789 1 94.44 92 ILE B C 1
ATOM 2905 O O . ILE B 1 92 ? 9.664 13.922 9.25 1 94.44 92 ILE B O 1
ATOM 2909 N N . ARG B 1 93 ? 11.195 13.094 7.871 1 94.81 93 ARG B N 1
ATOM 2910 C CA . ARG B 1 93 ? 10.414 11.891 7.621 1 94.81 93 ARG B CA 1
ATOM 2911 C C . ARG B 1 93 ? 11.016 10.688 8.344 1 94.81 93 ARG B C 1
ATOM 2913 O O . ARG B 1 93 ? 12.156 10.312 8.094 1 94.81 93 ARG B O 1
ATOM 2920 N N . TRP B 1 94 ? 10.312 10.133 9.281 1 95.31 94 TRP B N 1
ATOM 2921 C CA . TRP B 1 94 ? 10.688 8.953 10.047 1 95.31 94 TRP B CA 1
ATOM 2922 C C . TRP B 1 94 ? 9.945 7.719 9.539 1 95.31 94 TRP B C 1
ATOM 2924 O O . TRP B 1 94 ? 8.719 7.633 9.648 1 95.31 94 TRP B O 1
ATOM 2934 N N . ASN B 1 95 ? 10.68 6.77 8.914 1 94.44 95 ASN B N 1
ATOM 2935 C CA . ASN B 1 95 ? 10.125 5.5 8.469 1 94.44 95 ASN B CA 1
ATOM 2936 C C . ASN B 1 95 ? 10.445 4.371 9.438 1 94.44 95 ASN B C 1
ATOM 2938 O O . ASN B 1 95 ? 11.562 4.285 9.945 1 94.44 95 ASN B O 1
ATOM 2942 N N . ILE B 1 96 ? 9.484 3.52 9.695 1 95.12 96 ILE B N 1
ATOM 2943 C CA . ILE B 1 96 ? 9.648 2.285 10.453 1 95.12 96 ILE B CA 1
ATOM 2944 C C . ILE B 1 96 ? 9.188 1.097 9.609 1 95.12 96 ILE B C 1
ATOM 2946 O O . ILE B 1 96 ? 8.016 1.007 9.234 1 95.12 96 ILE B O 1
ATOM 2950 N N . VAL B 1 97 ? 10.078 0.212 9.32 1 93.94 97 VAL B N 1
ATOM 2951 C CA . VAL B 1 97 ? 9.82 -0.936 8.461 1 93.94 97 VAL B CA 1
ATOM 2952 C C . VAL B 1 97 ? 10.062 -2.23 9.234 1 93.94 97 VAL B C 1
ATOM 2954 O O . VAL B 1 97 ? 11.031 -2.34 9.984 1 93.94 97 VAL B O 1
ATOM 2957 N N . ARG B 1 98 ? 9.125 -3.197 9.086 1 94.62 98 ARG B N 1
ATOM 2958 C CA . ARG B 1 98 ? 9.383 -4.496 9.703 1 94.62 98 ARG B CA 1
ATOM 2959 C C . ARG B 1 98 ? 10.641 -5.141 9.117 1 94.62 98 ARG B C 1
ATOM 2961 O O . ARG B 1 98 ? 10.859 -5.094 7.906 1 94.62 98 ARG B O 1
ATOM 2968 N N . SER B 1 99 ? 11.484 -5.66 9.961 1 87.19 99 SER B N 1
ATOM 2969 C CA . SER B 1 99 ? 12.75 -6.254 9.539 1 87.19 99 SER B CA 1
ATOM 2970 C C . SER B 1 99 ? 12.531 -7.621 8.906 1 87.19 99 SER B C 1
ATOM 2972 O O . SER B 1 99 ? 11.438 -8.18 8.984 1 87.19 99 SER B O 1
ATOM 2974 N N . GLY B 1 100 ? 13.594 -8.078 8.273 1 83.25 100 GLY B N 1
ATOM 2975 C CA . GLY B 1 100 ? 13.547 -9.391 7.652 1 83.25 100 GLY B CA 1
ATOM 2976 C C . GLY B 1 100 ? 13.016 -9.352 6.23 1 83.25 100 GLY B C 1
ATOM 2977 O O . GLY B 1 100 ? 12.859 -8.281 5.648 1 83.25 100 GLY B O 1
ATOM 2978 N N . MET B 1 101 ? 12.898 -10.516 5.684 1 84.69 101 MET B N 1
ATOM 2979 C CA . MET B 1 101 ? 12.367 -10.672 4.332 1 84.69 101 MET B CA 1
ATOM 2980 C C . MET B 1 101 ? 11.094 -11.523 4.348 1 84.69 101 MET B C 1
ATOM 2982 O O . MET B 1 101 ? 10.102 -11.148 4.984 1 84.69 101 MET B O 1
ATOM 2986 N N . GLY B 1 102 ? 11.227 -12.695 3.779 1 85.31 102 GLY B N 1
ATOM 2987 C CA . GLY B 1 102 ? 10.023 -13.5 3.641 1 85.31 102 GLY B CA 1
ATOM 2988 C C . GLY B 1 102 ? 9.156 -13.07 2.473 1 85.31 102 GLY B C 1
ATOM 2989 O O . GLY B 1 102 ? 9.633 -12.414 1.548 1 85.31 102 GLY B O 1
ATOM 2990 N N . LYS B 1 103 ? 7.996 -13.68 2.459 1 93.06 103 LYS B N 1
ATOM 2991 C CA . LYS B 1 103 ? 6.969 -13.258 1.507 1 93.06 103 LYS B CA 1
ATOM 2992 C C . LYS B 1 103 ? 5.918 -12.383 2.18 1 93.06 103 LYS B C 1
ATOM 2994 O O . LYS B 1 103 ? 6.254 -11.43 2.887 1 93.06 103 LYS B O 1
ATOM 2999 N N . TYR B 1 104 ? 4.688 -12.594 1.977 1 96.31 104 TYR B N 1
ATOM 3000 C CA . TYR B 1 104 ? 3.686 -11.805 2.684 1 96.31 104 TYR B CA 1
ATOM 3001 C C . TYR B 1 104 ? 3.729 -12.086 4.184 1 96.31 104 TYR B C 1
ATOM 3003 O O . TYR B 1 104 ? 3.453 -11.195 4.992 1 96.31 104 TYR B O 1
ATOM 3011 N N . THR B 1 105 ? 4.16 -13.266 4.547 1 95.81 105 THR B N 1
ATOM 3012 C CA . THR B 1 105 ? 4.336 -13.609 5.953 1 95.81 105 THR B CA 1
ATOM 3013 C C . THR B 1 105 ? 5.699 -13.148 6.457 1 95.81 105 THR B C 1
ATOM 3015 O O . THR B 1 105 ? 6.734 -13.625 5.992 1 95.81 105 THR B O 1
ATOM 3018 N N . PRO B 1 106 ? 5.715 -12.32 7.473 1 94.5 106 PRO B N 1
ATOM 3019 C CA . PRO B 1 106 ? 7.012 -11.914 8.016 1 94.5 106 PRO B CA 1
ATOM 3020 C C . PRO B 1 106 ? 7.734 -13.055 8.734 1 94.5 106 PRO B C 1
ATOM 3022 O O . PRO B 1 106 ? 7.098 -13.875 9.406 1 94.5 106 PRO B O 1
ATOM 3025 N N . GLN B 1 107 ? 9.039 -13.055 8.633 1 91.62 107 GLN B N 1
ATOM 3026 C CA . GLN B 1 107 ? 9.867 -14.055 9.297 1 91.62 107 GLN B CA 1
ATOM 3027 C C . GLN B 1 107 ? 10.391 -13.547 10.633 1 91.62 107 GLN B C 1
ATOM 3029 O O . GLN B 1 107 ? 10.805 -14.328 11.484 1 91.62 107 GLN B O 1
ATOM 3034 N N . GLU B 1 108 ? 10.453 -12.25 10.672 1 90.5 108 GLU B N 1
ATOM 3035 C CA . GLU B 1 108 ? 10.883 -11.539 11.867 1 90.5 108 GLU B CA 1
ATOM 3036 C C . GLU B 1 108 ? 9.93 -10.398 12.203 1 90.5 108 GLU B C 1
ATOM 3038 O O . GLU B 1 108 ? 9.062 -10.047 11.398 1 90.5 108 GLU B O 1
ATOM 3043 N N . ASN B 1 109 ? 10.062 -9.891 13.375 1 92.88 109 ASN B N 1
ATOM 3044 C CA . ASN B 1 109 ? 9.203 -8.781 13.766 1 92.88 109 ASN B CA 1
ATOM 3045 C C . ASN B 1 109 ? 9.992 -7.652 14.414 1 92.88 109 ASN B C 1
ATOM 3047 O O . ASN B 1 109 ? 9.453 -6.902 15.234 1 92.88 109 ASN B O 1
ATOM 3051 N N . LEU B 1 110 ? 11.242 -7.586 14.109 1 90.44 110 LEU B N 1
ATOM 3052 C CA . LEU B 1 110 ? 12.023 -6.422 14.516 1 90.44 110 LEU B CA 1
ATOM 3053 C C . LEU B 1 110 ? 11.773 -5.246 13.57 1 90.44 110 LEU B C 1
ATOM 3055 O O . LEU B 1 110 ? 10.859 -5.293 12.742 1 90.44 110 LEU B O 1
ATOM 3059 N N . SER B 1 111 ? 12.531 -4.145 13.812 1 90.69 111 SER B N 1
ATOM 3060 C CA . SER B 1 111 ? 12.258 -2.967 12.992 1 90.69 111 SER B CA 1
ATOM 3061 C C . SER B 1 111 ? 13.539 -2.408 12.383 1 90.69 111 SER B C 1
ATOM 3063 O O . SER B 1 111 ? 14.625 -2.564 12.945 1 90.69 111 SER B O 1
ATOM 3065 N N . TYR B 1 112 ? 13.398 -1.862 11.234 1 88.25 112 TYR B N 1
ATOM 3066 C CA . TYR B 1 112 ? 14.352 -1.013 10.523 1 88.25 112 TYR B CA 1
ATOM 3067 C C . TYR B 1 112 ? 13.828 0.411 10.398 1 88.25 112 TYR B C 1
ATOM 3069 O O . TYR B 1 112 ? 12.695 0.624 9.961 1 88.25 112 TYR B O 1
ATOM 3077 N N . GLU B 1 113 ? 14.656 1.397 10.898 1 91 113 GLU B N 1
ATOM 3078 C CA . GLU B 1 113 ? 14.18 2.779 10.898 1 91 113 GLU B CA 1
ATOM 3079 C C . GLU B 1 113 ? 15.062 3.662 10.023 1 91 113 GLU B C 1
ATOM 3081 O O . GLU B 1 113 ? 16.281 3.471 9.961 1 91 113 GLU B O 1
ATOM 3086 N N . THR B 1 114 ? 14.469 4.633 9.312 1 90 114 THR B N 1
ATOM 3087 C CA . THR B 1 114 ? 15.219 5.668 8.609 1 90 114 THR B CA 1
ATOM 3088 C C . THR B 1 114 ? 14.703 7.059 8.977 1 90 114 THR B C 1
ATOM 3090 O O . THR B 1 114 ? 13.508 7.242 9.195 1 90 114 THR B O 1
ATOM 3093 N N . LEU B 1 115 ? 15.602 8.023 9.109 1 91.56 115 LEU B N 1
ATOM 3094 C CA . LEU B 1 115 ? 15.305 9.445 9.227 1 91.56 115 LEU B CA 1
ATOM 3095 C C . LEU B 1 115 ? 15.758 10.211 7.988 1 91.56 115 LEU B C 1
ATOM 3097 O O . LEU B 1 115 ? 16.953 10.281 7.707 1 91.56 115 LEU B O 1
ATOM 3101 N N . HIS B 1 116 ? 14.828 10.68 7.273 1 91.56 116 HIS B N 1
ATOM 3102 C CA . HIS B 1 116 ? 15.117 11.57 6.148 1 91.56 116 HIS B CA 1
ATOM 3103 C C . HIS B 1 116 ? 14.953 13.031 6.547 1 91.56 116 HIS B C 1
ATOM 3105 O O . HIS B 1 116 ? 13.836 13.492 6.789 1 91.56 116 HIS B O 1
ATOM 3111 N N . CYS B 1 117 ? 16.016 13.766 6.625 1 91.62 117 CYS B N 1
ATOM 3112 C CA . CYS B 1 117 ? 16.047 15.148 7.09 1 91.62 117 CYS B CA 1
ATOM 3113 C C . CYS B 1 117 ? 16.125 16.109 5.918 1 91.62 117 CYS B C 1
ATOM 3115 O O . CYS B 1 117 ? 17.047 16.047 5.109 1 91.62 117 CYS B O 1
ATOM 3117 N N . GLN B 1 118 ? 15.133 17.031 5.879 1 91.62 118 GLN B N 1
ATOM 3118 C CA . GLN B 1 118 ? 15.016 17.969 4.773 1 91.62 118 GLN B CA 1
ATOM 3119 C C . GLN B 1 118 ? 14.688 19.375 5.281 1 91.62 118 GLN B C 1
ATOM 3121 O O . GLN B 1 118 ? 14.266 19.531 6.43 1 91.62 118 GLN B O 1
ATOM 3126 N N . ASP B 1 119 ? 14.891 20.344 4.375 1 91.19 119 ASP B N 1
ATOM 3127 C CA . ASP B 1 119 ? 14.422 21.688 4.688 1 91.19 119 ASP B CA 1
ATOM 3128 C C . ASP B 1 119 ? 12.898 21.75 4.723 1 91.19 119 ASP B C 1
ATOM 3130 O O . ASP B 1 119 ? 12.227 21.047 3.975 1 91.19 119 ASP B O 1
ATOM 3134 N N . ILE B 1 120 ? 12.414 22.609 5.551 1 90.81 120 ILE B N 1
ATOM 3135 C CA . ILE B 1 120 ? 10.977 22.812 5.617 1 90.81 120 ILE B CA 1
ATOM 3136 C C . ILE B 1 120 ? 10.492 23.531 4.359 1 90.81 120 ILE B C 1
ATOM 3138 O O . ILE B 1 120 ? 11.062 24.547 3.959 1 90.81 120 ILE B O 1
ATOM 3142 N N . THR B 1 121 ? 9.547 22.922 3.773 1 85.81 121 THR B N 1
ATOM 3143 C CA . THR B 1 121 ? 8.82 23.578 2.686 1 85.81 121 THR B CA 1
ATOM 3144 C C . THR B 1 121 ? 7.344 23.703 3.031 1 85.81 121 THR B C 1
ATOM 3146 O O . THR B 1 121 ? 6.684 22.719 3.369 1 85.81 121 THR B O 1
ATOM 3149 N N . LEU B 1 122 ? 6.883 24.938 2.93 1 86.94 122 LEU B N 1
ATOM 3150 C CA . LEU B 1 122 ? 5.488 25.188 3.264 1 86.94 122 LEU B CA 1
ATOM 3151 C C . LEU B 1 122 ? 4.617 25.188 2.01 1 86.94 122 LEU B C 1
ATOM 3153 O O . LEU B 1 122 ? 5.059 25.625 0.946 1 86.94 122 LEU B O 1
ATOM 3157 N N . GLY B 1 123 ? 3.445 24.641 2.152 1 84.75 123 GLY B N 1
ATOM 3158 C CA . GLY B 1 123 ? 2.48 24.719 1.065 1 84.75 123 GLY B CA 1
ATOM 3159 C C . GLY B 1 123 ? 1.841 26.078 0.928 1 84.75 123 GLY B C 1
ATOM 3160 O O . GLY B 1 123 ? 2.043 26.953 1.773 1 84.75 123 GLY B O 1
ATOM 3161 N N . PRO B 1 124 ? 1.116 26.25 -0.143 1 91.69 124 PRO B N 1
ATOM 3162 C CA . PRO B 1 124 ? 0.416 27.531 -0.328 1 91.69 124 PRO B CA 1
ATOM 3163 C C . PRO B 1 124 ? -0.676 27.75 0.714 1 91.69 124 PRO B C 1
ATOM 3165 O O . PRO B 1 124 ? -1.325 26.797 1.154 1 91.69 124 PRO B O 1
ATOM 3168 N N . LYS B 1 125 ? -0.889 29 1.021 1 92.88 125 LYS B N 1
ATOM 3169 C CA . LYS B 1 125 ? -1.918 29.359 1.992 1 92.88 125 LYS B CA 1
ATOM 3170 C C . LYS B 1 125 ? -3.314 29.203 1.396 1 92.88 125 LYS B C 1
ATOM 3172 O O . LYS B 1 125 ? -4.289 29 2.125 1 92.88 125 LYS B O 1
ATOM 3177 N N . ALA B 1 126 ? -3.273 29.344 0.12 1 96.88 126 ALA B N 1
ATOM 3178 C CA . ALA B 1 126 ? -4.551 29.203 -0.579 1 96.88 126 ALA B CA 1
ATOM 3179 C C . ALA B 1 126 ? -4.402 28.359 -1.84 1 96.88 126 ALA B C 1
ATOM 3181 O O . ALA B 1 126 ? -3.404 28.484 -2.559 1 96.88 126 ALA B O 1
ATOM 3182 N N . LYS B 1 127 ? -5.375 27.5 -2.041 1 97.94 127 LYS B N 1
ATOM 3183 C CA . LYS B 1 127 ? -5.531 26.719 -3.266 1 97.94 127 LYS B CA 1
ATOM 3184 C C . LYS B 1 127 ? -6.746 27.188 -4.062 1 97.94 127 LYS B C 1
ATOM 3186 O O . LYS B 1 127 ? -7.859 27.219 -3.541 1 97.94 127 LYS B O 1
ATOM 3191 N N . MET B 1 128 ? -6.539 27.484 -5.297 1 97.88 128 MET B N 1
ATOM 3192 C CA . MET B 1 128 ? -7.539 28.219 -6.07 1 97.88 128 MET B CA 1
ATOM 3193 C C . MET B 1 128 ? -8.664 27.297 -6.52 1 97.88 128 MET B C 1
ATOM 3195 O O . MET B 1 128 ? -9.836 27.672 -6.484 1 97.88 128 MET B O 1
ATOM 3199 N N . GLU B 1 129 ? -8.281 26.109 -6.961 1 98.44 129 GLU B N 1
ATOM 3200 C CA . GLU B 1 129 ? -9.305 25.203 -7.488 1 98.44 129 GLU B CA 1
ATOM 3201 C C . GLU B 1 129 ? -9.07 23.781 -7.023 1 98.44 129 GLU B C 1
ATOM 3203 O O . GLU B 1 129 ? -7.965 23.25 -7.172 1 98.44 129 GLU B O 1
ATOM 3208 N N . ALA B 1 130 ? -10.133 23.188 -6.473 1 98.62 130 ALA B N 1
ATOM 3209 C CA . ALA B 1 130 ? -10.141 21.797 -6.055 1 98.62 130 ALA B CA 1
ATOM 3210 C C . ALA B 1 130 ? -11.297 21.031 -6.703 1 98.62 130 ALA B C 1
ATOM 3212 O O . ALA B 1 130 ? -12.172 21.641 -7.324 1 98.62 130 ALA B O 1
ATOM 3213 N N . TYR B 1 131 ? -11.273 19.734 -6.66 1 98.62 131 TYR B N 1
ATOM 3214 C CA . TYR B 1 131 ? -12.336 18.875 -7.156 1 98.62 131 TYR B CA 1
ATOM 3215 C C . TYR B 1 131 ? -12.477 17.625 -6.293 1 98.62 131 TYR B C 1
ATOM 3217 O O . TYR B 1 131 ? -11.617 17.344 -5.457 1 98.62 131 TYR B O 1
ATOM 3225 N N . ILE B 1 132 ? -13.562 17 -6.398 1 98.62 132 ILE B N 1
ATOM 3226 C CA . ILE B 1 132 ? -13.797 15.727 -5.719 1 98.62 132 ILE B CA 1
ATOM 3227 C C . ILE B 1 132 ? -13.562 14.57 -6.684 1 98.62 132 ILE B C 1
ATOM 3229 O O . ILE B 1 132 ? -14.219 14.477 -7.727 1 98.62 132 ILE B O 1
ATOM 3233 N N . SER B 1 133 ? -12.633 13.688 -6.391 1 98.69 133 SER B N 1
ATOM 3234 C CA . SER B 1 133 ? -12.289 12.586 -7.289 1 98.69 133 SER B CA 1
ATOM 3235 C C . SER B 1 133 ? -13.453 11.609 -7.43 1 98.69 133 SER B C 1
ATOM 3237 O O . SER B 1 133 ? -14.094 11.258 -6.441 1 98.69 133 SER B O 1
ATOM 3239 N N . GLU B 1 134 ? -13.68 11.156 -8.602 1 96.62 134 GLU B N 1
ATOM 3240 C CA . GLU B 1 134 ? -14.672 10.117 -8.875 1 96.62 134 GLU B CA 1
ATOM 3241 C C . GLU B 1 134 ? -14.008 8.766 -9.109 1 96.62 134 GLU B C 1
ATOM 3243 O O . GLU B 1 134 ? -14.695 7.75 -9.258 1 96.62 134 GLU B O 1
ATOM 3248 N N . THR B 1 135 ? -12.711 8.711 -9.102 1 97.19 135 THR B N 1
ATOM 3249 C CA . THR B 1 135 ? -11.984 7.508 -9.5 1 97.19 135 THR B CA 1
ATOM 3250 C C . THR B 1 135 ? -11.219 6.918 -8.312 1 97.19 135 THR B C 1
ATOM 3252 O O . THR B 1 135 ? -11.18 5.699 -8.133 1 97.19 135 THR B O 1
ATOM 3255 N N . VAL B 1 136 ? -10.609 7.793 -7.492 1 98.5 136 VAL B N 1
ATOM 3256 C CA . VAL B 1 136 ? -9.805 7.328 -6.367 1 98.5 136 VAL B CA 1
ATOM 3257 C C . VAL B 1 136 ? -10.594 7.484 -5.07 1 98.5 136 VAL B C 1
ATOM 3259 O O . VAL B 1 136 ? -11.086 8.57 -4.758 1 98.5 136 VAL B O 1
ATOM 3262 N N . THR B 1 137 ? -10.758 6.43 -4.352 1 98.44 137 THR B N 1
ATOM 3263 C CA . THR B 1 137 ? -11.43 6.438 -3.059 1 98.44 137 THR B CA 1
ATOM 3264 C C . THR B 1 137 ? -10.547 5.82 -1.979 1 98.44 137 THR B C 1
ATOM 3266 O O . THR B 1 137 ? -9.57 5.129 -2.289 1 98.44 137 THR B O 1
ATOM 3269 N N . ILE B 1 138 ? -10.852 6.137 -0.738 1 98.5 138 ILE B N 1
ATOM 3270 C CA . ILE B 1 138 ? -10.141 5.582 0.407 1 98.5 138 ILE B CA 1
ATOM 3271 C C . ILE B 1 138 ? -10.977 4.488 1.06 1 98.5 138 ILE B C 1
ATOM 3273 O O . ILE B 1 138 ? -12 4.773 1.691 1 98.5 138 ILE B O 1
ATOM 3277 N N . GLY B 1 139 ? -10.547 3.27 0.914 1 96.69 139 GLY B N 1
ATOM 3278 C CA . GLY B 1 139 ? -11.297 2.133 1.422 1 96.69 139 GLY B CA 1
ATOM 3279 C C . GLY B 1 139 ? -11.07 1.876 2.898 1 96.69 139 GLY B C 1
ATOM 3280 O O . GLY B 1 139 ? -10.094 2.367 3.473 1 96.69 139 GLY B O 1
ATOM 3281 N N . PRO B 1 140 ? -11.938 1.075 3.475 1 96.94 140 PRO B N 1
ATOM 3282 C CA . PRO B 1 140 ? -11.805 0.748 4.895 1 96.94 140 PRO B CA 1
ATOM 3283 C C . PRO B 1 140 ? -10.719 -0.294 5.16 1 96.94 140 PRO B C 1
ATOM 3285 O O . PRO B 1 140 ? -10.469 -1.157 4.316 1 96.94 140 PRO B O 1
ATOM 3288 N N . SER B 1 141 ? -10.109 -0.263 6.266 1 97.56 141 SER B N 1
ATOM 3289 C CA . SER B 1 141 ? -9.211 -1.251 6.848 1 97.56 141 SER B CA 1
ATOM 3290 C C . SER B 1 141 ? -8.977 -0.978 8.328 1 97.56 141 SER B C 1
ATOM 3292 O O . SER B 1 141 ? -9.195 0.137 8.805 1 97.56 141 SER B O 1
ATOM 3294 N N . PRO B 1 142 ? -8.508 -1.98 9.055 1 97.62 142 PRO B N 1
ATOM 3295 C CA . PRO B 1 142 ? -8.156 -1.728 10.453 1 97.62 142 PRO B CA 1
ATOM 3296 C C . PRO B 1 142 ? -7.047 -0.688 10.602 1 97.62 142 PRO B C 1
ATOM 3298 O O . PRO B 1 142 ? -6.879 -0.107 11.68 1 97.62 142 PRO B O 1
ATOM 3301 N N . TRP B 1 143 ? -6.301 -0.436 9.516 1 98.38 143 TRP B N 1
ATOM 3302 C CA . TRP B 1 143 ? -5.18 0.498 9.594 1 98.38 143 TRP B CA 1
ATOM 3303 C C . TRP B 1 143 ? -5.457 1.747 8.758 1 98.38 143 TRP B C 1
ATOM 3305 O O . TRP B 1 143 ? -4.531 2.475 8.391 1 98.38 143 TRP B O 1
ATOM 3315 N N . ALA B 1 144 ? -6.684 2.039 8.438 1 97.94 144 ALA B N 1
ATOM 3316 C CA . ALA B 1 144 ? -7.023 3.15 7.555 1 97.94 144 ALA B CA 1
ATOM 3317 C C . ALA B 1 144 ? -6.559 4.48 8.141 1 97.94 144 ALA B C 1
ATOM 3319 O O . ALA B 1 144 ? -6.148 5.383 7.406 1 97.94 144 ALA B O 1
ATOM 3320 N N . SER B 1 145 ? -6.605 4.582 9.477 1 98.25 145 SER B N 1
ATOM 3321 C CA . SER B 1 145 ? -6.27 5.855 10.102 1 98.25 145 SER B CA 1
ATOM 3322 C C . SER B 1 145 ? -4.77 5.965 10.359 1 98.25 145 SER B C 1
ATOM 3324 O O . SER B 1 145 ? -4.293 6.996 10.844 1 98.25 145 SER B O 1
ATOM 3326 N N . CYS B 1 146 ? -4.043 4.871 10.102 1 98.69 146 CYS B N 1
ATOM 3327 C CA . CYS B 1 146 ? -2.594 4.867 10.266 1 98.69 146 CYS B CA 1
ATOM 3328 C C . CYS B 1 146 ? -1.907 5.449 9.039 1 98.69 146 CYS B C 1
ATOM 3330 O O . CYS B 1 146 ? -2.408 5.312 7.918 1 98.69 146 CYS B O 1
ATOM 3332 N N . LYS B 1 147 ? -0.862 6.133 9.258 1 98.62 147 LYS B N 1
ATOM 3333 C CA . LYS B 1 147 ? -0.031 6.621 8.156 1 98.62 147 LYS B CA 1
ATOM 3334 C C . LYS B 1 147 ? 0.988 5.566 7.73 1 98.62 147 LYS B C 1
ATOM 3336 O O . LYS B 1 147 ? 2.09 5.5 8.281 1 98.62 147 LYS B O 1
ATOM 3341 N N . THR B 1 148 ? 0.621 4.766 6.727 1 98.69 148 THR B N 1
ATOM 3342 C CA . THR B 1 148 ? 1.4 3.592 6.352 1 98.69 148 THR B CA 1
ATOM 3343 C C . THR B 1 148 ? 2.211 3.861 5.09 1 98.69 148 THR B C 1
ATOM 3345 O O . THR B 1 148 ? 2.061 4.91 4.461 1 98.69 148 THR B O 1
ATOM 3348 N N . LEU B 1 149 ? 3.057 2.879 4.754 1 97.56 149 LEU B N 1
ATOM 3349 C CA . LEU B 1 149 ? 3.855 2.955 3.535 1 97.56 149 LEU B CA 1
ATOM 3350 C C . LEU B 1 149 ? 3.055 2.475 2.328 1 97.56 149 LEU B C 1
ATOM 3352 O O . LEU B 1 149 ? 3.559 2.473 1.204 1 97.56 149 LEU B O 1
ATOM 3356 N N . ASN B 1 150 ? 1.832 2.031 2.49 1 98.31 150 ASN B N 1
ATOM 3357 C CA . ASN B 1 150 ? 0.888 1.766 1.41 1 98.31 150 ASN B CA 1
ATOM 3358 C C . ASN B 1 150 ? 0.13 3.025 1.004 1 98.31 150 ASN B C 1
ATOM 3360 O O . ASN B 1 150 ? -1.035 3.199 1.367 1 98.31 150 ASN B O 1
ATOM 3364 N N . ALA B 1 151 ? 0.763 3.828 0.195 1 98.38 151 ALA B N 1
ATOM 3365 C CA . ALA B 1 151 ? 0.24 5.168 -0.061 1 98.38 151 ALA B CA 1
ATOM 3366 C C . ALA B 1 151 ? -0.138 5.34 -1.529 1 98.38 151 ALA B C 1
ATOM 3368 O O . ALA B 1 151 ? -0.251 6.465 -2.021 1 98.38 151 ALA B O 1
ATOM 3369 N N . LEU B 1 152 ? -0.338 4.25 -2.189 1 98.38 152 LEU B N 1
ATOM 3370 C CA . LEU B 1 152 ? -0.647 4.301 -3.615 1 98.38 152 LEU B CA 1
ATOM 3371 C C . LEU B 1 152 ? -1.915 5.109 -3.867 1 98.38 152 LEU B C 1
ATOM 3373 O O . LEU B 1 152 ? -1.999 5.852 -4.848 1 98.38 152 LEU B O 1
ATOM 3377 N N . PRO B 1 153 ? -2.988 5.047 -3.062 1 98.56 153 PRO B N 1
ATOM 3378 C CA . PRO B 1 153 ? -4.164 5.883 -3.311 1 98.56 153 PRO B CA 1
ATOM 3379 C C . PRO B 1 153 ? -3.83 7.371 -3.371 1 98.56 153 PRO B C 1
ATOM 3381 O O . PRO B 1 153 ? -4.375 8.094 -4.211 1 98.56 153 PRO B O 1
ATOM 3384 N N . TYR B 1 154 ? -2.91 7.777 -2.559 1 98.75 154 TYR B N 1
ATOM 3385 C CA . TYR B 1 154 ? -2.551 9.188 -2.529 1 98.75 154 TYR B CA 1
ATOM 3386 C C . TYR B 1 154 ? -1.675 9.555 -3.723 1 98.75 154 TYR B C 1
ATOM 3388 O O . TYR B 1 154 ? -1.782 10.656 -4.266 1 98.75 154 TYR B O 1
ATOM 3396 N N . VAL B 1 155 ? -0.808 8.617 -4.086 1 98.69 155 VAL B N 1
ATOM 3397 C CA . VAL B 1 155 ? -0.011 8.828 -5.293 1 98.69 155 VAL B CA 1
ATOM 3398 C C . VAL B 1 155 ? -0.932 8.977 -6.5 1 98.69 155 VAL B C 1
ATOM 3400 O O . VAL B 1 155 ? -0.812 9.938 -7.266 1 98.69 155 VAL B O 1
ATOM 3403 N N . MET B 1 156 ? -1.867 8.078 -6.637 1 98.75 156 MET B N 1
ATOM 3404 C CA . MET B 1 156 ? -2.773 8.078 -7.781 1 98.75 156 MET B CA 1
ATOM 3405 C C . MET B 1 156 ? -3.682 9.297 -7.758 1 98.75 156 MET B C 1
ATOM 3407 O O . MET B 1 156 ? -3.969 9.883 -8.805 1 98.75 156 MET B O 1
ATOM 3411 N N . ALA B 1 157 ? -4.156 9.695 -6.617 1 98.81 157 ALA B N 1
ATOM 3412 C CA . ALA B 1 157 ? -4.98 10.891 -6.477 1 98.81 157 ALA B CA 1
ATOM 3413 C C . ALA B 1 157 ? -4.223 12.133 -6.93 1 98.81 157 ALA B C 1
ATOM 3415 O O . ALA B 1 157 ? -4.789 13.008 -7.594 1 98.81 157 ALA B O 1
ATOM 3416 N N . ASN B 1 158 ? -2.971 12.18 -6.57 1 98.56 158 ASN B N 1
ATOM 3417 C CA . ASN B 1 158 ? -2.211 13.383 -6.906 1 98.56 158 ASN B CA 1
ATOM 3418 C C . ASN B 1 158 ? -1.755 13.367 -8.359 1 98.56 158 ASN B C 1
ATOM 3420 O O . ASN B 1 158 ? -1.604 14.422 -8.977 1 98.56 158 ASN B O 1
ATOM 3424 N N . ILE B 1 159 ? -1.534 12.211 -8.922 1 98.38 159 ILE B N 1
ATOM 3425 C CA . ILE B 1 159 ? -1.34 12.133 -10.367 1 98.38 159 ILE B CA 1
ATOM 3426 C C . ILE B 1 159 ? -2.584 12.656 -11.086 1 98.38 159 ILE B C 1
ATOM 3428 O O . ILE B 1 159 ? -2.482 13.469 -12 1 98.38 159 ILE B O 1
ATOM 3432 N N . GLU B 1 160 ? -3.773 12.227 -10.664 1 98.56 160 GLU B N 1
ATOM 3433 C CA . GLU B 1 160 ? -5.039 12.695 -11.219 1 98.56 160 GLU B CA 1
ATOM 3434 C C . GLU B 1 160 ? -5.176 14.203 -11.086 1 98.56 160 GLU B C 1
ATOM 3436 O O . GLU B 1 160 ? -5.57 14.883 -12.031 1 98.56 160 GLU B O 1
ATOM 3441 N N . ARG B 1 161 ? -4.898 14.695 -9.938 1 98.56 161 ARG B N 1
ATOM 3442 C CA . ARG B 1 161 ? -4.953 16.125 -9.664 1 98.56 161 ARG B CA 1
ATOM 3443 C C . ARG B 1 161 ? -4.113 16.906 -10.672 1 98.56 161 ARG B C 1
ATOM 3445 O O . ARG B 1 161 ? -4.559 17.922 -11.203 1 98.56 161 ARG B O 1
ATOM 3452 N N . GLN B 1 162 ? -2.873 16.422 -10.898 1 97.69 162 GLN B N 1
ATOM 3453 C CA . GLN B 1 162 ? -1.973 17.062 -11.859 1 97.69 162 GLN B CA 1
ATOM 3454 C C . GLN B 1 162 ? -2.541 17 -13.273 1 97.69 162 GLN B C 1
ATOM 3456 O O . GLN B 1 162 ? -2.496 17.984 -14.008 1 97.69 162 GLN B O 1
ATOM 3461 N N . GLU B 1 163 ? -3.023 15.852 -13.656 1 97.5 163 GLU B N 1
ATOM 3462 C CA . GLU B 1 163 ? -3.598 15.672 -14.984 1 97.5 163 GLU B CA 1
ATOM 3463 C C . GLU B 1 163 ? -4.77 16.625 -15.211 1 97.5 163 GLU B C 1
ATOM 3465 O O . GLU B 1 163 ? -4.973 17.109 -16.328 1 97.5 163 GLU B O 1
ATOM 3470 N N . MET B 1 164 ? -5.492 16.891 -14.18 1 97.62 164 MET B N 1
ATOM 3471 C CA . MET B 1 164 ? -6.668 17.75 -14.266 1 97.62 164 MET B CA 1
ATOM 3472 C C . MET B 1 164 ? -6.281 19.219 -14.086 1 97.62 164 MET B C 1
ATOM 3474 O O . MET B 1 164 ? -7.137 20.109 -14.164 1 97.62 164 MET B O 1
ATOM 3478 N N . GLU B 1 165 ? -4.988 19.5 -13.789 1 97.62 165 GLU B N 1
ATOM 3479 C CA . GLU B 1 165 ? -4.465 20.844 -13.555 1 97.62 165 GLU B CA 1
ATOM 3480 C C . GLU B 1 165 ? -5.215 21.531 -12.43 1 97.62 165 GLU B C 1
ATOM 3482 O O . GLU B 1 165 ? -5.625 22.688 -12.57 1 97.62 165 GLU B O 1
ATOM 3487 N N . MET B 1 166 ? -5.488 20.828 -11.367 1 98.38 166 MET B N 1
ATOM 3488 C CA . MET B 1 166 ? -6.145 21.344 -10.164 1 98.38 166 MET B CA 1
ATOM 3489 C C . MET B 1 166 ? -5.137 21.531 -9.031 1 98.38 166 MET B C 1
ATOM 3491 O O . MET B 1 166 ? -4.039 20.969 -9.078 1 98.38 166 MET B O 1
ATOM 3495 N N . ASP B 1 167 ? -5.523 22.312 -8.07 1 98.31 167 ASP B N 1
ATOM 3496 C CA . ASP B 1 167 ? -4.621 22.594 -6.965 1 98.31 167 ASP B CA 1
ATOM 3497 C C . ASP B 1 167 ? -4.789 21.578 -5.84 1 98.31 167 ASP B C 1
ATOM 3499 O O . ASP B 1 167 ? -3.867 21.359 -5.055 1 98.31 167 ASP B O 1
ATOM 3503 N N . GLU B 1 168 ? -5.992 21 -5.742 1 98.56 168 GLU B N 1
ATOM 3504 C CA . GLU B 1 168 ? -6.281 20.031 -4.684 1 98.56 168 GLU B CA 1
ATOM 3505 C C . GLU B 1 168 ? -7.301 19 -5.141 1 98.56 168 GLU B C 1
ATOM 3507 O O . GLU B 1 168 ? -8.141 19.281 -6 1 98.56 168 GLU B O 1
ATOM 3512 N N . VAL B 1 169 ? -7.156 17.844 -4.613 1 98.81 169 VAL B N 1
ATOM 3513 C CA . VAL B 1 169 ? -8.133 16.766 -4.809 1 98.81 169 VAL B CA 1
ATOM 3514 C C . VAL B 1 169 ? -8.766 16.391 -3.471 1 98.81 169 VAL B C 1
ATOM 3516 O O . VAL B 1 169 ? -8.078 16.328 -2.449 1 98.81 169 VAL B O 1
ATOM 3519 N N . ILE B 1 170 ? -10.039 16.25 -3.455 1 98.88 170 ILE B N 1
ATOM 3520 C CA . ILE B 1 170 ? -10.789 15.75 -2.307 1 98.88 170 ILE B CA 1
ATOM 3521 C C . ILE B 1 170 ? -11.219 14.305 -2.557 1 98.88 170 ILE B C 1
ATOM 3523 O O . ILE B 1 170 ? -11.75 13.984 -3.621 1 98.88 170 ILE B O 1
ATOM 3527 N N . LEU B 1 171 ? -10.992 13.453 -1.593 1 98.88 171 LEU B N 1
ATOM 3528 C CA . LEU B 1 171 ? -11.25 12.023 -1.72 1 98.88 171 LEU B CA 1
ATOM 3529 C C . LEU B 1 171 ? -12.453 11.617 -0.875 1 98.88 171 LEU B C 1
ATOM 3531 O O . LEU B 1 171 ? -12.727 12.227 0.16 1 98.88 171 LEU B O 1
ATOM 3535 N N . THR B 1 172 ? -13.109 10.594 -1.327 1 98.81 172 THR B N 1
ATOM 3536 C CA . THR B 1 172 ? -14.273 10.047 -0.633 1 98.81 172 THR B CA 1
ATOM 3537 C C . THR B 1 172 ? -14.07 8.57 -0.312 1 98.81 172 THR B C 1
ATOM 3539 O O . THR B 1 172 ? -13.117 7.949 -0.799 1 98.81 172 THR B O 1
ATOM 3542 N N . THR B 1 173 ? -14.867 8.086 0.593 1 98.31 173 THR B N 1
ATOM 3543 C CA . THR B 1 173 ? -14.961 6.637 0.772 1 98.31 173 THR B CA 1
ATOM 3544 C C . THR B 1 173 ? -15.664 5.992 -0.418 1 98.31 173 THR B C 1
ATOM 3546 O O . THR B 1 173 ? -16.328 6.676 -1.196 1 98.31 173 THR B O 1
ATOM 3549 N N . PRO B 1 174 ? -15.492 4.676 -0.537 1 96.88 174 PRO B N 1
ATOM 3550 C CA . PRO B 1 174 ? -16.172 4.012 -1.65 1 96.88 174 PRO B CA 1
ATOM 3551 C C . PRO B 1 174 ? -17.688 4.191 -1.609 1 96.88 174 PRO B C 1
ATOM 3553 O O . PRO B 1 174 ? -18.344 4.184 -2.654 1 96.88 174 PRO B O 1
ATOM 3556 N N . ASP B 1 175 ? -18.203 4.422 -0.43 1 96.06 175 ASP B N 1
ATOM 3557 C CA . ASP B 1 175 ? -19.656 4.59 -0.304 1 96.06 175 ASP B CA 1
ATOM 3558 C C . ASP B 1 175 ? -20.047 6.062 -0.399 1 96.06 175 ASP B C 1
ATOM 3560 O O . ASP B 1 175 ? -21.203 6.414 -0.212 1 96.06 175 ASP B O 1
ATOM 3564 N N . GLY B 1 176 ? -19.078 6.996 -0.602 1 97.69 176 GLY B N 1
ATOM 3565 C CA . GLY B 1 176 ? -19.406 8.328 -1.085 1 97.69 176 GLY B CA 1
ATOM 3566 C C . GLY B 1 176 ? -19.281 9.398 -0.019 1 97.69 176 GLY B C 1
ATOM 3567 O O . GLY B 1 176 ? -19.641 10.555 -0.245 1 97.69 176 GLY B O 1
ATOM 3568 N N . HIS B 1 177 ? -18.766 9.086 1.13 1 98.62 177 HIS B N 1
ATOM 3569 C CA . HIS B 1 177 ? -18.562 10.094 2.172 1 98.62 177 HIS B CA 1
ATOM 3570 C C . HIS B 1 177 ? -17.219 10.797 2.004 1 98.62 177 HIS B C 1
ATOM 3572 O O . HIS B 1 177 ? -16.234 10.188 1.583 1 98.62 177 HIS B O 1
ATOM 3578 N N . LEU B 1 178 ? -17.188 12.062 2.4 1 98.88 178 LEU B N 1
ATOM 3579 C CA . LEU B 1 178 ? -15.93 12.805 2.41 1 98.88 178 LEU B CA 1
ATOM 3580 C C . LEU B 1 178 ? -14.914 12.156 3.346 1 98.88 178 LEU B C 1
ATOM 3582 O O . LEU B 1 178 ? -15.258 11.758 4.461 1 98.88 178 LEU B O 1
ATOM 3586 N N . SER B 1 179 ? -13.758 12.008 2.887 1 98.81 179 SER B N 1
ATOM 3587 C CA . SER B 1 179 ? -12.703 11.391 3.693 1 98.81 179 SER B CA 1
ATOM 3588 C C . SER B 1 179 ? -11.609 12.398 4.035 1 98.81 179 SER B C 1
ATOM 3590 O O . SER B 1 179 ? -11.484 12.812 5.188 1 98.81 179 SER B O 1
ATOM 3592 N N . GLU B 1 180 ? -10.867 12.82 3.062 1 98.88 180 GLU B N 1
ATOM 3593 C CA . GLU B 1 180 ? -9.742 13.734 3.242 1 98.88 180 GLU B CA 1
ATOM 3594 C C . GLU B 1 180 ? -9.258 14.289 1.905 1 98.88 180 GLU B C 1
ATOM 3596 O O . GLU B 1 180 ? -9.906 14.094 0.876 1 98.88 180 GLU B O 1
ATOM 3601 N N . ALA B 1 181 ? -8.219 15.133 1.925 1 98.75 181 ALA B N 1
ATOM 3602 C CA . ALA B 1 181 ? -7.625 15.695 0.714 1 98.75 181 ALA B CA 1
ATOM 3603 C C . ALA B 1 181 ? -6.453 14.836 0.235 1 98.75 181 ALA B C 1
ATOM 3605 O O . ALA B 1 181 ? -6.254 13.719 0.717 1 98.75 181 ALA B O 1
ATOM 3606 N N . GLY B 1 182 ? -5.777 15.273 -0.787 1 98.25 182 GLY B N 1
ATOM 3607 C CA . GLY B 1 182 ? -4.727 14.508 -1.438 1 98.25 182 GLY B CA 1
ATOM 3608 C C . GLY B 1 182 ? -3.537 14.242 -0.538 1 98.25 182 GLY B C 1
ATOM 3609 O O . GLY B 1 182 ? -2.809 13.266 -0.735 1 98.25 182 GLY B O 1
ATOM 3610 N N . SER B 1 183 ? -3.273 15.078 0.409 1 97.81 183 SER B N 1
ATOM 3611 C CA . SER B 1 183 ? -2.131 14.898 1.3 1 97.81 183 SER B CA 1
ATOM 3612 C C . SER B 1 183 ? -2.389 15.523 2.664 1 97.81 183 SER B C 1
ATOM 3614 O O . SER B 1 183 ? -1.452 15.953 3.342 1 97.81 183 SER B O 1
ATOM 3616 N N . ALA B 1 184 ? -3.703 15.68 3.029 1 98.38 184 ALA B N 1
ATOM 3617 C CA . ALA B 1 184 ? -4.102 16.391 4.242 1 98.38 184 ALA B CA 1
ATOM 3618 C C . ALA B 1 184 ? -5.527 16.031 4.648 1 98.38 184 ALA B C 1
ATOM 3620 O O . ALA B 1 184 ? -6.273 15.438 3.861 1 98.38 184 ALA B O 1
ATOM 3621 N N . ASN B 1 185 ? -5.828 16.328 5.906 1 98.81 185 ASN B N 1
ATOM 3622 C CA . ASN B 1 185 ? -7.23 16.281 6.316 1 98.81 185 ASN B CA 1
ATOM 3623 C C . ASN B 1 185 ? -8 17.5 5.832 1 98.81 185 ASN B C 1
ATOM 3625 O O . ASN B 1 185 ? -7.402 18.5 5.449 1 98.81 185 ASN B O 1
ATOM 3629 N N . ILE B 1 186 ? -9.32 17.391 5.832 1 98.88 186 ILE B N 1
ATOM 3630 C CA . ILE B 1 186 ? -10.141 18.5 5.332 1 98.88 186 ILE B CA 1
ATOM 3631 C C . ILE B 1 186 ? -11.086 18.969 6.434 1 98.88 186 ILE B C 1
ATOM 3633 O O . ILE B 1 186 ? -11.617 18.172 7.199 1 98.88 186 ILE B O 1
ATOM 3637 N N . PHE B 1 187 ? -11.258 20.281 6.527 1 98.88 187 PHE B N 1
ATOM 3638 C CA . PHE B 1 187 ? -12.172 20.984 7.426 1 98.88 187 PHE B CA 1
ATOM 3639 C C . PHE B 1 187 ? -13.008 22 6.664 1 98.88 187 PHE B C 1
ATOM 3641 O O . PHE B 1 187 ? -12.594 22.484 5.609 1 98.88 187 PHE B O 1
ATOM 3648 N N . TRP B 1 188 ? -14.141 22.25 7.207 1 98.75 188 TRP B N 1
ATOM 3649 C CA . TRP B 1 188 ? -14.883 23.391 6.691 1 98.75 188 TRP B CA 1
ATOM 3650 C C . TRP B 1 188 ? -15.703 24.047 7.797 1 98.75 188 TRP B C 1
ATOM 3652 O O . TRP B 1 188 ? -15.898 23.453 8.867 1 98.75 188 TRP B O 1
ATOM 3662 N N . GLN B 1 189 ? -16 25.297 7.555 1 98.44 189 GLN B N 1
ATOM 3663 C CA . GLN B 1 189 ? -16.781 26.109 8.492 1 98.44 189 GLN B CA 1
ATOM 3664 C C . GLN B 1 189 ? -18.109 26.531 7.875 1 98.44 189 GLN B C 1
ATOM 3666 O O . GLN B 1 189 ? -18.156 26.953 6.723 1 98.44 189 GLN B O 1
ATOM 3671 N N . GLU B 1 190 ? -19.141 26.281 8.492 1 97.44 190 GLU B N 1
ATOM 3672 C CA . GLU B 1 190 ? -20.469 26.797 8.195 1 97.44 190 GLU B CA 1
ATOM 3673 C C . GLU B 1 190 ? -21.016 27.625 9.359 1 97.44 190 GLU B C 1
ATOM 3675 O O . GLU B 1 190 ? -21.312 27.078 10.422 1 97.44 190 GLU B O 1
ATOM 3680 N N . LYS B 1 191 ? -21.094 28.922 9.133 1 94.75 191 LYS B N 1
ATOM 3681 C CA . LYS B 1 191 ? -21.438 29.828 10.219 1 94.75 191 LYS B CA 1
ATOM 3682 C C . LYS B 1 191 ? -20.438 29.719 11.359 1 94.75 191 LYS B C 1
ATOM 3684 O O . LYS B 1 191 ? -19.219 29.844 11.148 1 94.75 191 LYS B O 1
ATOM 3689 N N . ASP B 1 192 ? -20.875 29.281 12.547 1 94.44 192 ASP B N 1
ATOM 3690 C CA . ASP B 1 192 ? -19.969 29.281 13.68 1 94.44 192 ASP B CA 1
ATOM 3691 C C . ASP B 1 192 ? -19.547 27.859 14.031 1 94.44 192 ASP B C 1
ATOM 3693 O O . ASP B 1 192 ? -18.953 27.625 15.086 1 94.44 192 ASP B O 1
ATOM 3697 N N . THR B 1 193 ? -19.828 26.984 13.109 1 98.06 193 THR B N 1
ATOM 3698 C CA . THR B 1 193 ? -19.531 25.594 13.391 1 98.06 193 THR B CA 1
ATOM 3699 C C . THR B 1 193 ? -18.5 25.031 12.414 1 98.06 193 THR B C 1
ATOM 3701 O O . THR B 1 193 ? -18.594 25.281 11.211 1 98.06 193 THR B O 1
ATOM 3704 N N . PHE B 1 194 ? -17.516 24.344 12.977 1 98.62 194 PHE B N 1
ATOM 3705 C CA . PHE B 1 194 ? -16.531 23.641 12.156 1 98.62 194 PHE B CA 1
ATOM 3706 C C . PHE B 1 194 ? -16.938 22.188 11.969 1 98.62 194 PHE B C 1
ATOM 3708 O O . PHE B 1 194 ? -17.578 21.594 12.836 1 98.62 194 PHE B O 1
ATOM 3715 N N . TYR B 1 195 ? -16.547 21.641 10.805 1 98.88 195 TYR B N 1
ATOM 3716 C CA . TYR B 1 195 ? -16.797 20.234 10.469 1 98.88 195 TYR B CA 1
ATOM 3717 C C . TYR B 1 195 ? -15.547 19.562 9.922 1 98.88 195 TYR B C 1
ATOM 3719 O O . TYR B 1 195 ? -14.711 20.219 9.289 1 98.88 195 TYR B O 1
ATOM 3727 N N . THR B 1 196 ? -15.422 18.312 10.18 1 98.94 196 THR B N 1
ATOM 3728 C CA . THR B 1 196 ? -14.406 17.453 9.562 1 98.94 196 THR B CA 1
ATOM 3729 C C . THR B 1 196 ? -14.867 16 9.523 1 98.94 196 THR B C 1
ATOM 3731 O O . THR B 1 196 ? -15.617 15.562 10.391 1 98.94 196 THR B O 1
ATOM 3734 N N . PRO B 1 197 ? -14.5 15.273 8.562 1 98.88 197 PRO B N 1
ATOM 3735 C CA . PRO B 1 197 ? -14.852 13.852 8.57 1 98.88 197 PRO B CA 1
ATOM 3736 C C . PRO B 1 197 ? -14.328 13.117 9.805 1 98.88 197 PRO B C 1
ATOM 3738 O O . PRO B 1 197 ? -13.227 13.391 10.273 1 98.88 197 PRO B O 1
ATOM 3741 N N . SER B 1 198 ? -15.18 12.195 10.352 1 98.69 198 SER B N 1
ATOM 3742 C CA . SER B 1 198 ? -14.672 11.32 11.406 1 98.69 198 SER B CA 1
ATOM 3743 C C . SER B 1 198 ? -13.688 10.297 10.844 1 98.69 198 SER B C 1
ATOM 3745 O O . SER B 1 198 ? -13.57 10.141 9.625 1 98.69 198 SER B O 1
ATOM 3747 N N . LEU B 1 199 ? -12.977 9.594 11.711 1 98.56 199 LEU B N 1
ATOM 3748 C CA . LEU B 1 199 ? -12.023 8.578 11.281 1 98.56 199 LEU B CA 1
ATOM 3749 C C . LEU B 1 199 ? -12.742 7.375 10.688 1 98.56 199 LEU B C 1
ATOM 3751 O O . LEU B 1 199 ? -12.125 6.547 10.016 1 98.56 199 LEU B O 1
ATOM 3755 N N . LYS B 1 200 ? -14.055 7.293 10.859 1 98.25 200 LYS B N 1
ATOM 3756 C CA . LYS B 1 200 ? -14.859 6.25 10.234 1 98.25 200 LYS B CA 1
ATOM 3757 C C . LYS B 1 200 ? -14.938 6.445 8.727 1 98.25 200 LYS B C 1
ATOM 3759 O O . LYS B 1 200 ? -15.352 5.539 7.996 1 98.25 200 LYS B O 1
ATOM 3764 N N . ALA B 1 201 ? -14.539 7.602 8.312 1 98.69 201 ALA B N 1
ATOM 3765 C CA . ALA B 1 201 ? -14.492 7.887 6.879 1 98.69 201 ALA B CA 1
ATOM 3766 C C . ALA B 1 201 ? -13.141 7.508 6.289 1 98.69 201 ALA B C 1
ATOM 3768 O O . ALA B 1 201 ? -12.766 7.996 5.219 1 98.69 201 ALA B O 1
ATOM 3769 N N . ASN B 1 202 ? -12.406 6.738 6.945 1 98.5 202 ASN B N 1
ATOM 3770 C CA . ASN B 1 202 ? -11.188 6.082 6.488 1 98.5 202 ASN B CA 1
ATOM 3771 C C . ASN B 1 202 ? -10.047 7.078 6.297 1 98.5 202 ASN B C 1
ATOM 3773 O O . ASN B 1 202 ? -9.07 6.785 5.605 1 98.5 202 ASN B O 1
ATOM 3777 N N . CYS B 1 203 ? -10.148 8.312 6.789 1 98.81 203 CYS B N 1
ATOM 3778 C CA . CYS B 1 203 ? -9.055 9.273 6.664 1 98.81 203 CYS B CA 1
ATOM 3779 C C . CYS B 1 203 ? -7.953 8.977 7.676 1 98.81 203 CYS B C 1
ATOM 3781 O O . CYS B 1 203 ? -8.195 8.328 8.695 1 98.81 203 CYS B O 1
ATOM 3783 N N . ILE B 1 204 ? -6.777 9.391 7.379 1 98.81 204 ILE B N 1
ATOM 3784 C CA . ILE B 1 204 ? -5.652 9.273 8.305 1 98.81 204 ILE B CA 1
ATOM 3785 C C . ILE B 1 204 ? -5.926 10.109 9.555 1 98.81 204 ILE B C 1
ATOM 3787 O O . ILE B 1 204 ? -6.488 11.203 9.461 1 98.81 204 ILE B O 1
ATOM 3791 N N . ALA B 1 205 ? -5.512 9.562 10.68 1 98.81 205 ALA B N 1
ATOM 3792 C CA . ALA B 1 205 ? -5.582 10.336 11.922 1 98.81 205 ALA B CA 1
ATOM 3793 C C . ALA B 1 205 ? -4.461 11.367 11.992 1 98.81 205 ALA B C 1
ATOM 3795 O O . ALA B 1 205 ? -3.525 11.219 12.781 1 98.81 205 ALA B O 1
ATOM 3796 N N . GLY B 1 206 ? -4.602 12.391 11.242 1 98.69 206 GLY B N 1
ATOM 3797 C CA . GLY B 1 206 ? -3.561 13.398 11.156 1 98.69 206 GLY B CA 1
ATOM 3798 C C . GLY B 1 206 ? -3.256 14.055 12.492 1 98.69 206 GLY B C 1
ATOM 3799 O O . GLY B 1 206 ? -4.168 14.344 13.266 1 98.69 206 GLY B O 1
ATOM 3800 N N . VAL B 1 207 ? -2.008 14.352 12.703 1 98.56 207 VAL B N 1
ATOM 3801 C CA . VAL B 1 207 ? -1.595 15.031 13.922 1 98.56 207 VAL B CA 1
ATOM 3802 C C . VAL B 1 207 ? -2.098 16.469 13.906 1 98.56 207 VAL B C 1
ATOM 3804 O O . VAL B 1 207 ? -2.615 16.969 14.914 1 98.56 207 VAL B O 1
ATOM 3807 N N . GLY B 1 208 ? -1.938 17.141 12.781 1 97.56 208 GLY B N 1
ATOM 3808 C CA . GLY B 1 208 ? -2.514 18.469 12.633 1 97.56 208 GLY B CA 1
ATOM 3809 C C . GLY B 1 208 ? -4.012 18.5 12.875 1 97.56 208 GLY B C 1
ATOM 3810 O O . GLY B 1 208 ? -4.527 19.438 13.492 1 97.56 208 GLY B O 1
ATOM 3811 N N . ARG B 1 209 ? -4.711 17.531 12.359 1 98.5 209 ARG B N 1
ATOM 3812 C CA . ARG B 1 209 ? -6.148 17.391 12.578 1 98.5 209 ARG B CA 1
ATOM 3813 C C . ARG B 1 209 ? -6.473 17.328 14.062 1 98.5 209 ARG B C 1
ATOM 3815 O O . ARG B 1 209 ? -7.363 18.031 14.539 1 98.5 209 ARG B O 1
ATOM 3822 N N . LYS B 1 210 ? -5.758 16.453 14.781 1 98.25 210 LYS B N 1
ATOM 3823 C CA . LYS B 1 210 ? -5.992 16.297 16.219 1 98.25 210 LYS B CA 1
ATOM 3824 C C . LYS B 1 210 ? -5.746 17.594 16.969 1 98.25 210 LYS B C 1
ATOM 3826 O O . LYS B 1 210 ? -6.547 17.984 17.812 1 98.25 210 LYS B O 1
ATOM 3831 N N . VAL B 1 211 ? -4.672 18.25 16.703 1 97.56 211 VAL B N 1
ATOM 3832 C CA . VAL B 1 211 ? -4.301 19.484 17.375 1 97.56 211 VAL B CA 1
ATOM 3833 C C . VAL B 1 211 ? -5.375 20.547 17.141 1 97.56 211 VAL B C 1
ATOM 3835 O O . VAL B 1 211 ? -5.766 21.266 18.062 1 97.56 211 VAL B O 1
ATOM 3838 N N . LEU B 1 212 ? -5.844 20.609 15.938 1 98.12 212 LEU B N 1
ATOM 3839 C CA . LEU B 1 212 ? -6.859 21.594 15.578 1 98.12 212 LEU B CA 1
ATOM 3840 C C . LEU B 1 212 ? -8.18 21.297 16.281 1 98.12 212 LEU B C 1
ATOM 3842 O O . LEU B 1 212 ? -8.812 22.188 16.844 1 98.12 212 LEU B O 1
ATOM 3846 N N . ILE B 1 213 ? -8.617 20.062 16.281 1 98.56 213 ILE B N 1
ATOM 3847 C CA . ILE B 1 213 ? -9.852 19.672 16.953 1 98.56 213 ILE B CA 1
ATOM 3848 C C . ILE B 1 213 ? -9.766 20.031 18.438 1 98.56 213 ILE B C 1
ATOM 3850 O O . ILE B 1 213 ? -10.688 20.641 18.984 1 98.56 213 ILE B O 1
ATOM 3854 N N . ASP B 1 214 ? -8.664 19.672 19.094 1 97.88 214 ASP B N 1
ATOM 3855 C CA . ASP B 1 214 ? -8.469 19.953 20.5 1 97.88 214 ASP B CA 1
ATOM 3856 C C . ASP B 1 214 ? -8.492 21.453 20.766 1 97.88 214 ASP B C 1
ATOM 3858 O O . ASP B 1 214 ? -9.109 21.906 21.734 1 97.88 214 ASP B O 1
ATOM 3862 N N . PHE B 1 215 ? -7.812 22.188 19.938 1 97.38 215 PHE B N 1
ATOM 3863 C CA . PHE B 1 215 ? -7.758 23.641 20.078 1 97.38 215 PHE B CA 1
ATOM 3864 C C . PHE B 1 215 ? -9.156 24.234 20.016 1 97.38 215 PHE B C 1
ATOM 3866 O O . PHE B 1 215 ? -9.508 25.094 20.844 1 97.38 215 PHE B O 1
ATOM 3873 N N . LEU B 1 216 ? -9.93 23.812 18.984 1 97.81 216 LEU B N 1
ATOM 3874 C CA . LEU B 1 216 ? -11.281 24.328 18.828 1 97.81 216 LEU B CA 1
ATOM 3875 C C . LEU B 1 216 ? -12.141 24.016 20.047 1 97.81 216 LEU B C 1
ATOM 3877 O O . LEU B 1 216 ? -12.836 24.906 20.562 1 97.81 216 LEU B O 1
ATOM 3881 N N . ARG B 1 217 ? -12 22.859 20.562 1 97.56 217 ARG B N 1
ATOM 3882 C CA . ARG B 1 217 ? -12.781 22.453 21.734 1 97.56 217 ARG B CA 1
ATOM 3883 C C . ARG B 1 217 ? -12.375 23.25 22.969 1 97.56 217 ARG B C 1
ATOM 3885 O O . ARG B 1 217 ? -13.234 23.75 23.703 1 97.56 217 ARG B O 1
ATOM 3892 N N . ILE B 1 218 ? -11.125 23.422 23.188 1 96.81 2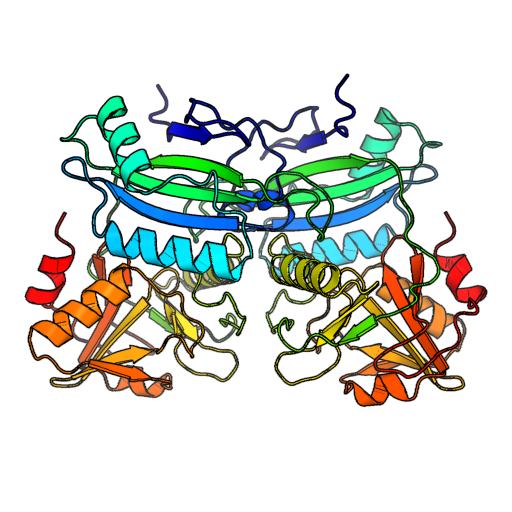18 ILE B N 1
ATOM 3893 C CA . ILE B 1 218 ? -10.609 24.109 24.359 1 96.81 218 ILE B CA 1
ATOM 3894 C C . ILE B 1 218 ? -11.031 25.578 24.344 1 96.81 2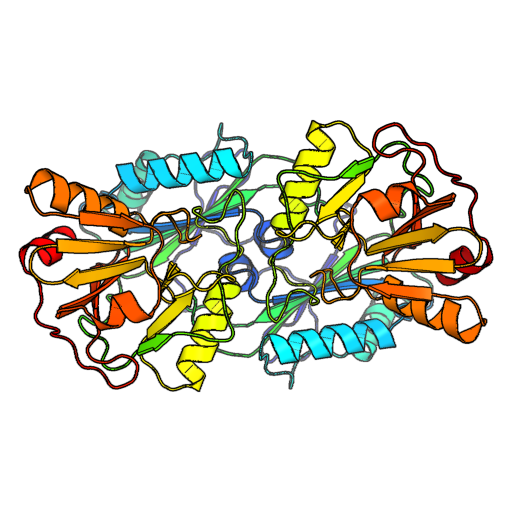18 ILE B C 1
ATOM 3896 O O . ILE B 1 218 ? -11.297 26.172 25.391 1 96.81 218 ILE B O 1
ATOM 3900 N N . ASN B 1 219 ? -11.164 26.109 23.141 1 95.94 219 ASN B N 1
ATOM 3901 C CA . ASN B 1 219 ? -11.508 27.516 23 1 95.94 219 ASN B CA 1
ATOM 3902 C C . ASN B 1 219 ? -13.016 27.719 22.844 1 95.94 219 ASN B C 1
ATOM 3904 O O . ASN B 1 219 ? -13.469 28.797 22.469 1 95.94 219 ASN B O 1
ATOM 3908 N N . GLY B 1 220 ? -13.828 26.672 22.969 1 95.56 220 GLY B N 1
ATOM 3909 C CA . GLY B 1 220 ? -15.281 26.75 23.016 1 95.56 220 GLY B CA 1
ATOM 3910 C C . GLY B 1 220 ? -15.906 26.906 21.641 1 95.56 220 GLY B C 1
ATOM 3911 O O . GLY B 1 220 ? -17.031 27.406 21.516 1 95.56 220 GLY B O 1
ATOM 3912 N N . LEU B 1 221 ? -15.164 26.594 20.625 1 96.25 221 LEU B N 1
ATOM 3913 C CA . LEU B 1 221 ? -15.703 26.625 19.266 1 96.25 221 LEU B CA 1
ATOM 3914 C C . LEU B 1 221 ? -16.297 25.281 18.891 1 96.25 221 LEU B C 1
ATOM 3916 O O . LEU B 1 221 ? -15.758 24.234 19.234 1 96.25 221 LEU B O 1
ATOM 3920 N N . ASP B 1 222 ? -17.438 25.297 18.203 1 97.75 222 ASP B N 1
ATOM 3921 C CA . ASP B 1 222 ? -18.156 24.078 17.859 1 97.75 222 ASP B CA 1
ATOM 3922 C C . ASP B 1 222 ? -17.438 23.328 16.734 1 97.75 222 ASP B C 1
ATOM 3924 O O . ASP B 1 222 ? -17.109 23.906 15.703 1 97.75 222 ASP B O 1
ATOM 3928 N N . ILE B 1 223 ? -17.188 22.094 16.969 1 98.69 223 ILE B N 1
ATOM 3929 C CA . ILE B 1 223 ? -16.594 21.203 15.984 1 98.69 223 ILE B CA 1
ATOM 3930 C C . ILE B 1 223 ? -17.344 19.875 15.969 1 98.69 223 ILE B C 1
ATOM 3932 O O . ILE B 1 223 ? -17.578 19.266 17.016 1 98.69 223 ILE B O 1
ATOM 3936 N N . LYS B 1 224 ? -17.734 19.438 14.82 1 98.75 224 LYS B N 1
ATOM 3937 C CA . LYS B 1 224 ? -18.453 18.172 14.633 1 98.75 224 LYS B CA 1
ATOM 3938 C C . LYS B 1 224 ? -17.672 17.234 13.719 1 98.75 224 LYS B C 1
ATOM 3940 O O . LYS B 1 224 ? -17.172 17.656 12.672 1 98.75 224 LYS B O 1
ATOM 3945 N N . GLU B 1 225 ? -17.5 16.047 14.188 1 98.75 225 GLU B N 1
ATOM 3946 C CA . GLU B 1 225 ? -16.969 14.953 13.383 1 98.75 225 GLU B CA 1
ATOM 3947 C C . GLU B 1 225 ? -18.062 14.008 12.922 1 98.75 225 GLU B C 1
ATOM 3949 O O . GLU B 1 225 ? -19 13.711 13.68 1 98.75 225 GLU B O 1
ATOM 3954 N N . GLY B 1 226 ? -18.016 13.578 11.633 1 98.75 226 GLY B N 1
ATOM 3955 C CA . GLY B 1 226 ? -19.062 12.672 11.172 1 98.75 226 GLY B CA 1
ATOM 3956 C C . GLY B 1 226 ? -18.844 12.172 9.758 1 98.75 226 GLY B C 1
ATOM 3957 O O . GLY B 1 226 ? -17.766 12.367 9.188 1 98.75 226 GLY B O 1
ATOM 3958 N N . LEU B 1 227 ? -19.766 11.422 9.32 1 98.81 227 LEU B N 1
ATOM 3959 C CA . LEU B 1 227 ? -19.844 11.008 7.918 1 98.81 227 LEU B CA 1
ATOM 3960 C C . LEU B 1 227 ? -20.672 12.008 7.105 1 98.81 227 LEU B C 1
ATOM 3962 O O . LEU B 1 227 ? -21.844 12.211 7.375 1 98.81 227 LEU B O 1
ATOM 3966 N N . TYR B 1 228 ? -20.016 12.68 6.164 1 98.81 228 TYR B N 1
ATOM 3967 C CA . TYR B 1 228 ? -20.641 13.758 5.402 1 98.81 228 TYR B CA 1
ATOM 3968 C C . TYR B 1 228 ? -20.609 13.461 3.908 1 98.81 228 TYR B C 1
ATOM 3970 O O . TYR B 1 228 ? -19.688 12.812 3.418 1 98.81 228 TYR B O 1
ATOM 3978 N N . ALA B 1 229 ? -21.594 13.961 3.219 1 98.44 229 ALA B N 1
ATOM 3979 C CA . ALA B 1 229 ? -21.625 13.883 1.761 1 98.44 229 ALA B CA 1
ATOM 3980 C C . ALA B 1 229 ? -20.906 15.07 1.127 1 98.44 229 ALA B C 1
ATOM 3982 O O . ALA B 1 229 ? -20.75 16.125 1.761 1 98.44 229 ALA B O 1
ATOM 3983 N N . PRO B 1 230 ? -20.484 14.898 -0.109 1 97.69 230 PRO B N 1
ATOM 3984 C CA . PRO B 1 230 ? -19.844 16.016 -0.822 1 97.69 230 PRO B CA 1
ATOM 3985 C C . PRO B 1 230 ? -20.703 17.281 -0.814 1 97.69 230 PRO B C 1
ATOM 3987 O O . PRO B 1 230 ? -20.156 18.391 -0.737 1 97.69 230 PRO B O 1
ATOM 3990 N N . GLN B 1 231 ? -21.953 17.141 -0.815 1 96.69 231 GLN B N 1
ATOM 3991 C CA . GLN B 1 231 ? -22.859 18.281 -0.84 1 96.69 231 GLN B CA 1
ATOM 3992 C C . GLN B 1 231 ? -22.75 19.109 0.44 1 96.69 231 GLN B C 1
ATOM 3994 O O . GLN B 1 231 ? -22.984 20.312 0.431 1 96.69 231 GLN B O 1
ATOM 3999 N N . ASP B 1 232 ? -22.422 18.469 1.506 1 96.94 232 ASP B N 1
ATOM 4000 C CA . ASP B 1 232 ? -22.234 19.172 2.771 1 96.94 232 ASP B CA 1
ATOM 4001 C C . ASP B 1 232 ? -21.062 20.156 2.689 1 96.94 232 ASP B C 1
ATOM 4003 O O . ASP B 1 232 ? -21.109 21.219 3.289 1 96.94 232 ASP B O 1
ATOM 4007 N N . LEU B 1 233 ? -20.109 19.797 1.972 1 96.62 233 LEU B N 1
ATOM 4008 C CA . LEU B 1 233 ? -18.938 20.641 1.769 1 96.62 233 LEU B CA 1
ATOM 4009 C C . LEU B 1 233 ? -19.297 21.906 1.004 1 96.62 233 LEU B C 1
ATOM 4011 O O . LEU B 1 233 ? -18.75 22.984 1.268 1 96.62 233 LEU B O 1
ATOM 4015 N N . LEU B 1 234 ? -20.25 21.781 0.151 1 95.38 234 LEU B N 1
ATOM 4016 C CA . LEU B 1 234 ? -20.609 22.875 -0.743 1 95.38 234 LEU B CA 1
ATOM 4017 C C . LEU B 1 234 ? -21.422 23.938 -0.01 1 95.38 234 LEU B C 1
ATOM 4019 O O . LEU B 1 234 ? -21.594 25.047 -0.501 1 95.38 234 LEU B O 1
ATOM 4023 N N . LYS B 1 235 ? -21.875 23.641 1.183 1 95.88 235 LYS B N 1
ATOM 4024 C CA . LYS B 1 235 ? -22.641 24.594 2.002 1 95.88 235 LYS B CA 1
ATOM 4025 C C . LYS B 1 235 ? -21.703 25.438 2.859 1 95.88 235 LYS B C 1
ATOM 4027 O O . LYS B 1 235 ? -22.156 26.375 3.535 1 95.88 235 LYS B O 1
ATOM 4032 N N . ALA B 1 236 ? -20.516 25.234 2.783 1 98.19 236 ALA B N 1
ATOM 4033 C CA . ALA B 1 236 ? -19.531 25.828 3.689 1 98.19 236 ALA B CA 1
ATOM 4034 C C . ALA B 1 236 ? -19.297 27.297 3.354 1 98.19 236 ALA B C 1
ATOM 4036 O O . ALA B 1 236 ? -19.484 27.719 2.211 1 98.19 236 ALA B O 1
ATOM 4037 N N . ASP B 1 237 ? -18.891 28.078 4.359 1 98.25 237 ASP B N 1
ATOM 4038 C CA . ASP B 1 237 ? -18.375 29.422 4.176 1 98.25 237 ASP B CA 1
ATOM 4039 C C . ASP B 1 237 ? -16.891 29.391 3.814 1 98.25 237 ASP B C 1
ATOM 4041 O O . ASP B 1 237 ? -16.422 30.203 3.006 1 98.25 237 ASP B O 1
ATOM 4045 N N . LYS B 1 238 ? -16.188 28.469 4.48 1 98.31 238 LYS B N 1
ATOM 4046 C CA . LYS B 1 238 ? -14.75 28.266 4.305 1 98.31 238 LYS B CA 1
ATOM 4047 C C . LYS B 1 238 ? -14.406 26.781 4.262 1 98.31 238 LYS B C 1
ATOM 4049 O O . LYS B 1 238 ? -14.992 25.969 4.988 1 98.31 238 LYS B O 1
ATOM 4054 N N . ILE B 1 239 ? -13.508 26.469 3.4 1 98.75 239 ILE B N 1
ATOM 4055 C CA . ILE B 1 239 ? -12.945 25.125 3.33 1 98.75 239 ILE B CA 1
ATOM 4056 C C . ILE B 1 239 ? -11.422 25.188 3.4 1 98.75 239 ILE B C 1
ATOM 4058 O O . ILE B 1 239 ? -10.805 26.031 2.75 1 98.75 239 ILE B O 1
ATOM 4062 N N . PHE B 1 240 ? -10.836 24.344 4.234 1 98.56 240 PHE B N 1
ATOM 4063 C CA . PHE B 1 240 ? -9.375 24.312 4.266 1 98.56 240 PHE B CA 1
ATOM 4064 C C . PHE B 1 240 ? -8.867 22.922 4.586 1 98.56 240 PHE B C 1
ATOM 4066 O O . PHE B 1 240 ? -9.602 22.094 5.141 1 98.56 240 PHE B O 1
ATOM 4073 N N . THR B 1 241 ? -7.688 22.625 4.172 1 98.38 241 THR B N 1
ATOM 4074 C CA . THR B 1 241 ? -6.984 21.391 4.504 1 98.38 241 THR B CA 1
ATOM 4075 C C . THR B 1 241 ? -5.926 21.656 5.578 1 98.38 241 THR B C 1
ATOM 4077 O O . THR B 1 241 ? -5.496 22.797 5.773 1 98.38 241 THR B O 1
ATOM 4080 N N . THR B 1 242 ? -5.598 20.578 6.285 1 97.31 242 THR B N 1
ATOM 4081 C CA . THR B 1 242 ? -4.578 20.719 7.316 1 97.31 242 THR B CA 1
ATOM 4082 C C . THR B 1 242 ? -3.662 19.5 7.359 1 97.31 242 THR B C 1
ATOM 4084 O O . THR B 1 242 ? -4.121 18.375 7.184 1 97.31 242 THR B O 1
ATOM 4087 N N . ASN B 1 243 ? -2.416 19.734 7.508 1 95.38 243 ASN B N 1
ATOM 4088 C CA . ASN B 1 243 ? -1.403 18.75 7.898 1 95.38 243 ASN B CA 1
ATOM 4089 C C . ASN B 1 243 ? -0.362 19.375 8.828 1 95.38 243 ASN B C 1
ATOM 4091 O O . ASN B 1 243 ? -0.591 20.438 9.406 1 95.38 243 ASN B O 1
ATOM 4095 N N . ILE B 1 244 ? 0.77 18.734 9.047 1 93.75 244 ILE B N 1
ATOM 4096 C CA . ILE B 1 244 ? 1.707 19.156 10.078 1 93.75 244 ILE B CA 1
ATOM 4097 C C . ILE B 1 244 ? 2.326 20.5 9.711 1 93.75 244 ILE B C 1
ATOM 4099 O O . ILE B 1 244 ? 2.818 21.219 10.578 1 93.75 244 ILE B O 1
ATOM 4103 N N . THR B 1 245 ? 2.209 20.875 8.461 1 91.69 245 THR B N 1
ATOM 4104 C CA . THR B 1 245 ? 2.844 22.109 8.023 1 91.69 245 THR B CA 1
ATOM 4105 C C . THR B 1 245 ? 1.896 23.297 8.195 1 91.69 245 THR B C 1
ATOM 4107 O O . THR B 1 245 ? 2.328 24.453 8.195 1 91.69 245 THR B O 1
ATOM 4110 N N . GLY B 1 246 ? 0.607 23.031 8.203 1 94 246 GLY B N 1
ATOM 4111 C CA . GLY B 1 246 ? -0.318 24.141 8.375 1 94 246 GLY B CA 1
ATOM 4112 C C . GLY B 1 246 ? -1.641 23.922 7.664 1 94 246 GLY B C 1
ATOM 4113 O O . GLY B 1 246 ? -2.127 22.797 7.562 1 94 246 GLY B O 1
ATOM 4114 N N . THR B 1 247 ? -2.232 25.078 7.371 1 96.38 247 THR B N 1
ATOM 4115 C CA . THR B 1 247 ? -3.531 25.078 6.711 1 96.38 247 THR B CA 1
ATOM 4116 C C . THR B 1 247 ? -3.418 25.609 5.289 1 96.38 247 THR B C 1
ATOM 4118 O O . THR B 1 247 ? -2.514 26.391 4.988 1 96.38 247 THR B O 1
ATOM 4121 N N . SER B 1 248 ? -4.25 25.156 4.438 1 97.81 248 SER B N 1
ATOM 4122 C CA . SER B 1 248 ? -4.434 25.703 3.092 1 97.81 248 SER B CA 1
ATOM 4123 C C . SER B 1 248 ? -5.914 25.859 2.764 1 97.81 248 SER B C 1
ATOM 4125 O O . SER B 1 248 ? -6.672 24.891 2.777 1 97.81 248 SER B O 1
ATOM 4127 N N . TYR B 1 249 ? -6.297 27.078 2.494 1 98.62 249 TYR B N 1
ATOM 4128 C CA . TYR B 1 249 ? -7.695 27.391 2.211 1 98.62 249 TYR B CA 1
ATOM 4129 C C . TYR B 1 249 ? -8.023 27.141 0.743 1 98.62 249 TYR B C 1
ATOM 4131 O O . TYR B 1 249 ? -7.172 27.328 -0.129 1 98.62 249 TYR B O 1
ATOM 4139 N N . ILE B 1 250 ? -9.242 26.703 0.431 1 98.69 250 ILE B N 1
ATOM 4140 C CA . ILE B 1 250 ? -9.656 26.391 -0.929 1 98.69 250 ILE B CA 1
ATOM 4141 C C . ILE B 1 250 ? -10.648 27.438 -1.426 1 98.69 250 ILE B C 1
ATOM 4143 O O . ILE B 1 250 ? -11.664 27.703 -0.772 1 98.69 250 ILE B O 1
ATOM 4147 N N . LYS B 1 251 ? -10.406 27.984 -2.578 1 98.69 251 LYS B N 1
ATOM 4148 C CA . LYS B 1 251 ? -11.211 29.078 -3.102 1 98.69 251 LYS B CA 1
ATOM 4149 C C . LYS B 1 251 ? -12.43 28.562 -3.861 1 98.69 251 LYS B C 1
ATOM 4151 O O . LYS B 1 251 ? -13.5 29.172 -3.82 1 98.69 251 LYS B O 1
ATOM 4156 N N . LYS B 1 252 ? -12.234 27.438 -4.648 1 98.56 252 LYS B N 1
ATOM 4157 C CA . LYS B 1 252 ? -13.305 27 -5.539 1 98.56 252 LYS B CA 1
ATOM 4158 C C . LYS B 1 252 ? -13.352 25.484 -5.633 1 98.56 252 LYS B C 1
ATOM 4160 O O . LYS B 1 252 ? -12.312 24.828 -5.77 1 98.56 252 LYS B O 1
ATOM 4165 N N . ILE B 1 253 ? -14.57 24.938 -5.492 1 98 253 ILE B N 1
ATOM 4166 C CA . ILE B 1 253 ? -14.859 23.531 -5.75 1 98 253 ILE B CA 1
ATOM 4167 C C . ILE B 1 253 ? -16.125 23.406 -6.605 1 98 253 ILE B C 1
ATOM 4169 O O . ILE B 1 253 ? -17.172 23.953 -6.25 1 98 253 ILE B O 1
ATOM 4173 N N . MET B 1 254 ? -15.984 22.734 -7.656 1 94.31 254 MET B N 1
ATOM 4174 C CA . MET B 1 254 ? -17.125 22.469 -8.523 1 94.31 254 MET B CA 1
ATOM 4175 C C . MET B 1 254 ? -17.891 23.75 -8.828 1 94.31 254 MET B C 1
ATOM 4177 O O . MET B 1 254 ? -19.109 23.797 -8.68 1 94.31 254 MET B O 1
ATOM 4181 N N . GLY B 1 255 ? -17.219 24.797 -9.047 1 93.88 255 GLY B N 1
ATOM 4182 C CA . GLY B 1 255 ? -17.812 26.047 -9.5 1 93.88 255 GLY B CA 1
ATOM 4183 C C . GLY B 1 255 ? -18.266 26.938 -8.367 1 93.88 255 GLY B C 1
ATOM 4184 O O . GLY B 1 255 ? -18.594 28.109 -8.578 1 93.88 255 GLY B O 1
ATOM 4185 N N . ARG B 1 256 ? -18.312 26.484 -7.172 1 97.06 256 ARG B N 1
ATOM 4186 C CA . ARG B 1 256 ? -18.703 27.281 -6.012 1 97.06 256 ARG B CA 1
ATOM 4187 C C . ARG B 1 256 ? -17.469 27.906 -5.359 1 97.06 256 ARG B C 1
ATOM 4189 O O . ARG B 1 256 ? -16.438 27.266 -5.219 1 97.06 256 ARG B O 1
ATOM 4196 N N . GLU B 1 257 ? -17.641 29.156 -4.895 1 98.12 257 GLU B N 1
ATOM 4197 C CA . GLU B 1 257 ? -16.531 29.891 -4.289 1 98.12 257 GLU B CA 1
ATOM 4198 C C . GLU B 1 257 ? -16.672 29.953 -2.771 1 98.12 257 GLU B C 1
ATOM 4200 O O . GLU B 1 257 ? -17.781 30.031 -2.248 1 98.12 257 GLU B O 1
ATOM 4205 N N . PHE B 1 258 ? -15.562 29.984 -2.105 1 98.5 258 PHE B N 1
ATOM 4206 C CA . PHE B 1 258 ? -15.477 30.047 -0.651 1 98.5 258 PHE B CA 1
ATOM 4207 C C . PHE B 1 258 ? -14.477 31.125 -0.216 1 98.5 258 PHE B C 1
ATOM 4209 O O . PHE B 1 258 ? -13.609 31.516 -0.993 1 98.5 258 PHE B O 1
ATOM 4216 N N . SER B 1 259 ? -14.672 31.609 1 1 98.12 259 SER B N 1
ATOM 4217 C CA . SER B 1 259 ? -13.727 32.594 1.529 1 98.12 259 SER B CA 1
ATOM 4218 C C . SER B 1 259 ? -12.359 31.953 1.772 1 98.12 259 SER B C 1
ATOM 4220 O O . SER B 1 259 ? -12.266 30.844 2.303 1 98.12 259 SER B O 1
ATOM 4222 N N . ILE B 1 260 ? -11.312 32.656 1.44 1 97.75 260 ILE B N 1
ATOM 4223 C CA . ILE B 1 260 ? -9.969 32.156 1.687 1 97.75 260 ILE B CA 1
ATOM 4224 C C . ILE B 1 260 ? -9.266 33.031 2.719 1 97.75 260 ILE B C 1
ATOM 4226 O O . ILE B 1 260 ? -8.039 33 2.836 1 97.75 260 ILE B O 1
ATOM 4230 N N . THR B 1 261 ? -10.047 33.875 3.361 1 96.88 261 THR B N 1
ATOM 4231 C CA . THR B 1 261 ? -9.484 34.688 4.445 1 96.88 261 THR B CA 1
ATOM 4232 C C . THR B 1 261 ? -9.039 33.781 5.602 1 96.88 261 THR B C 1
ATOM 4234 O O . THR B 1 261 ? -9.844 33.031 6.152 1 96.88 261 THR B O 1
ATOM 4237 N N . PRO B 1 262 ? -7.867 33.906 5.973 1 95.5 262 PRO B N 1
ATOM 4238 C CA . PRO B 1 262 ? -7.387 33.031 7.039 1 95.5 262 PRO B CA 1
ATOM 4239 C C . PRO B 1 262 ? -8.117 33.25 8.359 1 95.5 262 PRO B C 1
ATOM 4241 O O . PRO B 1 262 ? -8.625 34.344 8.609 1 95.5 262 PRO B O 1
ATOM 4244 N N . ILE B 1 263 ? -8.18 32.219 9.062 1 94.31 263 ILE B N 1
ATOM 4245 C CA . ILE B 1 263 ? -8.664 32.281 10.438 1 94.31 263 ILE B CA 1
ATOM 4246 C C . ILE B 1 263 ? -7.488 32.438 11.398 1 94.31 263 ILE B C 1
ATOM 4248 O O . ILE B 1 263 ? -6.785 31.469 11.68 1 94.31 263 ILE B O 1
ATOM 4252 N N . PRO B 1 264 ? -7.27 33.562 11.953 1 94.06 264 PRO B N 1
ATOM 4253 C CA . PRO B 1 264 ? -6.027 33.844 12.664 1 94.06 264 PRO B CA 1
ATOM 4254 C C . PRO B 1 264 ? -5.75 32.875 13.812 1 94.06 264 PRO B C 1
ATOM 4256 O O . PRO B 1 264 ? -4.613 32.438 13.992 1 94.06 264 PRO B O 1
ATOM 4259 N N . MET B 1 265 ? -6.73 32.562 14.586 1 93.69 265 MET B N 1
ATOM 4260 C CA . MET B 1 265 ? -6.508 31.703 15.734 1 93.69 265 MET B CA 1
ATOM 4261 C C . MET B 1 265 ? -6.012 30.328 15.297 1 93.69 265 MET B C 1
ATOM 4263 O O . MET B 1 265 ? -5.219 29.688 15.992 1 93.69 265 MET B O 1
ATOM 4267 N N . ILE B 1 266 ? -6.465 29.844 14.164 1 94.31 266 ILE B N 1
ATOM 4268 C CA . ILE B 1 266 ? -6.051 28.547 13.641 1 94.31 266 ILE B CA 1
ATOM 4269 C C . ILE B 1 266 ? -4.633 28.641 13.078 1 94.31 266 ILE B C 1
ATOM 4271 O O . ILE B 1 266 ? -3.814 27.75 13.281 1 94.31 266 ILE B O 1
ATOM 4275 N N . GLU B 1 267 ? -4.312 29.734 12.438 1 93.88 267 GLU B N 1
ATOM 4276 C CA . GLU B 1 267 ? -2.986 29.938 11.859 1 93.88 267 GLU B CA 1
ATOM 4277 C C . GLU B 1 267 ? -1.91 29.953 12.945 1 93.88 267 GLU B C 1
ATOM 4279 O O . GLU B 1 267 ? -0.783 29.5 12.711 1 93.88 267 GLU B O 1
ATOM 4284 N N . ARG B 1 268 ? -2.236 30.391 14.07 1 92.88 268 ARG B N 1
ATOM 4285 C CA . ARG B 1 268 ? -1.288 30.5 15.18 1 92.88 268 ARG B CA 1
ATOM 4286 C C . ARG B 1 268 ? -0.869 29.125 15.68 1 92.88 268 ARG B C 1
ATOM 4288 O O . ARG B 1 268 ? 0.239 28.953 16.188 1 92.88 268 ARG B O 1
ATOM 4295 N N . ILE B 1 269 ? -1.759 28.141 15.477 1 93.56 269 ILE B N 1
ATOM 4296 C CA . ILE B 1 269 ? -1.49 26.781 15.93 1 93.56 269 ILE B CA 1
ATOM 4297 C C . ILE B 1 269 ? -0.252 26.25 15.219 1 93.56 269 ILE B C 1
ATOM 4299 O O . ILE B 1 269 ? 0.533 25.5 15.805 1 93.56 269 ILE B O 1
ATOM 4303 N N . PHE B 1 270 ? -0.049 26.688 13.945 1 91.31 270 PHE B N 1
ATOM 4304 C CA . PHE B 1 270 ? 0.944 26.047 13.094 1 91.31 270 PHE B CA 1
ATOM 4305 C C . PHE B 1 270 ? 2.117 26.984 12.82 1 91.31 270 PHE B C 1
ATOM 4307 O O . PHE B 1 270 ? 2.908 26.75 11.906 1 91.31 270 PHE B O 1
ATOM 4314 N N . LYS B 1 271 ? 2.156 28.047 13.562 1 85.19 271 LYS B N 1
ATOM 4315 C CA . LYS B 1 271 ? 3.229 29 13.328 1 85.19 271 LYS B CA 1
ATOM 4316 C C . LYS B 1 271 ? 4.598 28.375 13.539 1 85.19 271 LYS B C 1
ATOM 4318 O O . LYS B 1 271 ? 4.82 27.688 14.539 1 85.19 271 LYS B O 1
ATOM 4323 N N . ILE B 1 272 ? 5.41 28.406 12.539 1 74.19 272 ILE B N 1
ATOM 4324 C CA . ILE B 1 272 ? 6.789 27.922 12.57 1 74.19 272 ILE B CA 1
ATOM 4325 C C . ILE B 1 272 ? 7.738 29.109 12.789 1 74.19 272 ILE B C 1
ATOM 4327 O O . ILE B 1 272 ? 7.512 30.203 12.266 1 74.19 272 ILE B O 1
#

InterPro domains:
  IPR001544 Aminotransferase class IV [PF01063] (34-243)
  IPR018300 Aminotransferase, class IV, conserved site [PS00770] (180-209)
  IPR036038 Aminotransferase-like, PLP-dependent enzymes [SSF56752] (21-243)
  IPR043131 Branched-chain-amino-acid aminotransferase-like, N-terminal [G3DSA:3.30.470.10] (19-116)
  IPR043132 Branched-chain-amino-acid aminotransferase-like, C-terminal [G3DSA:3.20.10.10] (125-271)
  IPR050571 Class-IV Pyridoxal-Phosphate-Dependent Aminotransferase [PTHR42743] (29-258)

Solvent-accessible surface area (backbone atoms only — not comparable to full-atom values): 28062 Å² total; per-residue (Å²): 123,80,93,66,74,47,44,30,28,24,51,67,96,45,92,51,74,39,83,46,58,61,68,36,78,35,27,20,37,64,23,8,37,34,38,49,45,75,42,44,34,43,75,47,32,49,65,63,47,69,49,50,47,51,48,50,52,51,38,36,56,70,71,65,52,55,65,88,76,57,82,49,68,70,58,52,30,52,50,46,31,73,74,62,37,41,85,42,64,31,27,35,37,39,37,41,20,42,30,54,54,73,68,57,43,65,76,44,52,48,46,32,35,37,40,37,44,37,75,71,77,77,76,60,61,61,33,64,36,35,43,72,53,89,72,50,49,40,45,73,54,87,56,28,42,36,55,48,12,52,30,42,62,33,28,53,38,34,49,49,24,56,75,68,71,41,68,40,33,33,31,21,22,81,88,51,28,36,23,24,38,50,83,29,42,44,37,33,27,45,88,80,35,36,38,32,45,27,65,88,26,25,20,58,65,44,51,34,49,51,53,49,53,50,50,34,52,76,70,73,42,49,72,46,70,40,84,39,48,64,68,61,62,72,66,33,48,28,35,34,32,30,34,80,74,31,60,28,21,34,29,26,45,86,87,44,74,32,50,61,74,79,56,66,78,64,53,59,74,43,65,128,124,77,83,69,62,54,45,30,27,25,51,65,96,45,91,53,73,39,84,47,59,63,68,35,80,36,28,20,36,64,23,7,36,35,38,50,48,75,41,44,34,43,76,46,33,50,64,63,46,69,49,50,49,51,47,51,52,51,39,35,56,70,70,64,52,54,62,89,76,58,83,51,66,68,55,51,29,53,51,46,30,74,74,61,38,41,84,44,63,31,28,34,39,40,37,41,19,41,29,55,54,73,68,56,43,66,75,44,52,46,46,32,35,37,41,41,44,37,74,71,76,76,76,60,61,60,32,65,36,35,43,70,51,91,70,49,46,40,45,73,54,89,56,28,41,36,54,46,12,53,31,41,62,33,28,54,38,33,49,51,24,55,75,68,71,41,66,40,33,34,31,20,22,80,89,51,28,35,24,24,37,51,86,30,42,42,38,33,27,44,88,80,32,36,40,31,47,26,65,90,27,25,20,56,64,45,52,35,48,51,54,48,52,52,51,35,52,76,70,72,42,48,70,45,69,39,85,39,47,64,68,60,63,71,65,33,49,29,35,33,33,30,34,79,73,33,61,28,21,34,29,27,46,86,88,43,75,33,50,60,75,79,56,65,78,64,53,61,75,43,65,125